Protein AF-0000000066936481 (afdb_homodimer)

Radius of gyration: 22.85 Å; Cα contacts (8 Å, |Δi|>4): 941; chains: 2; bounding box: 55×63×54 Å

InterPro domains:
  IPR029032 AhpD-like [G3DSA:1.20.1290.10] (33-218)
  IPR052999 Peroxisomal Targeting Signal 1 Protein [PTHR28180] (3-209)

Sequence (564 aa):
MSTPSSPTKEQWDELCRDVKESLLEEVGDESWYIIIATVLTVSPRPQLLADFWTHVTAHETAFSTPEAQTRLSDRLRDVLLKQIVLIGAPQVLSALIPLAQRQTEGKGEAERGELELEQWSNLTLPSLHAQGVKAITSIYGTLWPRIFSTFGPHRAQVGIHEIAIVYGLY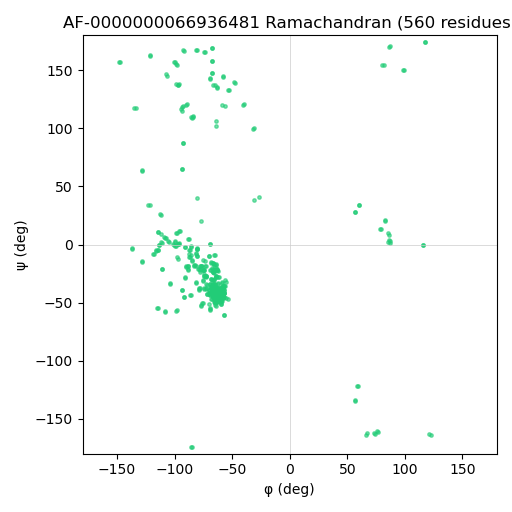LGDFSTLTPLETELVAFTCITCQGLRGPSLWHVRGLGRVLGARGADDETPRMRRVKDVVRGVKVAAARSVEFCGPEMVRRSGLDASDGGLGWPNVGDVGRELGGWGDDDADDMSTPSSPTKEQWDELCRDVKESLLEEVGDESWYIIIATVLTVSPRPQLLADFWTHVTAHETAFSTPEAQTRLSDRLRDVLLKQIVLIGAPQVLSALIPLAQRQTEGKGEAERGELELEQWSNLTLPSLHAQGVKAITSIYGTLWPRIFSTFGPHRAQVGIHEIAIVYGLYLGDFSTLTPLETELVAFTCITCQGLRGPSLWHVRGLGRVLGARGADDETPRMRRVKDVVRGVKVAAARSVEFCGPEMVRRSGLDASDGGLGWPNVGDVGRELGGWGDDDADD

pLDDT: mean 93.31, std 10.13, range [28.55, 98.94]

Structure (mmCIF, N/CA/C/O backbone):
data_AF-0000000066936481-model_v1
#
loop_
_entity.id
_entity.type
_entity.pdbx_description
1 polymer 'Carboxymuconolactone decarboxylase-like domain-containing protein'
#
loop_
_atom_site.group_PDB
_atom_site.id
_atom_site.type_symbol
_atom_site.label_atom_id
_atom_site.label_alt_id
_atom_site.label_comp_id
_atom_site.label_asym_id
_atom_site.label_entity_id
_atom_site.label_seq_id
_atom_site.pdbx_PDB_ins_code
_atom_site.Cartn_x
_atom_site.Cartn_y
_atom_site.Cartn_z
_atom_site.occupancy
_atom_site.B_iso_or_equiv
_atom_site.auth_seq_id
_atom_site.auth_comp_id
_atom_site.auth_asym_id
_atom_site.auth_atom_id
_atom_site.pdbx_PDB_model_num
ATOM 1 N N . MET A 1 1 ? 5.977 7.355 -26.469 1 28.55 1 MET A N 1
ATOM 2 C CA . MET A 1 1 ? 6.18 8.562 -25.672 1 28.55 1 MET A CA 1
ATOM 3 C C . MET A 1 1 ? 7.492 8.484 -24.891 1 28.55 1 MET A C 1
ATOM 5 O O . MET A 1 1 ? 7.855 7.422 -24.375 1 28.55 1 MET A O 1
ATOM 9 N N . SER A 1 2 ? 8.375 9.359 -25 1 39.75 2 SER A N 1
ATOM 10 C CA . SER A 1 2 ? 9.758 9.461 -24.547 1 39.75 2 SER A CA 1
ATOM 11 C C . SER A 1 2 ? 9.859 9.344 -23.031 1 39.75 2 SER A C 1
ATOM 13 O O . SER A 1 2 ? 8.938 9.719 -22.312 1 39.75 2 SER A O 1
ATOM 15 N N . THR A 1 3 ? 10.562 8.383 -22.578 1 50.81 3 THR A N 1
ATOM 16 C CA . THR A 1 3 ? 10.93 8.375 -21.172 1 50.81 3 THR A CA 1
ATOM 17 C C . THR A 1 3 ? 11.094 9.797 -20.641 1 50.81 3 THR A C 1
ATOM 19 O O . THR A 1 3 ? 11.844 10.594 -21.203 1 50.81 3 THR A O 1
ATOM 22 N N . PRO A 1 4 ? 10.062 10.297 -19.953 1 61.81 4 PRO A N 1
ATOM 23 C CA . PRO A 1 4 ? 10.188 11.688 -19.516 1 61.81 4 PRO A CA 1
ATOM 24 C C . PRO A 1 4 ? 11.594 12.031 -19.031 1 61.81 4 PRO A C 1
ATOM 26 O O . PRO A 1 4 ? 12.242 11.211 -18.375 1 61.81 4 PRO A O 1
ATOM 29 N N . SER A 1 5 ? 12.172 12.93 -19.625 1 71.94 5 SER A N 1
ATOM 30 C CA . SER A 1 5 ? 13.492 13.453 -19.297 1 71.94 5 SER A CA 1
ATOM 31 C C . SER A 1 5 ? 13.602 13.75 -17.797 1 71.94 5 SER A C 1
ATOM 33 O O . SER A 1 5 ? 12.594 14.031 -17.141 1 71.94 5 SER A O 1
ATOM 35 N N . SER A 1 6 ? 14.727 13.43 -17.234 1 86.94 6 SER A N 1
ATOM 36 C CA . SER A 1 6 ? 15.039 13.766 -15.852 1 86.94 6 SER A CA 1
ATOM 37 C C . SER A 1 6 ? 14.867 15.266 -15.594 1 86.94 6 SER A C 1
ATOM 39 O O . SER A 1 6 ? 15.258 16.094 -16.422 1 86.94 6 SER A O 1
ATOM 41 N N . PRO A 1 7 ? 14.203 15.609 -14.516 1 95.69 7 PRO A N 1
ATOM 42 C CA . PRO A 1 7 ? 14.016 17.031 -14.211 1 95.69 7 PRO A CA 1
ATOM 43 C C . PRO A 1 7 ? 15.344 17.781 -14.078 1 95.69 7 PRO A C 1
ATOM 45 O O . PRO A 1 7 ? 16.328 17.219 -13.57 1 95.69 7 PRO A O 1
ATOM 48 N N . THR A 1 8 ? 15.422 19.047 -14.508 1 96.12 8 THR A N 1
ATOM 49 C CA . THR A 1 8 ? 16.594 19.906 -14.43 1 96.12 8 THR A CA 1
ATOM 50 C C . THR A 1 8 ? 16.734 20.5 -13.031 1 96.12 8 THR A C 1
ATOM 52 O O . THR A 1 8 ? 15.805 20.453 -12.227 1 96.12 8 THR A O 1
ATOM 55 N N . LYS A 1 9 ? 17.906 21.078 -12.797 1 96.81 9 LYS A N 1
ATOM 56 C CA . LYS A 1 9 ? 18.125 21.781 -11.531 1 96.81 9 LYS A CA 1
ATOM 57 C C . LYS A 1 9 ? 17.094 22.875 -11.32 1 96.81 9 LYS A C 1
ATOM 59 O O . LYS A 1 9 ? 16.594 23.062 -10.211 1 96.81 9 LYS A O 1
ATOM 64 N N . GLU A 1 10 ? 16.812 23.578 -12.352 1 97.44 10 GLU A N 1
ATOM 65 C CA . GLU A 1 10 ? 15.859 24.688 -12.281 1 97.44 10 GLU A CA 1
ATOM 66 C C . GLU A 1 10 ? 14.469 24.203 -11.914 1 97.44 10 GLU A C 1
ATOM 68 O O . GLU A 1 10 ? 13.75 24.859 -11.148 1 97.44 10 GLU A O 1
ATOM 73 N N . GLN A 1 11 ? 14.078 23.109 -12.438 1 98.06 11 GLN A N 1
ATOM 74 C CA . GLN A 1 11 ? 12.773 22.531 -12.141 1 98.06 11 GLN A CA 1
ATOM 75 C C . GLN A 1 11 ? 12.688 22.094 -10.68 1 98.06 11 GLN A C 1
ATOM 77 O O . GLN A 1 11 ? 11.664 22.297 -10.023 1 98.06 11 GLN A O 1
ATOM 82 N N . TRP A 1 12 ? 13.758 21.5 -10.203 1 98.44 12 TRP A N 1
ATOM 83 C CA . TRP A 1 12 ? 13.812 21.109 -8.789 1 98.44 12 TRP A CA 1
ATOM 84 C C . TRP A 1 12 ? 13.742 22.344 -7.891 1 98.44 12 TRP A C 1
ATOM 86 O O . TRP A 1 12 ? 13.016 22.344 -6.895 1 98.44 12 TRP A O 1
ATOM 96 N N . ASP A 1 13 ? 14.508 23.375 -8.266 1 98.38 13 ASP A N 1
ATOM 97 C CA . ASP A 1 13 ? 14.5 24.625 -7.492 1 98.38 13 ASP A CA 1
ATOM 98 C C . ASP A 1 13 ? 13.094 25.219 -7.438 1 98.38 13 ASP A C 1
ATOM 100 O O . ASP A 1 13 ? 12.664 25.688 -6.383 1 98.38 13 ASP A O 1
ATOM 104 N N . GLU A 1 14 ? 12.477 25.203 -8.547 1 98.5 14 GLU A N 1
ATOM 105 C CA . GLU A 1 14 ? 11.133 25.75 -8.633 1 98.5 14 GLU A CA 1
ATOM 106 C C . GLU A 1 14 ? 10.148 24.953 -7.773 1 98.5 14 GLU A C 1
ATOM 108 O O . GLU A 1 14 ? 9.328 25.547 -7.062 1 98.5 14 GLU A O 1
ATOM 113 N N . LEU A 1 15 ? 10.219 23.656 -7.828 1 98.81 15 LEU A N 1
ATOM 114 C CA . LEU A 1 15 ? 9.344 22.812 -7.004 1 98.81 15 LEU A CA 1
ATOM 115 C C . LEU A 1 15 ? 9.555 23.109 -5.523 1 98.81 15 LEU A C 1
ATOM 117 O O . LEU A 1 15 ? 8.586 23.312 -4.789 1 98.81 15 LEU A O 1
ATOM 121 N N . CYS A 1 16 ? 10.82 23.141 -5.094 1 98.62 16 CYS A N 1
ATOM 122 C CA . CYS A 1 16 ? 11.125 23.391 -3.688 1 98.62 16 CYS A CA 1
ATOM 123 C C . CYS A 1 16 ? 10.609 24.75 -3.246 1 98.62 16 CYS A C 1
ATOM 125 O O . CYS A 1 16 ? 10 24.875 -2.182 1 98.62 16 CYS A O 1
ATOM 127 N N . ARG A 1 17 ? 10.828 25.703 -4.086 1 98.31 17 ARG A N 1
ATOM 128 C CA . ARG A 1 17 ? 10.367 27.062 -3.783 1 98.31 17 ARG A CA 1
ATOM 129 C C . ARG A 1 17 ? 8.852 27.125 -3.693 1 98.31 17 ARG A C 1
ATOM 131 O O . ARG A 1 17 ? 8.297 27.672 -2.736 1 98.31 17 ARG A O 1
ATOM 138 N N . ASP A 1 18 ? 8.172 26.547 -4.668 1 98.62 18 ASP A N 1
ATOM 139 C CA . ASP A 1 18 ? 6.715 26.578 -4.719 1 98.62 18 ASP A CA 1
ATOM 140 C C . ASP A 1 18 ? 6.105 25.875 -3.51 1 98.62 18 ASP A C 1
ATOM 142 O O . ASP A 1 18 ? 5.133 26.359 -2.93 1 98.62 18 ASP A O 1
ATOM 146 N N . VAL A 1 19 ? 6.656 24.734 -3.143 1 98.81 19 VAL A N 1
ATOM 147 C CA . VAL A 1 19 ? 6.141 23.969 -2.012 1 98.81 19 VAL A CA 1
ATOM 148 C C . VAL A 1 19 ? 6.375 24.75 -0.715 1 98.81 19 VAL A C 1
ATOM 150 O O . VAL A 1 19 ? 5.465 24.891 0.101 1 98.81 19 VAL A O 1
ATOM 153 N N . LYS A 1 20 ? 7.543 25.312 -0.539 1 98.5 20 LYS A N 1
ATOM 154 C CA . LYS A 1 20 ? 7.848 26.078 0.658 1 98.5 20 LYS A CA 1
ATOM 155 C C . LYS A 1 20 ? 6.914 27.281 0.784 1 98.5 20 LYS A C 1
ATOM 157 O O . LYS A 1 20 ? 6.434 27.594 1.877 1 98.5 20 LYS A O 1
ATOM 162 N N . GLU A 1 21 ? 6.617 27.891 -0.322 1 98.19 21 GLU A N 1
ATOM 163 C CA . GLU A 1 21 ? 5.809 29.109 -0.32 1 98.19 21 GLU A CA 1
ATOM 164 C C . GLU A 1 21 ? 4.34 28.797 -0.049 1 98.19 21 GLU A C 1
ATOM 166 O O . GLU A 1 21 ? 3.58 29.672 0.372 1 98.19 21 GLU A O 1
ATOM 171 N N . SER A 1 22 ? 3.949 27.562 -0.307 1 98.31 22 SER A N 1
ATOM 172 C CA . SER A 1 22 ? 2.561 27.156 -0.123 1 98.31 22 SER A CA 1
ATOM 173 C C . SER A 1 22 ? 2.273 26.812 1.335 1 98.31 22 SER A C 1
ATOM 175 O O . SER A 1 22 ? 1.112 26.75 1.744 1 98.31 22 SER A O 1
ATOM 177 N N . LEU A 1 23 ? 3.311 26.578 2.092 1 98.62 23 LEU A N 1
ATOM 178 C CA . LEU A 1 23 ? 3.146 26.062 3.447 1 98.62 23 LEU A CA 1
ATOM 179 C C . LEU A 1 23 ? 3.188 27.203 4.465 1 98.62 23 LEU A C 1
ATOM 181 O O . LEU A 1 23 ? 3.979 28.141 4.324 1 98.62 23 LEU A O 1
ATOM 185 N N . LEU A 1 24 ? 2.326 27.141 5.402 1 98.25 24 LEU A N 1
ATOM 186 C CA . LEU A 1 24 ? 2.295 28.109 6.496 1 98.25 24 LEU A CA 1
ATOM 187 C C . LEU A 1 24 ? 3.117 27.609 7.68 1 98.25 24 LEU A C 1
ATOM 189 O O . LEU A 1 24 ? 3.527 26.453 7.715 1 98.25 24 LEU A O 1
ATOM 193 N N . GLU A 1 25 ? 3.389 28.453 8.602 1 97.31 25 GLU A N 1
ATOM 194 C CA . GLU A 1 25 ? 4.398 28.219 9.633 1 97.31 25 GLU A CA 1
ATOM 195 C C . GLU A 1 25 ? 3.986 27.078 10.555 1 97.31 25 GLU A C 1
ATOM 197 O O . GLU A 1 25 ? 4.84 26.406 11.141 1 97.31 25 GLU A O 1
ATOM 202 N N . GLU A 1 26 ? 2.684 26.797 10.648 1 97.69 26 GLU A N 1
ATOM 203 C CA . GLU A 1 26 ? 2.17 25.812 11.609 1 97.69 26 GLU A CA 1
ATOM 204 C C . GLU A 1 26 ? 2.66 24.406 11.281 1 97.69 26 GLU A C 1
ATOM 206 O O . GLU A 1 26 ? 2.701 23.547 12.156 1 97.69 26 GLU A O 1
ATOM 211 N N . VAL A 1 27 ? 3.061 24.172 9.984 1 97.94 27 VAL A N 1
ATOM 212 C CA . VAL A 1 27 ? 3.449 22.812 9.625 1 97.94 27 VAL A CA 1
ATOM 213 C C . VAL A 1 27 ? 4.949 22.625 9.844 1 97.94 27 VAL A C 1
ATOM 215 O O . VAL A 1 27 ? 5.477 21.531 9.68 1 97.94 27 VAL A O 1
ATOM 218 N N . GLY A 1 28 ? 5.625 23.656 10.242 1 96.19 28 GLY A N 1
ATOM 219 C CA . GLY A 1 28 ? 7.043 23.547 10.539 1 96.19 28 GLY A CA 1
ATOM 220 C C . GLY A 1 28 ? 7.926 23.734 9.32 1 96.19 28 GLY A C 1
ATOM 221 O O . GLY A 1 28 ? 7.473 23.578 8.188 1 96.19 28 GLY A O 1
ATOM 222 N N . ASP A 1 29 ? 9.219 23.859 9.539 1 94.94 29 ASP A N 1
ATOM 223 C CA . ASP A 1 29 ? 10.172 24.25 8.508 1 94.94 29 ASP A CA 1
ATOM 224 C C . ASP A 1 29 ? 10.641 23.047 7.699 1 94.94 29 ASP A C 1
ATOM 226 O O . ASP A 1 29 ? 11.242 23.203 6.633 1 94.94 29 ASP A O 1
ATOM 230 N N . GLU A 1 30 ? 10.289 21.922 8.148 1 96 30 GLU A N 1
ATOM 231 C CA . GLU A 1 30 ? 10.844 20.734 7.5 1 96 30 GLU A CA 1
ATOM 232 C C . GLU A 1 30 ? 9.758 19.922 6.801 1 96 30 GLU A C 1
ATOM 234 O O . GLU A 1 30 ? 10.016 18.828 6.316 1 96 30 GLU A O 1
ATOM 239 N N . SER A 1 31 ? 8.578 20.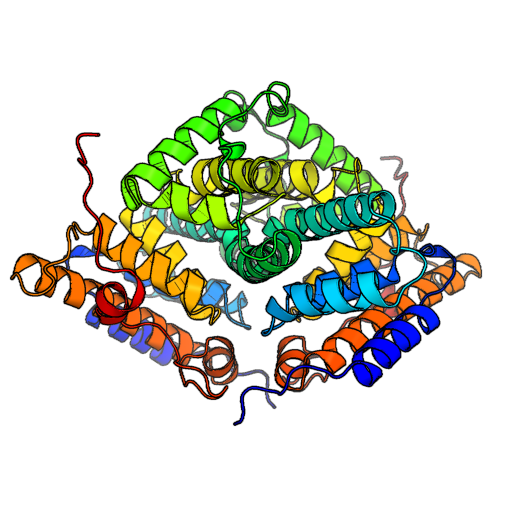453 6.672 1 98.12 31 SER A N 1
ATOM 240 C CA . SER A 1 31 ? 7.445 19.75 6.094 1 98.12 31 SER A CA 1
ATOM 241 C C . SER A 1 31 ? 7.578 19.641 4.578 1 98.12 31 SER A C 1
ATOM 243 O O . SER A 1 31 ? 7.082 18.688 3.973 1 98.12 31 SER A O 1
ATOM 245 N N . TRP A 1 32 ? 8.289 20.594 3.994 1 98.75 32 TRP A N 1
ATOM 246 C CA . TRP A 1 32 ? 8.297 20.719 2.541 1 98.75 32 TRP A CA 1
ATOM 247 C C . TRP A 1 32 ? 8.922 19.484 1.888 1 98.75 32 TRP A C 1
ATOM 249 O O . TRP A 1 32 ? 8.359 18.938 0.938 1 98.75 32 TRP A O 1
ATOM 259 N N . TYR A 1 33 ? 10.031 18.969 2.371 1 98.88 33 TYR A N 1
ATOM 260 C CA . TYR A 1 33 ? 10.672 17.844 1.694 1 98.88 33 TYR A CA 1
ATOM 261 C C . TYR A 1 33 ? 9.961 16.531 2.031 1 98.88 33 TYR A C 1
ATOM 263 O O . TYR A 1 33 ? 10.07 15.555 1.287 1 98.88 33 TYR A O 1
ATOM 271 N N . ILE A 1 34 ? 9.195 16.5 3.174 1 98.88 34 ILE A N 1
ATOM 272 C CA . ILE A 1 34 ? 8.383 15.344 3.512 1 98.88 34 ILE A CA 1
ATOM 273 C C . ILE A 1 34 ? 7.258 15.18 2.492 1 98.88 34 ILE A C 1
ATOM 275 O O . ILE A 1 34 ? 7.012 14.078 1.996 1 98.88 34 ILE A O 1
ATOM 279 N N . ILE A 1 35 ? 6.613 16.281 2.162 1 98.94 35 ILE A N 1
ATOM 280 C CA . ILE A 1 35 ? 5.516 16.281 1.204 1 98.94 35 ILE A CA 1
ATOM 281 C C . ILE A 1 35 ? 6.035 15.891 -0.177 1 98.94 35 ILE A C 1
ATOM 283 O O . ILE A 1 35 ? 5.469 15.016 -0.835 1 98.94 35 ILE A O 1
ATOM 287 N N . ILE A 1 36 ? 7.156 16.484 -0.617 1 98.94 36 ILE A N 1
ATOM 288 C CA . ILE A 1 36 ? 7.73 16.188 -1.929 1 98.94 36 ILE A CA 1
ATOM 289 C C . ILE A 1 36 ? 8.148 14.719 -1.998 1 98.94 36 ILE A C 1
ATOM 291 O O . ILE A 1 36 ? 7.789 14.008 -2.939 1 98.94 36 ILE A O 1
ATOM 295 N N . ALA A 1 37 ? 8.852 14.227 -0.985 1 98.94 37 ALA A N 1
ATOM 296 C CA . ALA A 1 37 ? 9.32 12.844 -0.956 1 98.94 37 ALA A CA 1
ATOM 297 C C . ALA A 1 37 ? 8.156 11.867 -1.016 1 98.94 37 ALA A C 1
ATOM 299 O O . ALA A 1 37 ? 8.227 10.844 -1.701 1 98.94 37 ALA A O 1
ATOM 300 N N . THR A 1 38 ? 7.094 12.18 -0.28 1 98.94 38 THR A N 1
ATOM 301 C CA . THR A 1 38 ? 5.914 11.328 -0.258 1 98.94 38 THR A CA 1
ATOM 302 C C . THR A 1 38 ? 5.305 11.203 -1.651 1 98.94 38 THR A C 1
ATOM 304 O O . THR A 1 38 ? 5.055 10.102 -2.133 1 98.94 38 THR A O 1
ATOM 307 N N . VAL A 1 39 ? 5.137 12.312 -2.336 1 98.94 39 VAL A N 1
ATOM 308 C CA . VAL A 1 39 ? 4.5 12.312 -3.648 1 98.94 39 VAL A CA 1
ATOM 309 C C . VAL A 1 39 ? 5.395 11.594 -4.656 1 98.94 39 VAL A C 1
ATOM 311 O O . VAL A 1 39 ? 4.91 10.82 -5.48 1 98.94 39 VAL A O 1
ATOM 314 N N . LEU A 1 40 ? 6.707 11.852 -4.598 1 98.81 40 LEU A N 1
ATOM 315 C CA . LEU A 1 40 ? 7.637 11.188 -5.504 1 98.81 40 LEU A CA 1
ATOM 316 C C . LEU A 1 40 ? 7.566 9.672 -5.332 1 98.81 40 LEU A C 1
ATOM 318 O O . LEU A 1 40 ? 7.602 8.93 -6.316 1 98.81 40 LEU A O 1
ATOM 322 N N . THR A 1 41 ? 7.422 9.211 -4.105 1 98.75 41 THR A N 1
ATOM 323 C CA . THR A 1 41 ? 7.375 7.785 -3.814 1 98.75 41 THR A CA 1
ATOM 324 C C . THR A 1 41 ? 6.109 7.156 -4.398 1 98.75 41 THR A C 1
ATOM 326 O O . THR A 1 41 ? 6.152 6.047 -4.93 1 98.75 41 THR A O 1
ATOM 329 N N . VAL A 1 42 ? 4.992 7.859 -4.324 1 98.31 42 VAL A N 1
ATOM 330 C CA . VAL A 1 42 ? 3.699 7.363 -4.781 1 98.31 42 VAL A CA 1
ATOM 331 C C . VAL A 1 42 ? 3.643 7.398 -6.309 1 98.31 42 VAL A C 1
ATOM 333 O O . VAL A 1 42 ? 2.895 6.637 -6.922 1 98.31 42 VAL A O 1
ATOM 336 N N . SER A 1 43 ? 4.453 8.219 -6.98 1 97.12 43 SER A N 1
ATOM 337 C CA . SER A 1 43 ? 4.336 8.531 -8.406 1 97.12 43 SER A CA 1
ATOM 338 C C . SER A 1 43 ? 4.781 7.355 -9.266 1 97.12 43 SER A C 1
ATOM 340 O O . SER A 1 43 ? 5.387 6.406 -8.766 1 97.12 43 SER A O 1
ATOM 342 N N . PRO A 1 44 ? 4.465 7.367 -10.555 1 93.44 44 PRO A N 1
ATOM 343 C CA . PRO A 1 44 ? 4.953 6.336 -11.469 1 93.44 44 PRO A CA 1
ATOM 344 C C . PRO A 1 44 ? 6.457 6.426 -11.711 1 93.44 44 PRO A C 1
ATOM 346 O O . PRO A 1 44 ? 7.016 5.617 -12.461 1 93.44 44 PRO A O 1
ATOM 349 N N . ARG A 1 45 ? 7.105 7.418 -11.055 1 94.25 45 ARG A N 1
ATOM 350 C CA . ARG A 1 45 ? 8.547 7.605 -11.172 1 94.25 45 ARG A CA 1
ATOM 351 C C . ARG A 1 45 ? 9.211 7.68 -9.805 1 94.25 45 ARG A C 1
ATOM 353 O O . ARG A 1 45 ? 9.883 8.656 -9.484 1 94.25 45 ARG A O 1
ATOM 360 N N . PRO A 1 46 ? 9.117 6.59 -9.094 1 96.88 46 PRO A N 1
ATOM 361 C CA . PRO A 1 46 ? 9.602 6.629 -7.715 1 96.88 46 PRO A CA 1
ATOM 362 C C . PRO A 1 46 ? 11.109 6.836 -7.625 1 96.88 46 PRO A C 1
ATOM 364 O O . PRO A 1 46 ? 11.617 7.285 -6.594 1 96.88 46 PRO A O 1
ATOM 367 N N . GLN A 1 47 ? 11.867 6.605 -8.727 1 96.38 47 GLN A N 1
ATOM 368 C CA . GLN A 1 47 ? 13.312 6.809 -8.734 1 96.38 47 GLN A CA 1
ATOM 369 C C . GLN A 1 47 ? 13.664 8.289 -8.586 1 96.38 47 GLN A C 1
ATOM 371 O O . GLN A 1 47 ? 14.805 8.633 -8.266 1 96.38 47 GLN A O 1
ATOM 376 N N . LEU A 1 48 ? 12.68 9.141 -8.797 1 98.19 48 LEU A N 1
ATOM 377 C CA . LEU A 1 48 ? 12.891 10.578 -8.648 1 98.19 48 LEU A CA 1
ATOM 378 C C . LEU A 1 48 ? 13.266 10.93 -7.219 1 98.19 48 LEU A C 1
ATOM 380 O O . LEU A 1 48 ? 13.852 11.984 -6.965 1 98.19 48 LEU A O 1
ATOM 384 N N . LEU A 1 49 ? 12.914 10.07 -6.242 1 98.69 49 LEU A N 1
ATOM 385 C CA . LEU A 1 49 ? 13.312 10.328 -4.863 1 98.69 49 LEU A CA 1
ATOM 386 C C . LEU A 1 49 ? 14.836 10.391 -4.738 1 98.69 49 LEU A C 1
ATOM 388 O O . LEU A 1 49 ? 15.367 11.211 -3.988 1 98.69 49 LEU A O 1
ATOM 392 N N . ALA A 1 50 ? 15.523 9.531 -5.473 1 98.44 50 ALA A N 1
ATOM 393 C CA . ALA A 1 50 ? 16.984 9.547 -5.488 1 98.44 50 ALA A CA 1
ATOM 394 C C . ALA A 1 50 ? 17.516 10.852 -6.086 1 98.44 50 ALA A C 1
ATOM 396 O O . ALA A 1 50 ? 18.469 11.43 -5.578 1 98.44 50 ALA A O 1
ATOM 397 N N . ASP A 1 51 ? 16.859 11.312 -7.145 1 98.25 51 ASP A N 1
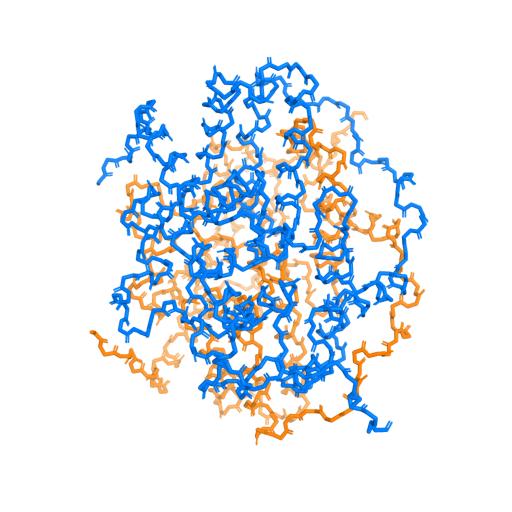ATOM 398 C CA . ASP A 1 51 ? 17.234 12.578 -7.762 1 98.25 51 ASP A CA 1
ATOM 399 C C . ASP A 1 51 ? 17 13.75 -6.809 1 98.25 51 ASP A C 1
ATOM 401 O O . ASP A 1 51 ? 17.781 14.695 -6.766 1 98.25 51 ASP A O 1
ATOM 405 N N . PHE A 1 52 ? 15.898 13.68 -6.145 1 98.75 52 PHE A N 1
ATOM 406 C CA . PHE A 1 52 ? 15.555 14.703 -5.16 1 98.75 52 PHE A CA 1
ATOM 407 C C . PHE A 1 52 ? 16.609 14.766 -4.062 1 98.75 52 PHE A C 1
ATOM 409 O O . PHE A 1 52 ? 17.047 15.859 -3.684 1 98.75 52 PHE A O 1
ATOM 416 N N . TRP A 1 53 ? 17.047 13.602 -3.551 1 98.56 53 TRP A N 1
ATOM 417 C CA . TRP A 1 53 ? 18.125 13.508 -2.57 1 98.56 53 TRP A CA 1
ATOM 418 C C . TRP A 1 53 ? 19.391 14.195 -3.078 1 98.56 53 TRP A C 1
ATOM 420 O O . TRP A 1 53 ? 20 15 -2.363 1 98.56 53 TRP A O 1
ATOM 430 N N . THR A 1 54 ? 19.734 13.914 -4.32 1 97.94 54 THR A N 1
ATOM 431 C CA . THR A 1 54 ? 20.922 14.523 -4.914 1 97.94 54 THR A CA 1
ATOM 432 C C . THR A 1 54 ? 20.781 16.047 -4.965 1 97.94 54 THR A C 1
ATOM 434 O O . THR A 1 54 ? 21.703 16.766 -4.598 1 97.94 54 THR A O 1
ATOM 437 N N . HIS A 1 55 ? 19.656 16.469 -5.344 1 98.38 55 HIS A N 1
ATOM 438 C CA . HIS A 1 55 ? 19.438 17.906 -5.496 1 98.38 55 HIS A CA 1
ATOM 439 C C . HIS A 1 55 ? 19.516 18.625 -4.152 1 98.38 55 HIS A C 1
ATOM 441 O O . HIS A 1 55 ? 20.234 19.609 -4.023 1 98.38 55 HIS A O 1
ATOM 447 N N . VAL A 1 56 ? 18.828 18.094 -3.137 1 98.31 56 VAL A N 1
ATOM 448 C CA . VAL A 1 56 ? 18.703 18.844 -1.893 1 98.31 56 VAL A CA 1
ATOM 449 C C . VAL A 1 56 ? 20.016 18.781 -1.11 1 98.31 56 VAL A C 1
ATOM 451 O O . VAL A 1 56 ? 20.375 19.734 -0.41 1 98.31 56 VAL A O 1
ATOM 454 N N . THR A 1 57 ? 20.766 17.703 -1.24 1 98 57 THR A N 1
ATOM 455 C CA . THR A 1 57 ? 22.031 17.609 -0.518 1 98 57 THR A CA 1
ATOM 456 C C . THR A 1 57 ? 23.109 18.453 -1.203 1 98 57 THR A C 1
ATOM 458 O O . THR A 1 57 ? 24.109 18.828 -0.577 1 98 57 THR A O 1
ATOM 461 N N . ALA A 1 58 ? 22.906 18.797 -2.43 1 97.25 58 ALA A N 1
ATOM 462 C CA . ALA A 1 58 ? 23.859 19.625 -3.168 1 97.25 58 ALA A CA 1
ATOM 463 C C . ALA A 1 58 ? 23.531 21.109 -3.031 1 97.25 58 ALA A C 1
ATOM 465 O O . ALA A 1 58 ? 24.422 21.953 -3.043 1 97.25 58 ALA A O 1
ATOM 466 N N . HIS A 1 59 ? 22.234 21.422 -2.826 1 96.69 59 HIS A N 1
ATOM 467 C CA . HIS A 1 59 ? 21.891 22.812 -3.08 1 96.69 59 HIS A CA 1
ATOM 468 C C . HIS A 1 59 ? 21.156 23.438 -1.893 1 96.69 59 HIS A C 1
ATOM 470 O O . HIS A 1 59 ? 20.969 24.656 -1.83 1 96.69 59 HIS A O 1
ATOM 476 N N . GLU A 1 60 ? 20.672 22.609 -0.976 1 96.12 60 GLU A N 1
ATOM 477 C CA . GLU A 1 60 ? 20.047 23.109 0.243 1 96.12 60 GLU A CA 1
ATOM 478 C C . GLU A 1 60 ? 21.062 23.219 1.377 1 96.12 60 GLU A C 1
ATOM 480 O O . GLU A 1 60 ? 21.594 22.219 1.835 1 96.12 60 GLU A O 1
ATOM 485 N N . THR A 1 61 ? 21.297 24.375 1.901 1 96.06 61 THR A N 1
ATOM 486 C CA . THR A 1 61 ? 22.281 24.641 2.943 1 96.06 61 THR A CA 1
ATOM 487 C C . THR A 1 61 ? 21.984 23.812 4.191 1 96.06 61 THR A C 1
ATOM 489 O O . THR A 1 61 ? 22.891 23.375 4.895 1 96.06 61 THR A O 1
ATOM 492 N N . ALA A 1 62 ? 20.734 23.578 4.43 1 95.75 62 ALA A N 1
ATOM 493 C CA . ALA A 1 62 ? 20.297 22.844 5.617 1 95.75 62 ALA A CA 1
ATOM 494 C C . ALA A 1 62 ? 20.797 21.406 5.59 1 95.75 62 ALA A C 1
ATOM 496 O O . ALA A 1 62 ? 20.859 20.75 6.629 1 95.75 62 ALA A O 1
ATOM 497 N N . PHE A 1 63 ? 21.203 20.938 4.363 1 97.81 63 PHE A N 1
ATOM 498 C CA . PHE A 1 63 ? 21.625 19.547 4.234 1 97.81 63 PHE A CA 1
ATOM 499 C C . PHE A 1 63 ? 23.062 19.453 3.713 1 97.81 63 PHE A C 1
ATOM 501 O O . PHE A 1 63 ? 23.406 18.5 3.014 1 97.81 63 PHE A O 1
ATOM 508 N N . SER A 1 64 ? 23.906 20.344 4.059 1 95.56 64 SER A N 1
ATOM 509 C CA . SER A 1 64 ? 25.234 20.453 3.492 1 95.56 64 SER A CA 1
ATOM 510 C C . SER A 1 64 ? 26.25 19.625 4.293 1 95.56 64 SER A C 1
ATOM 512 O O . SER A 1 64 ? 27.297 19.266 3.781 1 95.56 64 SER A O 1
ATOM 514 N N . THR A 1 65 ? 25.938 19.266 5.562 1 97.38 65 THR A N 1
ATOM 515 C CA . THR A 1 65 ? 26.875 18.516 6.402 1 97.38 65 THR A CA 1
ATOM 516 C C . THR A 1 65 ? 26.516 17.031 6.422 1 97.38 65 THR A C 1
ATOM 518 O O . THR A 1 65 ? 25.359 16.672 6.227 1 97.38 65 THR A O 1
ATOM 521 N N . PRO A 1 66 ? 27.516 16.25 6.723 1 96.44 66 PRO A N 1
ATOM 522 C CA . PRO A 1 66 ? 27.25 14.812 6.828 1 96.44 66 PRO A CA 1
ATOM 523 C C . PRO A 1 66 ? 26.219 14.477 7.895 1 96.44 66 PRO A C 1
ATOM 525 O O . PRO A 1 66 ? 25.375 13.586 7.699 1 96.44 66 PRO A O 1
ATOM 528 N N . GLU A 1 67 ? 26.281 15.211 8.961 1 97.56 67 GLU A N 1
ATOM 529 C CA . GLU A 1 67 ? 25.328 14.977 10.039 1 97.56 67 GLU A CA 1
ATOM 530 C C . GLU A 1 67 ? 23.906 15.305 9.594 1 97.56 67 GLU A C 1
ATOM 532 O O . GLU A 1 67 ? 22.969 14.562 9.883 1 97.56 67 GLU A O 1
ATOM 537 N N . ALA A 1 68 ? 23.766 16.406 8.914 1 97.81 68 ALA A N 1
ATOM 538 C CA . ALA A 1 68 ? 22.453 16.828 8.414 1 97.81 68 ALA A CA 1
ATOM 539 C C . ALA A 1 68 ? 21.938 15.844 7.363 1 97.81 68 ALA A C 1
ATOM 541 O O . ALA A 1 68 ? 20.734 15.57 7.301 1 97.81 68 ALA A O 1
ATOM 542 N N . GLN A 1 69 ? 22.828 15.312 6.629 1 98 69 GLN A N 1
ATOM 543 C CA . GLN A 1 69 ? 22.453 14.352 5.598 1 98 69 GLN A CA 1
ATOM 544 C C . GLN A 1 69 ? 22.031 13.023 6.211 1 98 69 GLN A C 1
ATOM 546 O O . GLN A 1 69 ? 21.094 12.383 5.727 1 98 69 GLN A O 1
ATOM 551 N N . THR A 1 70 ? 22.703 12.633 7.234 1 97.75 70 THR A N 1
ATOM 552 C CA . THR A 1 70 ? 22.328 11.414 7.941 1 97.75 70 THR A CA 1
ATOM 553 C C . THR A 1 70 ? 20.922 11.562 8.547 1 97.75 70 THR A C 1
ATOM 555 O O . THR A 1 70 ? 20.109 10.656 8.445 1 97.75 70 THR A O 1
ATOM 558 N N . ARG A 1 71 ? 20.672 12.688 9.133 1 98 71 ARG A N 1
ATOM 559 C CA . ARG A 1 71 ? 19.359 12.953 9.703 1 98 71 ARG A CA 1
ATOM 560 C C . ARG A 1 71 ? 18.281 12.961 8.625 1 98 71 ARG A C 1
ATOM 562 O O . ARG A 1 71 ? 17.203 12.391 8.805 1 98 71 ARG A O 1
ATOM 569 N N . LEU A 1 72 ? 18.578 13.609 7.504 1 98.62 72 LEU A N 1
ATOM 570 C CA . LEU A 1 72 ? 17.656 13.617 6.387 1 98.62 72 LEU A CA 1
ATOM 571 C C . LEU A 1 72 ? 17.391 12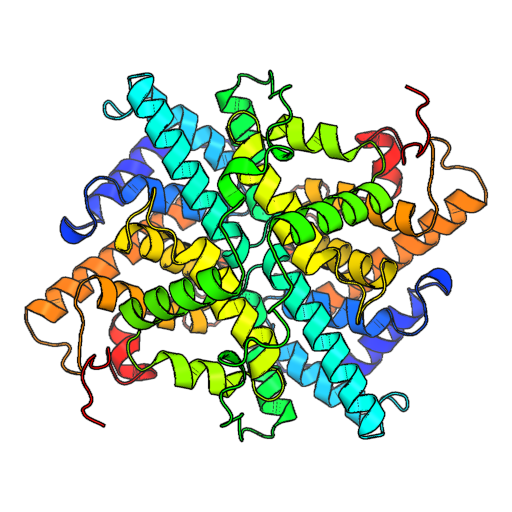.203 5.887 1 98.62 72 LEU A C 1
ATOM 573 O O . LEU A 1 72 ? 16.234 11.844 5.605 1 98.62 72 LEU A O 1
ATOM 577 N N . SER A 1 73 ? 18.438 11.43 5.82 1 98.62 73 SER A N 1
ATOM 578 C CA . SER A 1 73 ? 18.312 10.031 5.395 1 98.62 73 SER A CA 1
ATOM 579 C C . SER A 1 73 ? 17.406 9.25 6.324 1 98.62 73 SER A C 1
ATOM 581 O O . SER A 1 73 ? 16.547 8.484 5.867 1 98.62 73 SER A O 1
ATOM 583 N N . ASP A 1 74 ? 17.562 9.453 7.574 1 98.38 74 ASP A N 1
ATOM 584 C CA . ASP A 1 74 ? 16.719 8.789 8.57 1 98.38 74 ASP A CA 1
ATOM 585 C C . ASP A 1 74 ? 15.266 9.219 8.438 1 98.38 74 ASP A C 1
ATOM 587 O O . ASP A 1 74 ? 14.352 8.398 8.57 1 98.38 74 ASP A O 1
ATOM 591 N N . ARG A 1 75 ? 15.062 10.484 8.234 1 98.75 75 ARG A N 1
ATOM 592 C CA . ARG A 1 75 ? 13.703 11.008 8.109 1 98.75 75 ARG A CA 1
ATOM 593 C C . ARG A 1 75 ? 13.039 10.492 6.84 1 98.75 75 ARG A C 1
ATOM 595 O O . ARG A 1 75 ? 11.859 10.117 6.859 1 98.75 75 ARG A O 1
ATOM 602 N N . LEU A 1 76 ? 13.805 10.398 5.711 1 98.88 76 LEU A N 1
ATOM 603 C CA . LEU A 1 76 ? 13.258 9.836 4.477 1 98.88 76 LEU A CA 1
ATOM 604 C C . LEU A 1 76 ? 12.938 8.359 4.648 1 98.88 76 LEU A C 1
ATOM 606 O O . LEU A 1 76 ? 11.945 7.867 4.113 1 98.88 76 LEU A O 1
ATOM 610 N N . ARG A 1 77 ? 13.75 7.648 5.398 1 98.75 77 ARG A N 1
ATOM 611 C CA . ARG A 1 77 ? 13.461 6.25 5.695 1 98.75 77 ARG A CA 1
ATOM 612 C C . ARG A 1 77 ? 12.133 6.105 6.43 1 98.75 77 ARG A C 1
ATOM 614 O O . ARG A 1 77 ? 11.328 5.223 6.117 1 98.75 77 ARG A O 1
ATOM 621 N N . ASP A 1 78 ? 11.914 6.961 7.383 1 98.75 78 ASP A N 1
ATOM 622 C CA . ASP A 1 78 ? 10.68 6.883 8.148 1 98.75 78 ASP A CA 1
ATOM 623 C C . ASP A 1 78 ? 9.469 7.219 7.281 1 98.75 78 ASP A C 1
ATOM 625 O O . ASP A 1 78 ? 8.406 6.613 7.43 1 98.75 78 ASP A O 1
ATOM 629 N N . VAL A 1 79 ? 9.609 8.188 6.344 1 98.94 79 VAL A N 1
ATOM 630 C CA . VAL A 1 79 ? 8.57 8.477 5.359 1 98.94 79 VAL A CA 1
ATOM 631 C C . VAL A 1 79 ? 8.242 7.207 4.566 1 98.94 79 VAL A C 1
ATOM 633 O O . VAL A 1 79 ? 7.074 6.859 4.402 1 98.94 79 VAL A O 1
ATOM 636 N N . LEU A 1 80 ? 9.25 6.531 4.164 1 98.94 80 LEU A N 1
ATOM 637 C CA . LEU A 1 80 ? 9.086 5.336 3.348 1 98.94 80 LEU A CA 1
ATOM 638 C C . LEU A 1 80 ? 8.484 4.195 4.164 1 98.94 80 LEU A C 1
ATOM 640 O O . LEU A 1 80 ? 7.586 3.492 3.691 1 98.94 80 LEU A O 1
ATOM 644 N N . LEU A 1 81 ? 8.945 4.02 5.406 1 98.75 81 LEU A N 1
ATOM 645 C CA . LEU A 1 81 ? 8.414 2.961 6.262 1 98.75 81 LEU A CA 1
ATOM 646 C C . LEU A 1 81 ? 6.918 3.143 6.488 1 98.75 81 LEU A C 1
ATOM 648 O O . LEU A 1 81 ? 6.152 2.182 6.391 1 98.75 81 LEU A O 1
ATOM 652 N N . LYS A 1 82 ? 6.5 4.344 6.754 1 98.88 82 LYS A N 1
ATOM 653 C CA . LYS A 1 82 ? 5.078 4.605 6.969 1 98.88 82 LYS A CA 1
ATOM 654 C C . LYS A 1 82 ? 4.27 4.324 5.711 1 98.88 82 LYS A C 1
ATOM 656 O O . LYS A 1 82 ? 3.104 3.924 5.789 1 98.88 82 LYS A O 1
ATOM 661 N N . GLN A 1 83 ? 4.875 4.453 4.555 1 98.88 83 GLN A N 1
ATOM 662 C CA . GLN A 1 83 ? 4.172 4.285 3.287 1 98.88 83 GLN A CA 1
ATOM 663 C C . GLN A 1 83 ? 4.02 2.811 2.932 1 98.88 83 GLN A C 1
ATOM 665 O O . GLN A 1 83 ? 3.25 2.459 2.035 1 98.88 83 GLN A O 1
ATOM 670 N N . ILE A 1 84 ? 4.68 1.889 3.658 1 98.88 84 ILE A N 1
ATOM 671 C CA . ILE A 1 84 ? 4.5 0.461 3.418 1 98.88 84 ILE A CA 1
ATOM 672 C C . ILE A 1 84 ? 3.023 0.094 3.566 1 98.88 84 ILE A C 1
ATOM 674 O O . ILE A 1 84 ? 2.473 -0.633 2.738 1 98.88 84 ILE A O 1
ATOM 678 N N . VAL A 1 85 ? 2.371 0.688 4.539 1 98.75 85 VAL A N 1
ATOM 679 C CA . VAL A 1 85 ? 0.982 0.316 4.785 1 98.75 85 VAL A CA 1
ATOM 680 C C . VAL A 1 85 ? 0.051 1.309 4.094 1 98.75 85 VAL A C 1
ATOM 682 O O . VAL A 1 85 ? -1.173 1.206 4.211 1 98.75 85 VAL A O 1
ATOM 685 N N . LEU A 1 86 ? 0.596 2.287 3.412 1 98.81 86 LEU A N 1
ATOM 686 C CA . LEU A 1 86 ? -0.237 3.287 2.752 1 98.81 86 LEU A CA 1
ATOM 687 C C . LEU A 1 86 ? -0.287 3.045 1.247 1 98.81 86 LEU A C 1
ATOM 689 O O . LEU A 1 86 ? -1.311 3.301 0.607 1 98.81 86 LEU A O 1
ATOM 693 N N . ILE A 1 87 ? 0.872 2.525 0.693 1 98.69 87 ILE A N 1
ATOM 694 C CA . ILE A 1 87 ? 0.888 2.338 -0.753 1 98.69 87 ILE A CA 1
ATOM 695 C C . ILE A 1 87 ? 1.529 0.994 -1.093 1 98.69 87 ILE A C 1
ATOM 697 O O . ILE A 1 87 ? 1.612 0.616 -2.264 1 98.69 87 ILE A O 1
ATOM 701 N N . GLY A 1 88 ? 2.01 0.277 -0.125 1 98.62 88 GLY A N 1
ATOM 702 C CA . GLY A 1 88 ? 2.543 -1.058 -0.341 1 98.62 88 GLY A CA 1
ATOM 703 C C . GLY A 1 88 ? 4.055 -1.086 -0.446 1 98.62 88 GLY A C 1
ATOM 704 O O . GLY A 1 88 ? 4.664 -0.151 -0.971 1 98.62 88 GLY A O 1
ATOM 705 N N . ALA A 1 89 ? 4.648 -2.164 -0.047 1 98.56 89 ALA A N 1
ATOM 706 C CA . ALA A 1 89 ? 6.094 -2.365 -0.016 1 98.56 89 ALA A CA 1
ATOM 707 C C . ALA A 1 89 ? 6.684 -2.322 -1.423 1 98.56 89 ALA A C 1
ATOM 709 O O . ALA A 1 89 ? 7.762 -1.761 -1.635 1 98.56 89 ALA A O 1
ATOM 710 N N . PRO A 1 90 ? 6.027 -2.902 -2.465 1 98.19 90 PRO A N 1
ATOM 711 C CA . PRO A 1 90 ? 6.648 -2.881 -3.791 1 98.19 90 PRO A CA 1
ATOM 712 C C . PRO A 1 90 ? 6.902 -1.465 -4.305 1 98.19 90 PRO A C 1
ATOM 714 O O . PRO A 1 90 ? 7.98 -1.179 -4.828 1 98.19 90 PRO A O 1
ATOM 717 N N . GLN A 1 91 ? 5.914 -0.601 -4.102 1 98.19 91 GLN A N 1
ATOM 718 C CA . GLN A 1 91 ? 6.086 0.795 -4.488 1 98.19 91 GLN A CA 1
ATOM 719 C C . GLN A 1 91 ? 7.164 1.471 -3.646 1 98.19 91 GLN A C 1
ATOM 721 O O . GLN A 1 91 ? 7.973 2.244 -4.164 1 98.19 91 GLN A O 1
ATOM 726 N N . VAL A 1 92 ? 7.16 1.212 -2.4 1 98.69 92 VAL A N 1
ATOM 727 C CA . VAL A 1 92 ? 8.117 1.8 -1.472 1 98.69 92 VAL A CA 1
ATOM 728 C C . VAL A 1 92 ? 9.531 1.373 -1.852 1 98.69 92 VAL A C 1
ATOM 730 O O . VAL A 1 92 ? 10.445 2.203 -1.911 1 98.69 92 VAL A O 1
ATOM 733 N N . LEU A 1 93 ? 9.727 0.108 -2.156 1 97.75 93 LEU A N 1
ATOM 734 C CA . LEU A 1 93 ? 11.047 -0.4 -2.494 1 97.75 93 LEU A CA 1
ATOM 735 C C . LEU A 1 93 ? 11.523 0.161 -3.832 1 97.75 93 LEU A C 1
ATOM 737 O O . LEU A 1 93 ? 12.719 0.366 -4.035 1 97.75 93 LEU A O 1
ATOM 741 N N . SER A 1 94 ? 10.586 0.456 -4.699 1 97.44 94 SER A N 1
ATOM 742 C CA . SER A 1 94 ? 10.922 1.057 -5.984 1 97.44 94 SER A CA 1
ATOM 743 C C . SER A 1 94 ? 11.508 2.455 -5.809 1 97.44 94 SER A C 1
ATOM 745 O O . SER A 1 94 ? 12.211 2.957 -6.688 1 97.44 94 SER A O 1
ATOM 747 N N . ALA A 1 95 ? 11.242 3.088 -4.707 1 98.44 95 ALA A N 1
ATOM 748 C CA . ALA A 1 95 ? 11.836 4.379 -4.371 1 98.44 95 ALA A CA 1
ATOM 749 C C . ALA A 1 95 ? 13.086 4.203 -3.52 1 98.44 95 ALA A C 1
ATOM 751 O O . ALA A 1 95 ? 14.086 4.898 -3.725 1 98.44 95 ALA A O 1
ATOM 752 N N . LEU A 1 96 ? 13.039 3.252 -2.609 1 98.56 96 LEU A N 1
ATOM 753 C CA . LEU A 1 96 ? 14.094 3.08 -1.613 1 98.56 96 LEU A CA 1
ATOM 754 C C . LEU A 1 96 ? 15.383 2.592 -2.262 1 98.56 96 LEU A C 1
ATOM 756 O O . LEU A 1 96 ? 16.469 3.041 -1.902 1 98.56 96 LEU A O 1
ATOM 760 N N . ILE A 1 97 ? 15.273 1.683 -3.182 1 97.44 97 ILE A N 1
ATOM 761 C CA . ILE A 1 97 ? 16.453 1.021 -3.721 1 97.44 97 ILE A CA 1
ATOM 762 C C . ILE A 1 97 ? 17.281 2.014 -4.543 1 97.44 97 ILE A C 1
ATOM 764 O O . ILE A 1 97 ? 18.484 2.15 -4.336 1 97.44 97 ILE A O 1
ATOM 768 N N . PRO A 1 98 ? 16.641 2.795 -5.426 1 97.56 98 PRO A N 1
ATOM 769 C CA . PRO A 1 98 ? 17.422 3.83 -6.102 1 97.56 98 PRO A CA 1
ATOM 770 C C . PRO A 1 98 ? 18 4.863 -5.133 1 97.56 98 PRO A C 1
ATOM 772 O O . PRO A 1 98 ? 19.125 5.332 -5.32 1 97.56 98 PRO A O 1
ATOM 775 N N . LEU A 1 99 ? 17.281 5.23 -4.117 1 98.62 99 LEU A N 1
ATOM 776 C CA . LEU A 1 99 ? 17.781 6.164 -3.113 1 98.62 99 LEU A CA 1
ATOM 777 C C . LEU A 1 99 ? 19.016 5.602 -2.42 1 98.62 99 LEU A C 1
ATOM 779 O O . LEU A 1 99 ? 20.031 6.297 -2.285 1 98.62 99 LEU A O 1
ATOM 783 N N . ALA A 1 100 ? 18.906 4.363 -2.023 1 98 100 ALA A N 1
ATOM 784 C CA . ALA A 1 100 ? 20.016 3.693 -1.342 1 98 100 ALA A CA 1
ATOM 785 C C . ALA A 1 100 ? 21.234 3.596 -2.248 1 98 100 ALA A C 1
ATOM 787 O O . ALA A 1 100 ? 22.375 3.789 -1.797 1 98 100 ALA A O 1
ATOM 788 N N . GLN A 1 101 ? 20.984 3.248 -3.502 1 97.31 101 GLN A N 1
ATOM 789 C CA . GLN A 1 101 ? 22.078 3.184 -4.465 1 97.31 101 GLN A CA 1
ATOM 790 C C . GLN A 1 101 ? 22.797 4.527 -4.57 1 97.31 101 GLN A C 1
ATOM 792 O O . GLN A 1 101 ? 24.031 4.574 -4.629 1 97.31 101 GLN A O 1
ATOM 797 N N . ARG A 1 102 ? 22.016 5.605 -4.613 1 97.44 102 ARG A N 1
ATOM 798 C CA . ARG A 1 102 ? 22.594 6.949 -4.668 1 97.44 102 ARG A CA 1
ATOM 799 C C . ARG A 1 102 ? 23.375 7.262 -3.396 1 97.44 102 ARG A C 1
ATOM 801 O O . ARG A 1 102 ? 24.453 7.844 -3.457 1 97.44 102 ARG A O 1
ATOM 808 N N . GLN A 1 103 ? 22.906 6.809 -2.264 1 97.44 103 GLN A N 1
ATOM 809 C CA . GLN A 1 103 ? 23.484 7.148 -0.966 1 97.44 103 GLN A CA 1
ATOM 810 C C . GLN A 1 103 ? 24.75 6.355 -0.704 1 97.44 103 GLN A C 1
ATOM 812 O O . GLN A 1 103 ? 25.594 6.766 0.105 1 97.44 103 GLN A O 1
ATOM 817 N N . THR A 1 104 ? 24.859 5.254 -1.392 1 95.94 104 THR A N 1
ATOM 818 C CA . THR A 1 104 ? 26.031 4.41 -1.165 1 95.94 104 THR A CA 1
ATOM 819 C C . THR A 1 104 ? 26.938 4.406 -2.391 1 95.94 104 THR A C 1
ATOM 821 O O . THR A 1 104 ? 27.891 3.629 -2.459 1 95.94 104 THR A O 1
ATOM 824 N N . GLU A 1 105 ? 26.594 5.113 -3.355 1 93.5 105 GLU A N 1
ATOM 825 C CA . GLU A 1 105 ? 27.344 5.191 -4.609 1 93.5 105 GLU A CA 1
ATOM 826 C C . GLU A 1 105 ? 27.438 3.828 -5.285 1 93.5 105 GLU A C 1
ATOM 828 O O . GLU A 1 105 ? 28.5 3.439 -5.77 1 93.5 105 GLU A O 1
ATOM 833 N N . GLY A 1 106 ? 26.391 3.088 -5.117 1 88.75 106 GLY A N 1
ATOM 834 C CA . GLY A 1 106 ? 26.266 1.812 -5.805 1 88.75 106 GLY A CA 1
ATOM 835 C C . GLY A 1 106 ? 26.938 0.669 -5.062 1 88.75 106 GLY A C 1
ATOM 836 O O . GLY A 1 106 ? 26.875 -0.483 -5.496 1 88.75 106 GLY A O 1
ATOM 837 N N . LYS A 1 107 ? 27.516 0.861 -3.887 1 88.12 107 LYS A N 1
ATOM 838 C CA . LYS A 1 107 ? 28.281 -0.157 -3.17 1 88.12 107 LYS A CA 1
ATOM 839 C C . LYS A 1 107 ? 27.359 -1.084 -2.383 1 88.12 107 LYS A C 1
ATOM 841 O O . LYS A 1 107 ? 27.734 -2.203 -2.037 1 88.12 107 LYS A O 1
ATOM 846 N N . GLY A 1 108 ? 26.156 -0.676 -2.162 1 88.88 108 GLY A N 1
ATOM 847 C CA . GLY A 1 108 ? 25.25 -1.481 -1.359 1 88.88 108 GLY A CA 1
ATOM 848 C C . GLY A 1 108 ? 25.672 -1.592 0.092 1 88.88 108 GLY A C 1
ATOM 849 O O . GLY A 1 108 ? 26.344 -0.695 0.62 1 88.88 108 GLY A O 1
ATOM 850 N N . GLU A 1 109 ? 25.078 -2.59 0.786 1 89.56 109 GLU A N 1
ATOM 851 C CA . GLU A 1 109 ? 25.406 -2.879 2.18 1 89.56 109 GLU A CA 1
ATOM 852 C C . GLU A 1 109 ? 25.609 -4.375 2.402 1 89.56 109 GLU A C 1
ATOM 854 O O . GLU A 1 109 ? 24.672 -5.16 2.264 1 89.56 109 GLU A O 1
ATOM 859 N N . ALA A 1 110 ? 26.781 -4.766 2.785 1 88.69 110 ALA A N 1
ATOM 860 C CA . ALA A 1 110 ? 27.125 -6.176 2.936 1 88.69 110 ALA A CA 1
ATOM 861 C C . ALA A 1 110 ? 26.641 -6.723 4.273 1 88.69 110 ALA A C 1
ATOM 863 O O . ALA A 1 110 ? 26.234 -7.891 4.367 1 88.69 110 ALA A O 1
ATOM 864 N N . GLU A 1 111 ? 26.656 -5.836 5.262 1 89.56 111 GLU A N 1
ATOM 865 C CA . GLU A 1 111 ? 26.219 -6.266 6.586 1 89.56 111 GLU A CA 1
ATOM 866 C C . GLU A 1 111 ? 24.734 -6.633 6.582 1 89.56 111 GLU A C 1
ATOM 868 O O . GLU A 1 111 ? 23.906 -5.902 6.031 1 89.56 111 GLU A O 1
ATOM 873 N N . ARG A 1 112 ? 24.453 -7.773 7.277 1 91 112 ARG A N 1
ATOM 874 C CA . ARG A 1 112 ? 23.094 -8.32 7.25 1 91 112 ARG A CA 1
ATOM 875 C C . ARG A 1 112 ? 22.281 -7.82 8.438 1 91 112 ARG A C 1
ATOM 877 O O . ARG A 1 112 ? 21.766 -8.617 9.227 1 91 112 ARG A O 1
ATOM 884 N N . GLY A 1 113 ? 22.047 -6.586 8.477 1 89.19 113 GLY A N 1
ATOM 885 C CA . GLY A 1 113 ? 21.344 -5.953 9.578 1 89.19 113 GLY A CA 1
ATOM 886 C C . GLY A 1 113 ? 19.906 -6.418 9.727 1 89.19 113 GLY A C 1
ATOM 887 O O . GLY A 1 113 ? 19.328 -6.312 10.812 1 89.19 113 GLY A O 1
ATOM 888 N N . GLU A 1 114 ? 19.328 -6.977 8.688 1 91.56 114 GLU A N 1
ATOM 889 C CA . GLU A 1 114 ? 17.938 -7.422 8.711 1 91.56 114 GLU A CA 1
ATOM 890 C C . GLU A 1 114 ? 17.766 -8.641 9.617 1 91.56 114 GLU A C 1
ATOM 892 O O . GLU A 1 114 ? 16.641 -9.008 9.961 1 91.56 114 GLU A O 1
ATOM 897 N N . LEU A 1 115 ? 18.906 -9.211 10.055 1 90.44 115 LEU A N 1
ATOM 898 C CA . LEU A 1 115 ? 18.844 -10.398 10.891 1 90.44 115 LEU A CA 1
ATOM 899 C C . LEU A 1 115 ? 19.047 -10.047 12.359 1 90.44 115 LEU A C 1
ATOM 901 O O . LEU A 1 115 ? 18.969 -10.914 13.227 1 90.44 115 LEU A O 1
ATOM 905 N N . GLU A 1 116 ? 19.25 -8.734 12.664 1 86.75 116 GLU A N 1
ATOM 906 C CA . GLU A 1 116 ? 19.422 -8.266 14.031 1 86.75 116 GLU A CA 1
ATOM 907 C C . GLU A 1 116 ? 18.109 -7.816 14.641 1 86.75 116 GLU A C 1
ATOM 909 O O . GLU A 1 116 ? 17.578 -6.758 14.289 1 86.75 116 GLU A O 1
ATOM 914 N N . LEU A 1 117 ? 17.672 -8.516 15.656 1 88.06 117 LEU A N 1
ATOM 915 C CA . LEU A 1 117 ? 16.312 -8.32 16.156 1 88.06 117 LEU A CA 1
ATOM 916 C C . LEU A 1 117 ? 16.328 -7.594 17.5 1 88.06 117 LEU A C 1
ATOM 918 O O . LEU A 1 117 ? 15.281 -7.438 18.125 1 88.06 117 LEU A O 1
ATOM 922 N N . GLU A 1 118 ? 17.453 -7.199 17.875 1 83.81 118 GLU A N 1
ATOM 923 C CA . GLU A 1 118 ? 17.562 -6.637 19.203 1 83.81 118 GLU A CA 1
ATOM 924 C C . GLU A 1 118 ? 16.641 -5.441 19.391 1 83.81 118 GLU A C 1
ATOM 926 O O . GLU A 1 118 ? 16.016 -5.277 20.438 1 83.81 118 GLU A O 1
ATOM 931 N N . GLN A 1 119 ? 16.453 -4.668 18.422 1 77 119 GLN A N 1
ATOM 932 C CA . GLN A 1 119 ? 15.656 -3.459 18.531 1 77 119 GLN A CA 1
ATOM 933 C C . GLN A 1 119 ? 14.164 -3.791 18.578 1 77 119 GLN A C 1
ATOM 935 O O . GLN A 1 119 ? 13.352 -2.951 18.969 1 77 119 GLN A O 1
ATOM 940 N N . TRP A 1 120 ? 13.836 -4.988 18.25 1 81.94 120 TRP A N 1
ATOM 941 C CA . TRP A 1 120 ? 12.43 -5.391 18.188 1 81.94 120 TRP A CA 1
ATOM 942 C C . TRP A 1 120 ? 12.086 -6.348 19.328 1 81.94 120 TRP A C 1
ATOM 944 O O . TRP A 1 120 ? 10.969 -6.855 19.406 1 81.94 120 TRP A O 1
ATOM 954 N N . SER A 1 121 ? 13.008 -6.543 20.219 1 76.25 121 SER A N 1
ATOM 955 C CA . SER A 1 121 ? 12.867 -7.578 21.234 1 76.25 121 SER A CA 1
ATOM 956 C C . SER A 1 121 ? 11.727 -7.262 22.203 1 76.25 121 SER A C 1
ATOM 958 O O . SER A 1 121 ? 11.102 -8.172 22.75 1 76.25 121 SER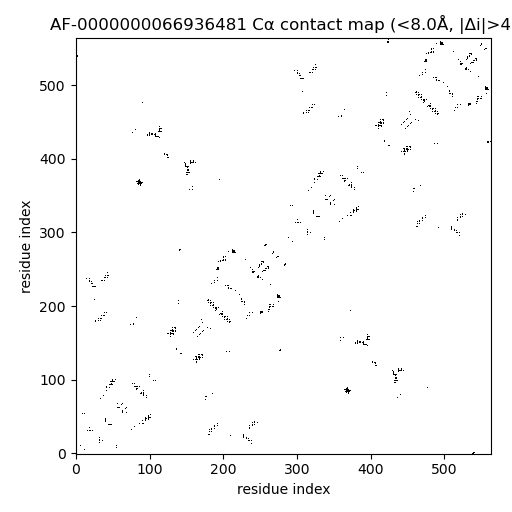 A O 1
ATOM 960 N N . ASN A 1 122 ? 11.367 -6.039 22.328 1 76.31 122 ASN A N 1
ATOM 961 C CA . ASN A 1 122 ? 10.344 -5.672 23.297 1 76.31 122 ASN A CA 1
ATOM 962 C C . ASN A 1 122 ? 9.016 -5.348 22.625 1 76.31 122 ASN A C 1
ATOM 964 O O . ASN A 1 122 ? 8.047 -4.996 23.297 1 76.31 122 ASN A O 1
ATOM 968 N N . LEU A 1 123 ? 8.984 -5.492 21.375 1 82.62 123 LEU A N 1
ATOM 969 C CA . LEU A 1 123 ? 7.762 -5.168 20.656 1 82.62 123 LEU A CA 1
ATOM 970 C C . LEU A 1 123 ? 6.848 -6.387 20.547 1 82.62 123 LEU A C 1
ATOM 972 O O . LEU A 1 123 ? 7.281 -7.453 20.109 1 82.62 123 LEU A O 1
ATOM 976 N N . THR A 1 124 ? 5.652 -6.199 21.109 1 85.69 124 THR A N 1
ATOM 977 C CA . THR A 1 124 ? 4.641 -7.242 21.016 1 85.69 124 THR A CA 1
ATOM 978 C C . THR A 1 124 ? 3.383 -6.723 20.328 1 85.69 124 THR A C 1
ATOM 980 O O . THR A 1 124 ? 3.164 -5.512 20.25 1 85.69 124 THR A O 1
ATOM 983 N N . LEU A 1 125 ? 2.57 -7.582 19.891 1 88.31 125 LEU A N 1
ATOM 984 C CA . LEU A 1 125 ? 1.348 -7.168 19.203 1 88.31 125 LEU A CA 1
ATOM 985 C C . LEU A 1 125 ? 0.409 -6.445 20.172 1 88.31 125 LEU A C 1
ATOM 987 O O . LEU A 1 125 ? -0.202 -5.438 19.812 1 88.31 125 LEU A O 1
ATOM 991 N N . PRO A 1 126 ? 0.323 -6.879 21.438 1 89 126 PRO A N 1
ATOM 992 C CA . PRO A 1 126 ? -0.496 -6.113 22.375 1 89 126 PRO A CA 1
ATOM 993 C C . PRO A 1 126 ? 0.03 -4.699 22.609 1 89 126 PRO A C 1
ATOM 995 O O . PRO A 1 126 ? -0.756 -3.752 22.703 1 89 126 PRO A O 1
ATOM 998 N N . SER A 1 127 ? 1.333 -4.609 22.719 1 90.31 127 SER A N 1
ATOM 999 C CA . SER A 1 127 ? 1.873 -3.268 22.906 1 90.31 127 SER A CA 1
ATOM 1000 C C . SER A 1 127 ? 1.669 -2.402 21.672 1 90.31 127 SER A C 1
ATOM 1002 O O . SER A 1 127 ? 1.437 -1.196 21.781 1 90.31 127 SER A O 1
ATOM 1004 N N . LEU A 1 128 ? 1.8 -3.008 20.5 1 94 128 LEU A N 1
ATOM 1005 C CA . LEU A 1 128 ? 1.533 -2.285 19.266 1 94 128 LEU A CA 1
ATOM 1006 C C . LEU A 1 128 ? 0.063 -1.891 19.172 1 94 128 LEU A C 1
ATOM 1008 O O . LEU A 1 128 ? -0.262 -0.8 18.688 1 94 128 LEU A O 1
ATOM 1012 N N . HIS A 1 129 ? -0.784 -2.809 19.625 1 95 129 HIS A N 1
ATOM 1013 C CA . HIS A 1 129 ? -2.211 -2.512 19.656 1 95 129 HIS A CA 1
ATOM 1014 C C . HIS A 1 129 ? -2.512 -1.321 20.562 1 95 129 HIS A C 1
ATOM 1016 O O . HIS A 1 129 ? -3.271 -0.427 20.172 1 95 129 HIS A O 1
ATOM 1022 N N . ALA A 1 130 ? -1.928 -1.291 21.719 1 93.88 130 ALA A N 1
ATOM 1023 C CA . ALA A 1 130 ? -2.117 -0.18 22.641 1 93.88 130 ALA A CA 1
ATOM 1024 C C . ALA A 1 130 ? -1.611 1.129 22.047 1 93.88 130 ALA A C 1
ATOM 1026 O O . ALA A 1 130 ? -2.26 2.17 22.172 1 93.88 130 ALA A O 1
ATOM 1027 N N . GLN A 1 131 ? -0.505 1.041 21.438 1 94.81 131 GLN A N 1
ATOM 1028 C CA . GLN A 1 131 ? 0.043 2.219 20.766 1 94.81 131 GLN A CA 1
ATOM 1029 C C . GLN A 1 131 ? -0.872 2.689 19.641 1 94.81 131 GLN A C 1
ATOM 1031 O O . GLN A 1 131 ? -1.034 3.893 19.422 1 94.81 131 GLN A O 1
ATOM 1036 N N . GLY A 1 132 ? -1.41 1.725 18.906 1 97 132 GLY A N 1
ATOM 1037 C CA . GLY A 1 132 ? -2.336 2.047 17.828 1 97 132 GLY A CA 1
ATOM 1038 C C . GLY A 1 132 ? -3.596 2.74 18.312 1 97 132 GLY A C 1
ATOM 1039 O O . GLY A 1 132 ? -4.035 3.729 17.719 1 97 132 GLY A O 1
ATOM 1040 N N . VAL A 1 133 ? -4.102 2.25 19.406 1 95.25 133 VAL A N 1
ATOM 1041 C CA . VAL A 1 133 ? -5.281 2.865 20 1 95.25 133 VAL A CA 1
ATOM 1042 C C . VAL A 1 133 ? -4.961 4.293 20.422 1 95.25 133 VAL A C 1
ATOM 1044 O O . VAL A 1 133 ? -5.738 5.215 20.172 1 95.25 133 VAL A O 1
ATOM 1047 N N . LYS A 1 134 ? -3.846 4.477 21.031 1 95.94 134 LYS A N 1
ATOM 1048 C CA . LYS A 1 134 ? -3.426 5.809 21.453 1 95.94 134 LYS A CA 1
ATOM 1049 C C . LYS A 1 134 ? -3.289 6.75 20.266 1 95.94 134 LYS A C 1
ATOM 1051 O O . LYS A 1 134 ? -3.764 7.887 20.312 1 95.94 134 LYS A O 1
ATOM 1056 N N . ALA A 1 135 ? -2.658 6.277 19.219 1 95.81 135 ALA A N 1
ATOM 1057 C CA . ALA A 1 135 ? -2.398 7.098 18.047 1 95.81 135 ALA A CA 1
ATOM 1058 C C . ALA A 1 135 ? -3.701 7.496 17.359 1 95.81 135 ALA A C 1
ATOM 1060 O O . ALA A 1 135 ? -3.945 8.68 17.109 1 95.81 135 ALA A O 1
ATOM 1061 N N . ILE A 1 136 ? -4.559 6.527 17.094 1 95.06 136 ILE A N 1
ATOM 1062 C CA . ILE A 1 136 ? -5.777 6.809 16.344 1 95.06 136 ILE A CA 1
ATOM 1063 C C . ILE A 1 136 ? -6.719 7.664 17.188 1 95.06 136 ILE A C 1
ATOM 1065 O O . ILE A 1 136 ? -7.41 8.539 16.672 1 95.06 136 ILE A O 1
ATOM 1069 N N . THR A 1 137 ? -6.734 7.465 18.484 1 93.19 137 THR A N 1
ATOM 1070 C CA . THR A 1 137 ? -7.562 8.258 19.375 1 93.19 137 THR A CA 1
ATOM 1071 C C . THR A 1 137 ? -7.059 9.703 19.453 1 93.19 137 THR A C 1
ATOM 1073 O O . THR A 1 137 ? -7.855 10.641 19.516 1 93.19 137 THR A O 1
ATOM 1076 N N . SER A 1 138 ? -5.773 9.812 19.438 1 91.44 138 SER A N 1
ATOM 1077 C CA . SER A 1 138 ? -5.211 11.156 19.5 1 91.44 138 SER A CA 1
ATOM 1078 C C . SER A 1 138 ? -5.586 11.969 18.266 1 91.44 138 SER A C 1
ATOM 1080 O O . SER A 1 138 ? -5.695 13.195 18.328 1 91.44 138 SER A O 1
ATOM 1082 N N . ILE A 1 139 ? -5.82 11.344 17.203 1 91.62 139 ILE A N 1
ATOM 1083 C CA . ILE A 1 139 ? -6.133 12.023 15.953 1 91.62 139 ILE A CA 1
ATOM 1084 C C . ILE A 1 139 ? -7.645 12.188 15.82 1 91.62 139 ILE A C 1
ATOM 1086 O O . ILE A 1 139 ? -8.133 13.297 15.594 1 91.62 139 ILE A O 1
ATOM 1090 N N . TYR A 1 140 ? -8.391 11.07 16.125 1 90.62 140 TYR A N 1
ATOM 1091 C CA . TYR A 1 140 ? -9.797 11.062 15.719 1 90.62 140 TYR A CA 1
ATOM 1092 C C . TYR A 1 140 ? -10.703 11.055 16.938 1 90.62 140 TYR A C 1
ATOM 1094 O O . TYR A 1 140 ? -11.93 11.094 16.812 1 90.62 140 TYR A O 1
ATOM 1102 N N . GLY A 1 141 ? -10.156 10.961 18.078 1 87.81 141 GLY A N 1
ATOM 1103 C CA . GLY A 1 141 ? -10.977 10.914 19.281 1 87.81 141 GLY A CA 1
ATOM 1104 C C . GLY A 1 141 ? -11.945 9.75 19.297 1 87.81 141 GLY A C 1
ATOM 1105 O O . GLY A 1 141 ? -11.547 8.602 19.109 1 87.81 141 GLY A O 1
ATOM 1106 N N . THR A 1 142 ? -13.188 10.07 19.406 1 83.75 142 THR A N 1
ATOM 1107 C CA . THR A 1 142 ? -14.203 9.023 19.531 1 83.75 142 THR A CA 1
ATOM 1108 C C . THR A 1 142 ? -14.812 8.695 18.172 1 83.75 142 THR A C 1
ATOM 1110 O O . THR A 1 142 ? -15.773 7.934 18.078 1 83.75 142 THR A O 1
ATOM 1113 N N . LEU A 1 143 ? -14.273 9.141 17.156 1 83.88 143 LEU A N 1
ATOM 1114 C CA . LEU A 1 143 ? -14.859 8.992 15.82 1 83.88 143 LEU A CA 1
ATOM 1115 C C . LEU A 1 143 ? -14.406 7.688 15.172 1 83.88 143 LEU A C 1
ATOM 1117 O O . LEU A 1 143 ? -15.117 7.129 14.336 1 83.88 143 LEU A O 1
ATOM 1121 N N . TRP A 1 144 ? -13.289 7.148 15.656 1 86.62 144 TRP A N 1
ATOM 1122 C CA . TRP A 1 144 ? -12.664 6.062 14.906 1 86.62 144 TRP A CA 1
ATOM 1123 C C . TRP A 1 144 ? -13.453 4.766 15.062 1 86.62 144 TRP A C 1
ATOM 1125 O O . TRP A 1 144 ? -13.516 3.955 14.141 1 86.62 144 TRP A O 1
ATOM 1135 N N . PRO A 1 145 ? -14.195 4.512 16.125 1 85.31 145 PRO A N 1
ATOM 1136 C CA . PRO A 1 145 ? -14.945 3.258 16.219 1 85.31 145 PRO A CA 1
ATOM 1137 C C . PRO A 1 145 ? -16.047 3.145 15.164 1 85.31 145 PRO A C 1
ATOM 1139 O O . PRO A 1 145 ? -16.375 2.041 14.727 1 85.31 145 PRO A O 1
ATOM 1142 N N . ARG A 1 146 ? -16.562 4.234 14.789 1 83.69 146 ARG A N 1
ATOM 1143 C CA . ARG A 1 146 ? -17.625 4.223 13.789 1 83.69 146 ARG A CA 1
ATOM 1144 C C . ARG A 1 146 ? -17.094 3.738 12.445 1 83.69 146 ARG A C 1
ATOM 1146 O O . ARG A 1 146 ? -17.812 3.055 11.703 1 83.69 146 ARG A O 1
ATOM 1153 N N . ILE A 1 147 ? -15.922 4.07 12.148 1 86 147 ILE A N 1
ATOM 1154 C CA . ILE A 1 147 ? -15.297 3.621 10.906 1 86 147 ILE A CA 1
ATOM 1155 C C . ILE A 1 147 ? -15.148 2.102 10.93 1 86 147 ILE A C 1
ATOM 1157 O O . ILE A 1 147 ? -15.43 1.433 9.93 1 86 147 ILE A O 1
ATOM 1161 N N . PHE A 1 148 ? -14.828 1.506 12.062 1 93.38 148 PHE A N 1
ATOM 1162 C CA . PHE A 1 148 ? -14.578 0.076 12.18 1 93.38 148 PHE A CA 1
ATOM 1163 C C . PHE A 1 148 ? -15.867 -0.718 12.078 1 93.38 148 PHE A C 1
ATOM 1165 O O . PHE A 1 148 ? -15.867 -1.868 11.633 1 93.38 148 PHE A O 1
ATOM 1172 N N . SER A 1 149 ? -16.953 -0.06 12.461 1 93.5 149 SER A N 1
ATOM 1173 C CA . SER A 1 149 ? -18.25 -0.732 12.336 1 93.5 149 SER A CA 1
ATOM 1174 C C . SER A 1 149 ? -18.578 -1.039 10.883 1 93.5 149 SER A C 1
ATOM 1176 O O . SER A 1 149 ? -19.344 -1.952 10.594 1 93.5 149 SER A O 1
ATOM 1178 N N . THR A 1 150 ? -17.953 -0.302 9.984 1 93.25 150 THR A N 1
ATOM 1179 C CA . THR A 1 150 ? -18.234 -0.462 8.555 1 93.25 150 THR A CA 1
ATOM 1180 C C . THR A 1 150 ? -17.469 -1.655 7.988 1 93.25 150 THR A C 1
ATOM 1182 O O . THR A 1 150 ? -17.672 -2.033 6.832 1 93.25 150 THR A O 1
ATOM 1185 N N . PHE A 1 151 ? -16.609 -2.367 8.797 1 96.69 151 PHE A N 1
ATOM 1186 C CA . PHE A 1 151 ? -15.812 -3.496 8.328 1 96.69 151 PHE A CA 1
ATOM 1187 C C . PHE A 1 151 ? -16.641 -4.773 8.305 1 96.69 151 PHE A C 1
ATOM 1189 O O . PHE A 1 151 ? -16.203 -5.805 7.805 1 96.69 151 PHE A O 1
ATOM 1196 N N . GLY A 1 152 ? -17.891 -4.668 8.883 1 95.62 152 GLY A N 1
ATOM 1197 C CA . GLY A 1 152 ? -18.812 -5.797 8.852 1 95.62 152 GLY A CA 1
ATOM 1198 C C . GLY A 1 152 ? -18.234 -7.051 9.477 1 95.62 152 GLY A 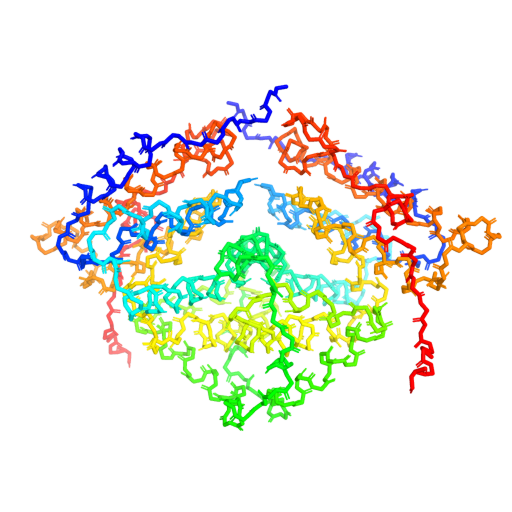C 1
ATOM 1199 O O . GLY A 1 152 ? -17.703 -7.008 10.586 1 95.62 152 GLY A O 1
ATOM 1200 N N . PRO A 1 153 ? -18.375 -8.203 8.828 1 95.44 153 PRO A N 1
ATOM 1201 C CA . PRO A 1 153 ? -17.906 -9.461 9.398 1 95.44 153 PRO A CA 1
ATOM 1202 C C . PRO A 1 153 ? -16.391 -9.523 9.539 1 95.44 153 PRO A C 1
ATOM 1204 O O . PRO A 1 153 ? -15.852 -10.445 10.156 1 95.44 153 PRO A O 1
ATOM 1207 N N . HIS A 1 154 ? -15.711 -8.578 8.984 1 97 154 HIS A N 1
ATOM 1208 C CA . HIS A 1 154 ? -14.25 -8.578 8.969 1 97 154 HIS A CA 1
ATOM 1209 C C . HIS A 1 154 ? -13.688 -7.676 10.055 1 97 154 HIS A C 1
ATOM 1211 O O . HIS A 1 154 ? -12.469 -7.539 10.188 1 97 154 HIS A O 1
ATOM 1217 N N . ARG A 1 155 ? -14.523 -7.082 10.875 1 95.75 155 ARG A N 1
ATOM 1218 C CA . ARG A 1 155 ? -14.148 -6.059 11.844 1 95.75 155 ARG A CA 1
ATOM 1219 C C . ARG A 1 155 ? -13.094 -6.586 12.812 1 95.75 155 ARG A C 1
ATOM 1221 O O . ARG A 1 155 ? -12.094 -5.914 13.078 1 95.75 155 ARG A O 1
ATOM 1228 N N . ALA A 1 156 ? -13.211 -7.816 13.305 1 94.25 156 ALA A N 1
ATOM 1229 C CA . ALA A 1 156 ? -12.258 -8.359 14.273 1 94.25 156 ALA A CA 1
ATOM 1230 C C . ALA A 1 156 ? -10.875 -8.523 13.656 1 94.25 156 ALA A C 1
ATOM 1232 O O . ALA A 1 156 ? -9.883 -8.023 14.188 1 94.25 156 ALA A O 1
ATOM 1233 N N . GLN A 1 157 ? -10.836 -9.156 12.484 1 94.25 157 GLN A N 1
ATOM 1234 C CA . GLN A 1 157 ? -9.555 -9.492 11.867 1 94.25 157 GLN A CA 1
ATOM 1235 C C . GLN A 1 157 ? -8.906 -8.258 11.258 1 94.25 157 GLN A C 1
ATOM 1237 O O . GLN A 1 157 ? -7.766 -7.918 11.586 1 94.25 157 GLN A O 1
ATOM 1242 N N . VAL A 1 158 ? -9.656 -7.547 10.477 1 96.38 158 VAL A N 1
ATOM 1243 C CA . VAL A 1 158 ? -9.078 -6.402 9.781 1 96.38 158 VAL A CA 1
ATOM 1244 C C . VAL A 1 158 ? -8.828 -5.27 10.773 1 96.38 158 VAL A C 1
ATOM 1246 O O . VAL A 1 158 ? -7.848 -4.527 10.641 1 96.38 158 VAL A O 1
ATOM 1249 N N . GLY A 1 159 ? -9.719 -5.176 11.773 1 95.88 159 GLY A N 1
ATOM 1250 C CA . GLY A 1 159 ? -9.578 -4.129 12.773 1 95.88 159 GLY A CA 1
ATOM 1251 C C . GLY A 1 159 ? -8.297 -4.23 13.57 1 95.88 159 GLY A C 1
ATOM 1252 O O . GLY A 1 159 ? -7.641 -3.221 13.836 1 95.88 159 GLY A O 1
ATOM 1253 N N . ILE A 1 160 ? -7.914 -5.402 13.953 1 95.56 160 ILE A N 1
ATOM 1254 C CA . ILE A 1 160 ? -6.695 -5.586 14.734 1 95.56 160 ILE A CA 1
ATOM 1255 C C . ILE A 1 160 ? -5.48 -5.203 13.891 1 95.56 160 ILE A C 1
ATOM 1257 O O . ILE A 1 160 ? -4.527 -4.613 14.406 1 95.56 160 ILE A O 1
ATOM 1261 N N . HIS A 1 161 ? -5.477 -5.551 12.586 1 96.88 161 HIS A N 1
ATOM 1262 C CA . HIS A 1 161 ? -4.387 -5.164 11.703 1 96.88 161 HIS A CA 1
ATOM 1263 C C . HIS A 1 161 ? -4.316 -3.646 11.547 1 96.88 161 HIS A C 1
ATOM 1265 O O . HIS A 1 161 ? -3.229 -3.068 11.539 1 96.88 161 HIS A O 1
ATOM 1271 N N . GLU A 1 162 ? -5.492 -3.02 11.406 1 97.19 162 GLU A N 1
ATOM 1272 C CA . GLU A 1 162 ? -5.551 -1.565 11.289 1 97.19 162 GLU A CA 1
ATOM 1273 C C . GLU A 1 162 ? -4.988 -0.887 12.531 1 97.19 162 GLU A C 1
ATOM 1275 O O . GLU A 1 162 ? -4.184 0.042 12.43 1 97.19 162 GLU A O 1
ATOM 1280 N N . ILE A 1 163 ? -5.355 -1.381 13.664 1 96.38 163 ILE A N 1
ATOM 1281 C CA . ILE A 1 163 ? -4.969 -0.728 14.914 1 96.38 163 ILE A CA 1
ATOM 1282 C C . ILE A 1 163 ? -3.512 -1.051 15.234 1 96.38 163 ILE A C 1
ATOM 1284 O O . ILE A 1 163 ? -2.693 -0.146 15.414 1 96.38 163 ILE A O 1
ATOM 1288 N N . ALA A 1 164 ? -3.135 -2.301 15.25 1 96 164 ALA A N 1
ATOM 1289 C CA . ALA A 1 164 ? -1.833 -2.713 15.766 1 96 164 ALA A CA 1
ATOM 1290 C C . ALA A 1 164 ? -0.73 -2.453 14.742 1 96 164 ALA A C 1
ATOM 1292 O O . ALA A 1 164 ? 0.381 -2.059 15.102 1 96 164 ALA A O 1
ATOM 1293 N N . ILE A 1 165 ? -1.016 -2.688 13.5 1 97.38 165 ILE A N 1
ATOM 1294 C CA . ILE A 1 165 ? 0.054 -2.629 12.508 1 97.38 165 ILE A CA 1
ATOM 1295 C C . ILE A 1 165 ? 0.038 -1.271 11.812 1 97.38 165 ILE A C 1
ATOM 1297 O O . ILE A 1 165 ? 1 -0.505 11.906 1 97.38 165 ILE A O 1
ATOM 1301 N N . VAL A 1 166 ? -1.08 -0.899 11.211 1 98.38 166 VAL A N 1
ATOM 1302 C CA . VAL A 1 166 ? -1.122 0.341 10.445 1 98.38 166 VAL A CA 1
ATOM 1303 C C . VAL A 1 166 ? -0.902 1.532 11.375 1 98.38 166 VAL A C 1
ATOM 1305 O O . VAL A 1 166 ? 0.025 2.322 11.172 1 98.38 166 VAL A O 1
ATOM 1308 N N . TYR A 1 167 ? -1.672 1.613 12.445 1 97.75 167 TYR A N 1
ATOM 1309 C CA . TYR A 1 167 ? -1.528 2.75 13.344 1 97.75 167 TYR A CA 1
ATOM 1310 C C . TYR A 1 167 ? -0.444 2.488 14.383 1 97.75 167 TYR A C 1
ATOM 1312 O O . TYR A 1 167 ? 0.403 3.35 14.633 1 97.75 167 TYR A O 1
ATOM 1320 N N . GLY A 1 168 ? -0.394 1.349 14.945 1 96.94 168 GLY A N 1
ATOM 1321 C CA . GLY A 1 168 ? 0.524 1.073 16.031 1 96.94 168 GLY A CA 1
ATOM 1322 C C . GLY A 1 168 ? 1.978 1.043 15.602 1 96.94 168 GLY A C 1
ATOM 1323 O O . GLY A 1 168 ? 2.807 1.78 16.141 1 96.94 168 GLY A O 1
ATOM 1324 N N . LEU A 1 169 ? 2.305 0.239 14.672 1 96.75 169 LEU A N 1
ATOM 1325 C CA . LEU A 1 169 ? 3.688 0.033 14.258 1 96.75 169 LEU A CA 1
ATOM 1326 C C . LEU A 1 169 ? 4.164 1.177 13.367 1 96.75 169 LEU A C 1
ATOM 1328 O O . LEU A 1 169 ? 5.293 1.647 13.508 1 96.75 169 LEU A O 1
ATOM 1332 N N . TYR A 1 170 ? 3.32 1.685 12.523 1 98.38 170 TYR A N 1
ATOM 1333 C CA . TYR A 1 170 ? 3.82 2.584 11.484 1 98.38 170 TYR A CA 1
ATOM 1334 C C . TYR A 1 170 ? 3.395 4.02 11.758 1 98.38 170 TYR A C 1
ATOM 1336 O O . TYR A 1 170 ? 4.23 4.883 12.039 1 98.38 170 TYR A O 1
ATOM 1344 N N . LEU A 1 171 ? 2.109 4.285 11.867 1 98.25 171 LEU A N 1
ATOM 1345 C CA . LEU A 1 171 ? 1.635 5.66 11.93 1 98.25 171 LEU A CA 1
ATOM 1346 C C . LEU A 1 171 ? 1.701 6.195 13.359 1 98.25 171 LEU A C 1
ATOM 1348 O O . LEU A 1 171 ? 1.628 7.406 13.578 1 98.25 171 LEU A O 1
ATOM 1352 N N . GLY A 1 172 ? 1.89 5.289 14.344 1 97.19 172 GLY A N 1
ATOM 1353 C CA . GLY A 1 172 ? 1.979 5.703 15.734 1 97.19 172 GLY A CA 1
ATOM 1354 C C . GLY A 1 172 ? 3.406 5.793 16.234 1 97.19 172 GLY A C 1
ATOM 1355 O O . GLY A 1 172 ? 3.637 6.129 17.406 1 97.19 172 GLY A O 1
ATOM 1356 N N . ASP A 1 173 ? 4.371 5.484 15.414 1 95.81 173 ASP A N 1
ATOM 1357 C CA . ASP A 1 173 ? 5.773 5.664 15.773 1 95.81 173 ASP A CA 1
ATOM 1358 C C . ASP A 1 173 ? 6.23 7.098 15.5 1 95.81 173 ASP A C 1
ATOM 1360 O O . ASP A 1 173 ? 6.422 7.48 14.344 1 95.81 173 ASP A O 1
ATOM 1364 N N . PHE A 1 174 ? 6.477 7.848 16.594 1 96.56 174 PHE A N 1
ATOM 1365 C CA . PHE A 1 174 ? 6.832 9.25 16.453 1 96.56 174 PHE A CA 1
ATOM 1366 C C . PHE A 1 174 ? 8.281 9.492 16.859 1 96.56 174 PHE A C 1
ATOM 1368 O O . PHE A 1 174 ? 8.656 10.602 17.234 1 96.56 174 PHE A O 1
ATOM 1375 N N . SER A 1 175 ? 9.102 8.453 16.75 1 95.25 175 SER A N 1
ATOM 1376 C CA . SER A 1 175 ? 10.492 8.562 17.188 1 95.25 175 SER A CA 1
ATOM 1377 C C . SER A 1 175 ? 11.312 9.414 16.219 1 95.25 175 SER A C 1
ATOM 1379 O O . SER A 1 175 ? 12.289 10.039 16.625 1 95.25 175 SER A O 1
ATOM 1381 N N . THR A 1 176 ? 10.891 9.438 14.922 1 97.81 176 THR A N 1
ATOM 1382 C CA . THR A 1 176 ? 11.617 10.203 13.914 1 97.81 176 THR A CA 1
ATOM 1383 C C . THR A 1 176 ? 10.766 11.352 13.383 1 97.81 176 THR A C 1
ATOM 1385 O O . THR A 1 176 ? 11.172 12.516 13.438 1 97.81 176 THR A O 1
ATOM 1388 N N . LEU A 1 177 ? 9.594 11.023 12.922 1 98.38 177 LEU A N 1
ATOM 1389 C CA . LEU A 1 177 ? 8.648 12.039 12.484 1 98.38 177 LEU A CA 1
ATOM 1390 C C . LEU A 1 177 ? 7.625 12.336 13.578 1 98.38 177 LEU A C 1
ATOM 1392 O O . LEU A 1 177 ? 7.148 11.422 14.258 1 98.38 177 LEU A O 1
ATOM 1396 N N . THR A 1 178 ? 7.324 13.555 13.773 1 97.56 178 THR A N 1
ATOM 1397 C CA . THR A 1 178 ? 6.316 13.984 14.742 1 97.56 178 THR A CA 1
ATOM 1398 C C . THR A 1 178 ? 4.926 13.547 14.297 1 97.56 178 THR A C 1
ATOM 1400 O O . THR A 1 178 ? 4.738 13.109 13.156 1 97.56 178 THR A O 1
ATOM 1403 N N . PRO A 1 179 ? 3.91 13.68 15.211 1 96.81 179 PRO A N 1
ATOM 1404 C CA . PRO A 1 179 ? 2.535 13.359 14.812 1 96.81 179 PRO A CA 1
ATOM 1405 C C . PRO A 1 179 ? 2.066 14.172 13.609 1 96.81 179 PRO A C 1
ATOM 1407 O O . PRO A 1 179 ? 1.418 13.625 12.711 1 96.81 179 PRO A O 1
ATOM 1410 N N . LEU A 1 180 ? 2.389 15.43 13.594 1 98 180 LEU A N 1
ATOM 1411 C CA . LEU A 1 180 ? 1.995 16.281 12.477 1 98 180 LEU A CA 1
ATOM 1412 C C . LEU A 1 180 ? 2.682 15.844 11.188 1 98 180 LEU A C 1
ATOM 1414 O O . LEU A 1 180 ? 2.031 15.695 10.148 1 98 180 LEU A O 1
ATOM 1418 N N . GLU A 1 181 ? 3.99 15.602 11.258 1 98.62 181 GLU A N 1
ATOM 1419 C CA . GLU A 1 181 ? 4.734 15.156 10.086 1 98.62 181 GLU A CA 1
ATOM 1420 C C . GLU A 1 181 ? 4.215 13.812 9.586 1 98.62 181 GLU A C 1
ATOM 1422 O O . GLU A 1 181 ? 4.129 13.586 8.375 1 98.62 181 GLU A O 1
ATOM 1427 N N . THR A 1 182 ? 3.863 12.938 10.5 1 98.62 182 THR A N 1
ATOM 1428 C CA . THR A 1 182 ? 3.291 11.648 10.141 1 98.62 182 THR A CA 1
ATOM 1429 C C . THR A 1 182 ? 1.959 11.828 9.422 1 98.62 182 THR A C 1
ATOM 1431 O O . THR A 1 182 ? 1.703 11.172 8.406 1 98.62 182 THR A O 1
ATOM 1434 N N . GLU A 1 183 ? 1.121 12.711 9.93 1 98.38 183 GLU A N 1
ATOM 1435 C CA . GLU A 1 183 ? -0.162 12.953 9.273 1 98.38 183 GLU A CA 1
ATOM 1436 C C . GLU A 1 183 ? 0.028 13.609 7.91 1 98.38 183 GLU A C 1
ATOM 1438 O O . GLU A 1 183 ? -0.767 13.383 6.992 1 98.38 183 GLU A O 1
ATOM 1443 N N . LEU A 1 184 ? 1.109 14.438 7.742 1 98.75 184 LEU A N 1
ATOM 1444 C CA . LEU A 1 184 ? 1.432 14.984 6.43 1 98.75 184 LEU A CA 1
ATOM 1445 C C . LEU A 1 184 ? 1.729 13.867 5.434 1 98.75 184 LEU A C 1
ATOM 1447 O O . LEU A 1 184 ? 1.299 13.922 4.281 1 98.75 184 LEU A O 1
ATOM 1451 N N . VAL A 1 185 ? 2.434 12.859 5.902 1 98.88 185 VAL A N 1
ATOM 1452 C CA . VAL A 1 185 ? 2.73 11.711 5.051 1 98.88 185 VAL A CA 1
ATOM 1453 C C . VAL A 1 185 ? 1.435 10.984 4.688 1 98.88 185 VAL A C 1
ATOM 1455 O O . VAL A 1 185 ? 1.177 10.719 3.512 1 98.88 185 VAL A O 1
ATOM 1458 N N . ALA A 1 186 ? 0.603 10.695 5.688 1 98.69 186 ALA A N 1
ATOM 1459 C CA . ALA A 1 186 ? -0.624 9.93 5.473 1 98.69 186 ALA A CA 1
ATOM 1460 C C . ALA A 1 186 ? -1.58 10.672 4.547 1 98.69 186 ALA A C 1
ATOM 1462 O O . ALA A 1 186 ? -2.027 10.125 3.535 1 98.69 186 ALA A O 1
ATOM 1463 N N . PHE A 1 187 ? -1.818 11.992 4.855 1 98.56 187 PHE A N 1
ATOM 1464 C CA . PHE A 1 187 ? -2.717 12.82 4.062 1 98.56 187 PHE A CA 1
ATOM 1465 C C . PHE A 1 187 ? -2.236 12.906 2.619 1 98.56 187 PHE A C 1
ATOM 1467 O O . PHE A 1 187 ? -3.002 12.656 1.687 1 98.56 187 PHE A O 1
ATOM 1474 N N . THR A 1 188 ? -0.99 13.25 2.42 1 98.81 188 THR A N 1
ATOM 1475 C CA . THR A 1 188 ? -0.42 13.445 1.091 1 98.81 188 THR A CA 1
ATOM 1476 C C . THR A 1 188 ? -0.435 12.141 0.299 1 98.81 188 THR A C 1
ATOM 1478 O O . THR A 1 188 ? -0.863 12.109 -0.857 1 98.81 188 THR A O 1
ATOM 1481 N N . CYS A 1 189 ? -0.042 11.094 0.956 1 98.69 189 CYS A N 1
ATOM 1482 C CA . CYS A 1 189 ? 0.054 9.773 0.336 1 98.69 189 CYS A CA 1
ATOM 1483 C C . CYS A 1 189 ? -1.31 9.305 -0.156 1 98.69 189 CYS A C 1
ATOM 1485 O O . CYS A 1 189 ? -1.444 8.867 -1.301 1 98.69 189 CYS A O 1
ATOM 1487 N N . ILE A 1 190 ? -2.275 9.406 0.649 1 98.5 190 ILE A N 1
ATOM 1488 C CA . ILE A 1 190 ? -3.611 8.906 0.352 1 98.5 190 ILE A CA 1
ATOM 1489 C C . ILE A 1 190 ? -4.277 9.797 -0.696 1 98.5 190 ILE A C 1
ATOM 1491 O O . ILE A 1 190 ? -4.871 9.297 -1.656 1 98.5 190 ILE A O 1
ATOM 1495 N N . THR A 1 191 ? -4.137 11.086 -0.562 1 97.88 191 THR A N 1
ATOM 1496 C CA . THR A 1 191 ? -4.73 12.047 -1.488 1 97.88 191 THR A CA 1
ATOM 1497 C C . THR A 1 191 ? -4.172 11.859 -2.895 1 97.88 191 THR A C 1
ATOM 1499 O O . THR A 1 191 ? -4.922 11.859 -3.873 1 97.88 191 THR A O 1
ATOM 1502 N N . CYS A 1 192 ? -2.938 11.594 -2.975 1 96.69 192 CYS A N 1
ATOM 1503 C CA . CYS A 1 192 ? -2.314 11.531 -4.293 1 96.69 192 CYS A CA 1
ATOM 1504 C C . CYS A 1 192 ? -2.584 10.188 -4.961 1 96.69 192 CYS A C 1
ATOM 1506 O O . CYS A 1 192 ? -2.232 9.984 -6.125 1 96.69 192 CYS A O 1
ATOM 1508 N N . GLN A 1 193 ? -3.223 9.289 -4.285 1 96.25 193 GLN A N 1
ATOM 1509 C CA . GLN A 1 193 ? -3.666 8.039 -4.898 1 96.25 193 GLN A CA 1
ATOM 1510 C C . GLN A 1 193 ? -5.047 8.195 -5.531 1 96.25 193 GLN A C 1
ATOM 1512 O O . GLN A 1 193 ? -5.539 7.281 -6.195 1 96.25 193 GLN A O 1
ATOM 1517 N N . GLY A 1 194 ? -5.668 9.281 -5.254 1 94.12 194 GLY A N 1
ATOM 1518 C CA . GLY A 1 194 ? -6.984 9.539 -5.816 1 94.12 194 GLY A CA 1
ATOM 1519 C C . GLY A 1 194 ? -8.109 8.883 -5.035 1 94.12 194 GLY A C 1
ATOM 1520 O O . GLY A 1 194 ? -9.195 8.664 -5.57 1 94.12 194 GLY A O 1
ATOM 1521 N N . LEU A 1 195 ? -7.879 8.547 -3.814 1 94.38 195 LEU A N 1
ATOM 1522 C CA . LEU A 1 195 ? -8.875 7.93 -2.951 1 94.38 195 LEU A CA 1
ATOM 1523 C C . LEU A 1 195 ? -9.633 8.984 -2.15 1 94.38 195 LEU A C 1
ATOM 1525 O O . LEU A 1 195 ? -9.266 9.289 -1.012 1 94.38 195 LEU A O 1
ATOM 1529 N N . ARG A 1 196 ? -10.648 9.492 -2.701 1 92.81 196 ARG A N 1
ATOM 1530 C CA . ARG A 1 196 ? -11.32 10.664 -2.148 1 92.81 196 ARG A CA 1
ATOM 1531 C C . ARG A 1 196 ? -11.852 10.375 -0.746 1 92.81 196 ARG A C 1
ATOM 1533 O O . ARG A 1 196 ? -11.68 11.195 0.164 1 92.81 196 ARG A O 1
ATOM 1540 N N . GLY A 1 197 ? -12.523 9.211 -0.556 1 91 197 GLY A N 1
ATOM 1541 C CA . GLY A 1 197 ? -13.086 8.883 0.746 1 91 197 GLY A CA 1
ATOM 1542 C C . GLY A 1 197 ? -12.047 8.875 1.855 1 91 197 GLY A C 1
ATOM 1543 O O . GLY A 1 197 ? -12.117 9.68 2.783 1 91 197 GLY A O 1
ATOM 1544 N N . PRO A 1 198 ? -11.07 8.008 1.712 1 94.25 198 PRO A N 1
ATOM 1545 C CA . PRO A 1 198 ? -10 7.98 2.707 1 94.25 198 PRO A CA 1
ATOM 1546 C C . PRO A 1 198 ? -9.297 9.328 2.852 1 94.25 198 PRO A C 1
ATOM 1548 O O . PRO A 1 198 ? -8.898 9.703 3.957 1 94.25 198 PRO A O 1
ATOM 1551 N N . SER A 1 199 ? -9.148 10.039 1.769 1 96.44 199 SER A N 1
ATOM 1552 C CA . SER A 1 199 ? -8.5 11.344 1.818 1 96.44 199 SER A CA 1
ATOM 1553 C C . SER A 1 199 ? -9.281 12.312 2.709 1 96.44 199 SER A C 1
ATOM 1555 O O . SER A 1 199 ? -8.688 13.078 3.467 1 96.44 199 SER A O 1
ATOM 1557 N N . LEU A 1 200 ? -10.578 12.273 2.607 1 95.56 200 LEU A N 1
ATOM 1558 C CA . LEU A 1 200 ? -11.406 13.172 3.404 1 95.56 200 LEU A CA 1
ATOM 1559 C C . LEU A 1 200 ? -11.203 12.922 4.895 1 95.56 200 LEU A C 1
ATOM 1561 O O . LEU A 1 200 ? -11.117 13.867 5.68 1 95.56 200 LEU A O 1
ATOM 1565 N N . TRP A 1 201 ? -11.094 11.703 5.27 1 93.69 201 TRP A N 1
ATOM 1566 C CA . TRP A 1 201 ? -10.82 11.359 6.66 1 93.69 201 TRP A CA 1
ATOM 1567 C C . TRP A 1 201 ? -9.461 11.906 7.098 1 93.69 201 TRP A C 1
ATOM 1569 O O . TRP A 1 201 ? -9.297 12.328 8.25 1 93.69 201 TRP A O 1
ATOM 1579 N N . HIS A 1 202 ? -8.555 11.945 6.215 1 96.94 202 HIS A N 1
ATOM 1580 C CA . HIS A 1 202 ? -7.227 12.422 6.586 1 96.94 202 HIS A CA 1
ATOM 1581 C C . HIS A 1 202 ? -7.117 13.93 6.434 1 96.94 202 HIS A C 1
ATOM 1583 O O . HIS A 1 202 ? -6.223 14.555 7.016 1 96.94 202 HIS A O 1
ATOM 1589 N N . VAL A 1 203 ? -8.047 14.578 5.645 1 97.62 203 VAL A N 1
ATOM 1590 C CA . VAL A 1 203 ? -8.211 16.031 5.789 1 97.62 203 VAL A CA 1
ATOM 1591 C C . VAL A 1 203 ? -8.641 16.359 7.219 1 97.62 203 VAL A C 1
ATOM 1593 O O . VAL A 1 203 ? -8.055 17.219 7.867 1 97.62 203 VAL A O 1
ATOM 1596 N N . ARG A 1 204 ? -9.625 15.625 7.676 1 95.81 204 ARG A N 1
ATOM 1597 C CA . ARG A 1 204 ? -10.094 15.82 9.047 1 95.81 204 ARG A CA 1
ATOM 1598 C C . ARG A 1 204 ? -8.992 15.539 10.055 1 95.81 204 ARG A C 1
ATOM 1600 O O . ARG A 1 204 ? -8.805 16.297 11.008 1 95.81 204 ARG A O 1
ATOM 1607 N N . GLY A 1 205 ? -8.258 14.422 9.844 1 96.12 205 GLY A N 1
ATOM 1608 C CA . GLY A 1 205 ? -7.16 14.086 10.742 1 96.12 205 GLY A CA 1
ATOM 1609 C C . GLY A 1 205 ? -6.09 15.156 10.805 1 96.12 205 GLY A C 1
ATOM 1610 O O . GLY A 1 205 ? -5.621 15.508 11.891 1 96.12 205 GLY A O 1
ATOM 1611 N N . LEU A 1 206 ? -5.707 15.68 9.641 1 97.94 206 LEU A N 1
ATOM 1612 C CA . LEU A 1 206 ? -4.703 16.734 9.586 1 97.94 206 LEU A CA 1
ATOM 1613 C C . LEU A 1 206 ? -5.184 17.984 10.32 1 97.94 206 LEU A C 1
ATOM 1615 O O . LEU A 1 206 ? -4.438 18.578 11.102 1 97.94 206 LEU A O 1
ATOM 1619 N N . GLY A 1 207 ? -6.434 18.359 10.102 1 97.31 207 GLY A N 1
ATOM 1620 C CA . GLY A 1 207 ? -7.004 19.484 10.828 1 97.31 207 GLY A CA 1
ATOM 1621 C C . GLY A 1 207 ? -7.027 19.266 12.328 1 97.31 207 GLY A C 1
ATOM 1622 O O . GLY A 1 207 ? -6.703 20.172 13.102 1 97.31 207 GLY A O 1
ATOM 1623 N N . ARG A 1 208 ? -7.336 18.094 12.688 1 96 208 ARG A N 1
ATOM 1624 C CA . ARG A 1 208 ? -7.449 17.797 14.109 1 96 208 ARG A CA 1
ATOM 1625 C C . ARG A 1 208 ? -6.078 17.812 14.781 1 96 208 ARG A C 1
ATOM 1627 O O . ARG A 1 208 ? -5.938 18.297 15.906 1 96 208 ARG A O 1
ATOM 1634 N N . VAL A 1 209 ? -5.066 17.297 14.102 1 96.56 209 VAL A N 1
ATOM 1635 C CA . VAL A 1 209 ? -3.709 17.344 14.641 1 96.56 209 VAL A CA 1
ATOM 1636 C C . VAL A 1 209 ? -3.275 18.797 14.797 1 96.56 209 VAL A C 1
ATOM 1638 O O . VAL A 1 209 ? -2.529 19.141 15.719 1 96.56 209 VAL A O 1
ATOM 1641 N N . LEU A 1 210 ? -3.844 19.656 13.953 1 97.19 210 LEU A N 1
ATOM 1642 C CA . LEU A 1 210 ? -3.539 21.094 13.992 1 97.19 210 LEU A CA 1
ATOM 1643 C C . LEU A 1 210 ? -4.441 21.812 14.984 1 97.19 210 LEU A C 1
ATOM 1645 O O . LEU A 1 210 ? -4.336 23.031 15.148 1 97.19 210 LEU A O 1
ATOM 1649 N N . GLY A 1 211 ? -5.43 21.078 15.602 1 94.44 211 GLY A N 1
ATOM 1650 C CA . GLY A 1 211 ? -6.207 21.656 16.688 1 94.44 211 GLY A CA 1
ATOM 1651 C C . GLY A 1 211 ? -7.68 21.812 16.359 1 94.44 211 GLY A C 1
ATOM 1652 O O . GLY A 1 211 ? -8.469 22.266 17.188 1 94.44 211 GLY A O 1
ATOM 1653 N N . ALA A 1 212 ? -8.117 21.438 15.18 1 95.62 212 ALA A N 1
ATOM 1654 C CA . ALA A 1 212 ? -9.523 21.562 14.789 1 95.62 212 ALA A CA 1
ATOM 1655 C C . ALA A 1 212 ? -10.414 20.688 15.672 1 95.62 212 ALA A C 1
ATOM 1657 O O . ALA A 1 212 ? -10.062 19.562 16 1 95.62 212 ALA A O 1
ATOM 1658 N N . ARG A 1 213 ? -11.469 21.297 16.078 1 93.62 213 ARG A N 1
ATOM 1659 C CA . ARG A 1 213 ? -12.492 20.609 16.875 1 93.62 213 ARG A CA 1
ATOM 1660 C C . ARG A 1 213 ? -13.875 21.172 16.562 1 93.62 213 ARG A C 1
ATOM 1662 O O . ARG A 1 213 ? -14.008 22.297 16.062 1 93.62 213 ARG A O 1
ATOM 1669 N N . GLY A 1 214 ? -14.883 20.312 16.859 1 90.81 214 GLY A N 1
ATOM 1670 C CA . GLY A 1 214 ? -16.266 20.766 16.812 1 90.81 214 GLY A CA 1
ATOM 1671 C C . GLY A 1 214 ? -16.797 20.891 15.391 1 90.81 214 GLY A C 1
ATOM 1672 O O . GLY A 1 214 ? -16.281 20.266 14.469 1 90.81 214 GLY A O 1
ATOM 1673 N N . ALA A 1 215 ? -17.875 21.672 15.289 1 90.31 215 ALA A N 1
ATOM 1674 C CA . ALA A 1 215 ? -18.578 21.781 14.016 1 90.31 215 ALA A CA 1
ATOM 1675 C C . ALA A 1 215 ? -18.562 23.219 13.5 1 90.31 215 ALA A C 1
ATOM 1677 O O . ALA A 1 215 ? -18.875 23.484 12.336 1 90.31 215 ALA A O 1
ATOM 1678 N N . ASP A 1 216 ? -18.078 24.109 14.359 1 89.56 216 ASP A N 1
ATOM 1679 C CA . ASP A 1 216 ? -18 25.5 13.953 1 89.56 216 ASP A CA 1
ATOM 1680 C C . ASP A 1 216 ? -16.719 25.781 13.188 1 89.56 216 ASP A C 1
ATOM 1682 O O . ASP A 1 216 ? -15.641 25.875 13.781 1 89.56 216 ASP A O 1
ATOM 1686 N N . ASP A 1 217 ? -16.859 25.984 11.953 1 88.12 217 ASP A N 1
ATOM 1687 C CA . ASP A 1 217 ? -15.719 26.125 11.062 1 88.12 217 ASP A CA 1
ATOM 1688 C C . ASP A 1 217 ? -15.406 27.594 10.789 1 88.12 217 ASP A C 1
ATOM 1690 O O . ASP A 1 217 ? -14.609 27.906 9.906 1 88.12 217 ASP A O 1
ATOM 1694 N N . GLU A 1 218 ? -16.016 28.5 11.484 1 90.19 218 GLU A N 1
ATOM 1695 C CA . GLU A 1 218 ? -15.906 29.906 11.102 1 90.19 218 GLU A CA 1
ATOM 1696 C C . GLU A 1 218 ? -15.148 30.703 12.148 1 90.19 218 GLU A C 1
ATOM 1698 O O . GLU A 1 218 ? -14.898 31.906 11.969 1 90.19 218 GLU A O 1
ATOM 1703 N N . THR A 1 219 ? -14.719 30.062 13.211 1 93.12 219 THR A N 1
ATOM 1704 C CA . THR A 1 219 ? -13.906 30.781 14.18 1 93.12 219 THR A CA 1
ATOM 1705 C C . THR A 1 219 ? -12.547 31.156 13.586 1 93.12 219 THR A C 1
ATOM 1707 O O . THR A 1 219 ? -12.094 30.531 12.625 1 93.12 219 THR A O 1
ATOM 1710 N N . PRO A 1 220 ? -11.945 32.156 14.164 1 94.81 220 PRO A N 1
ATOM 1711 C CA . PRO A 1 220 ? -10.633 32.531 13.656 1 94.81 220 PRO A CA 1
ATOM 1712 C C . PRO A 1 220 ? -9.625 31.375 13.703 1 94.81 220 PRO A C 1
ATOM 1714 O O . PRO A 1 220 ? -8.828 31.203 12.773 1 94.81 220 PRO A O 1
ATOM 1717 N N . ARG A 1 221 ? -9.672 30.656 14.711 1 94.12 221 ARG A N 1
ATOM 1718 C CA . ARG A 1 221 ? -8.773 29.516 14.852 1 94.12 221 ARG A CA 1
ATOM 1719 C C . ARG A 1 221 ? -9.023 28.484 13.758 1 94.12 221 ARG A C 1
ATOM 1721 O O . ARG A 1 221 ? -8.086 27.969 13.148 1 94.12 221 ARG A O 1
ATOM 1728 N N . MET A 1 222 ? -10.258 28.234 13.5 1 94.94 222 MET A N 1
ATOM 1729 C CA . MET A 1 222 ? -10.617 27.25 12.484 1 94.94 222 MET A CA 1
ATOM 1730 C C . MET A 1 222 ? -10.266 27.75 11.086 1 94.94 222 MET A C 1
ATOM 1732 O O . MET A 1 222 ? -9.836 26.984 10.227 1 94.94 222 MET A O 1
ATOM 1736 N N . ARG A 1 223 ? -10.43 28.984 10.867 1 96.19 223 ARG A N 1
ATOM 1737 C CA . ARG A 1 223 ? -10.055 29.562 9.578 1 96.19 223 ARG A CA 1
ATOM 1738 C C . ARG A 1 223 ? -8.562 29.391 9.32 1 96.19 223 ARG A C 1
ATOM 1740 O O . ARG A 1 223 ? -8.148 29.094 8.203 1 96.19 223 ARG A O 1
ATOM 1747 N N . ARG A 1 224 ? -7.836 29.609 10.422 1 97.38 224 ARG A N 1
ATOM 1748 C CA . ARG A 1 224 ? -6.391 29.453 10.297 1 97.38 224 ARG A CA 1
ATOM 1749 C C . ARG A 1 224 ? -6.012 28.016 10 1 97.38 224 ARG A C 1
ATOM 1751 O O . ARG A 1 224 ? -5.176 27.75 9.133 1 97.38 224 ARG A O 1
ATOM 1758 N N . VAL A 1 225 ? -6.633 27.094 10.703 1 97.69 225 VAL A N 1
ATOM 1759 C CA . VAL A 1 225 ? -6.375 25.672 10.469 1 97.69 225 VAL A CA 1
ATOM 1760 C C . VAL A 1 225 ? -6.711 25.312 9.023 1 97.69 225 VAL A C 1
ATOM 1762 O O . VAL A 1 225 ? -5.938 24.625 8.359 1 97.69 225 VAL A O 1
ATOM 1765 N N . LYS A 1 226 ? -7.809 25.766 8.562 1 97.56 226 LYS A N 1
ATOM 1766 C CA . LYS A 1 226 ? -8.234 25.484 7.199 1 97.56 226 LYS A CA 1
ATOM 1767 C C . LYS A 1 226 ? -7.238 26.047 6.184 1 97.56 226 LYS A C 1
ATOM 1769 O O . LYS A 1 226 ? -6.957 25.406 5.168 1 97.56 226 LYS A O 1
ATOM 1774 N N . ASP A 1 227 ? -6.719 27.188 6.445 1 98.19 227 ASP A N 1
ATOM 1775 C CA . ASP A 1 227 ? -5.715 27.766 5.566 1 98.19 227 ASP A CA 1
ATOM 1776 C C . ASP A 1 227 ? -4.457 26.906 5.508 1 98.19 227 ASP A C 1
ATOM 1778 O O . ASP A 1 227 ? -3.859 26.734 4.441 1 98.19 227 ASP A O 1
ATOM 1782 N N . VAL A 1 228 ? -4.074 26.453 6.688 1 98.62 228 VAL A N 1
ATOM 1783 C CA . VAL A 1 228 ? -2.891 25.594 6.758 1 98.62 228 VAL A CA 1
ATOM 1784 C C . VAL A 1 228 ? -3.119 24.328 5.938 1 98.62 228 VAL A C 1
ATOM 1786 O O . VAL A 1 228 ? -2.264 23.938 5.145 1 98.62 228 VAL A O 1
ATOM 1789 N N . VAL A 1 229 ? -4.285 23.703 6.117 1 98.5 229 VAL A N 1
ATOM 1790 C CA . VAL A 1 229 ? -4.617 22.484 5.402 1 98.5 229 VAL A CA 1
ATOM 1791 C C . VAL A 1 229 ? -4.66 22.75 3.9 1 98.5 229 VAL A C 1
ATOM 1793 O O . VAL A 1 229 ? -4.184 21.938 3.105 1 98.5 229 VAL A O 1
ATOM 1796 N N . ARG A 1 230 ? -5.195 23.891 3.457 1 98.31 230 ARG A N 1
ATOM 1797 C CA . ARG A 1 230 ? -5.227 24.281 2.047 1 98.31 230 ARG A CA 1
ATOM 1798 C C . ARG A 1 230 ? -3.816 24.406 1.484 1 98.31 230 ARG A C 1
ATOM 1800 O O . ARG A 1 230 ? -3.555 24 0.351 1 98.31 230 ARG A O 1
ATOM 1807 N N . GLY A 1 231 ? -2.979 24.969 2.287 1 98.75 231 GLY A N 1
ATOM 1808 C CA . GLY A 1 231 ? -1.593 25.094 1.863 1 98.75 231 GLY A CA 1
ATOM 1809 C C . GLY A 1 231 ? -0.921 23.766 1.621 1 98.75 231 GLY A C 1
ATOM 1810 O O . GLY A 1 231 ? -0.174 23.594 0.653 1 98.75 231 GLY A O 1
ATOM 1811 N N . VAL A 1 232 ? -1.188 22.812 2.506 1 98.81 232 VAL A N 1
ATOM 1812 C CA . VAL A 1 232 ? -0.626 21.469 2.361 1 98.81 232 VAL A CA 1
ATOM 1813 C C . VAL A 1 232 ? -1.158 20.828 1.086 1 98.81 232 VAL A C 1
ATOM 1815 O O . VAL A 1 232 ? -0.407 20.188 0.351 1 98.81 232 VAL A O 1
ATOM 1818 N N . LYS A 1 233 ? -2.475 21 0.852 1 98.62 233 LYS A N 1
ATOM 1819 C CA . LYS A 1 233 ? -3.07 20.453 -0.365 1 98.62 233 LYS A CA 1
ATOM 1820 C C . LYS A 1 233 ? -2.424 21.047 -1.609 1 98.62 233 LYS A C 1
ATOM 1822 O O . LYS A 1 233 ? -2.145 20.344 -2.576 1 98.62 233 LYS A O 1
ATOM 1827 N N . VAL A 1 234 ? -2.17 22.328 -1.617 1 98.69 234 VAL A N 1
ATOM 1828 C CA . VAL A 1 234 ? -1.54 23.016 -2.742 1 98.69 234 VAL A CA 1
ATOM 1829 C C . VAL A 1 234 ? -0.12 22.484 -2.939 1 98.69 234 VAL A C 1
ATOM 1831 O O . VAL A 1 234 ? 0.311 22.25 -4.07 1 98.69 234 VAL A O 1
ATOM 1834 N N . ALA A 1 235 ? 0.611 22.328 -1.87 1 98.88 235 ALA A N 1
ATOM 1835 C CA . ALA A 1 235 ? 1.963 21.781 -1.933 1 98.88 235 ALA A CA 1
ATOM 1836 C C . ALA A 1 235 ? 1.961 20.391 -2.564 1 98.88 235 ALA A C 1
ATOM 1838 O O . ALA A 1 235 ? 2.785 20.094 -3.432 1 98.88 235 ALA A O 1
ATOM 1839 N N . ALA A 1 236 ? 1.028 19.547 -2.117 1 98.81 236 ALA A N 1
ATOM 1840 C CA . ALA A 1 236 ? 0.897 18.203 -2.686 1 98.81 236 ALA A CA 1
ATOM 1841 C C . ALA A 1 236 ? 0.567 18.281 -4.176 1 98.81 236 ALA A C 1
ATOM 1843 O O . ALA A 1 236 ? 1.14 17.531 -4.977 1 98.81 236 ALA A O 1
ATOM 1844 N N . ALA A 1 237 ? -0.321 19.188 -4.531 1 98.69 237 ALA A N 1
ATOM 1845 C CA . ALA A 1 237 ? -0.728 19.344 -5.926 1 98.69 237 ALA A CA 1
ATOM 1846 C C . ALA A 1 237 ? 0.454 19.75 -6.797 1 98.69 237 ALA A C 1
ATOM 1848 O O . ALA A 1 237 ? 0.625 19.234 -7.902 1 98.69 237 ALA A O 1
ATOM 1849 N N . ARG A 1 238 ? 1.257 20.641 -6.293 1 98.75 238 ARG A N 1
ATOM 1850 C CA . ARG A 1 238 ? 2.436 21.078 -7.035 1 98.75 238 ARG A CA 1
ATOM 1851 C C . ARG A 1 238 ? 3.398 19.922 -7.266 1 98.75 238 ARG A C 1
ATOM 1853 O O . ARG A 1 238 ? 3.982 19.797 -8.344 1 98.75 238 ARG A O 1
ATOM 1860 N N . SER A 1 239 ? 3.578 19.141 -6.289 1 98.81 239 SER A N 1
ATOM 1861 C CA . SER A 1 239 ? 4.457 17.984 -6.391 1 98.81 239 SER A CA 1
ATOM 1862 C C . SER A 1 239 ? 3.918 16.969 -7.387 1 98.81 239 SER A C 1
ATOM 1864 O O . SER A 1 239 ? 4.684 16.359 -8.133 1 98.81 239 SER A O 1
ATOM 1866 N N . VAL A 1 240 ? 2.605 16.766 -7.352 1 98.56 240 VAL A N 1
ATOM 1867 C CA . VAL A 1 240 ? 1.957 15.859 -8.289 1 98.56 240 VAL A CA 1
ATOM 1868 C C . VAL A 1 240 ? 2.166 16.359 -9.719 1 98.56 240 VAL A C 1
ATOM 1870 O O . VAL A 1 240 ? 2.521 15.586 -10.609 1 98.56 240 VAL A O 1
ATOM 1873 N N . GLU A 1 241 ? 1.985 17.594 -9.945 1 98.19 241 GLU A N 1
ATOM 1874 C CA . GLU A 1 241 ? 2.189 18.203 -11.258 1 98.19 241 GLU A CA 1
ATOM 1875 C C . GLU A 1 241 ? 3.635 18.031 -11.719 1 98.19 241 GLU A C 1
ATOM 1877 O O . GLU A 1 241 ? 3.891 17.781 -12.898 1 98.19 241 GLU A O 1
ATOM 1882 N N . PHE A 1 242 ? 4.508 18.219 -10.844 1 98.5 242 PHE A N 1
ATOM 1883 C CA . PHE A 1 242 ? 5.93 18.062 -11.133 1 98.5 242 PHE A CA 1
ATOM 1884 C C . PHE A 1 242 ? 6.219 16.672 -11.688 1 98.5 242 PHE A C 1
ATOM 1886 O O . PHE A 1 242 ? 7.078 16.5 -12.555 1 98.5 242 PHE A O 1
ATOM 1893 N N . CYS A 1 243 ? 5.484 15.633 -11.188 1 97 243 CYS A N 1
ATOM 1894 C CA . CYS A 1 243 ? 5.727 14.242 -11.555 1 97 243 CYS A CA 1
ATOM 1895 C C . CYS A 1 243 ? 5.238 13.961 -12.977 1 97 243 CYS A C 1
ATOM 1897 O O . CYS A 1 243 ? 5.574 12.93 -13.555 1 97 243 CYS A O 1
ATOM 1899 N N . GLY A 1 244 ? 4.34 14.805 -13.609 1 94.25 244 GLY A N 1
ATOM 1900 C CA . GLY A 1 244 ? 3.943 14.656 -15 1 94.25 244 GLY A CA 1
ATOM 1901 C C . GLY A 1 244 ? 2.465 14.367 -15.172 1 94.25 244 GLY A C 1
ATOM 1902 O O . GLY A 1 244 ? 1.758 14.117 -14.195 1 94.25 244 GLY A O 1
ATOM 1903 N N . PRO A 1 245 ? 2.021 14.328 -16.375 1 92.5 245 PRO A N 1
ATOM 1904 C CA . PRO A 1 245 ? 0.589 14.219 -16.672 1 92.5 245 PRO A CA 1
ATOM 1905 C C . PRO A 1 245 ? -0.006 12.891 -16.219 1 92.5 245 PRO A C 1
ATOM 1907 O O . PRO A 1 245 ? -1.17 12.828 -15.812 1 92.5 245 PRO A O 1
ATOM 1910 N N . GLU A 1 246 ? 0.762 11.875 -16.312 1 90.12 246 GLU A N 1
ATOM 1911 C CA . GLU A 1 246 ? 0.257 10.578 -15.859 1 90.12 246 GLU A CA 1
ATOM 1912 C C . GLU A 1 246 ? -0.069 10.602 -14.367 1 90.12 246 GLU A C 1
ATOM 1914 O O . GLU A 1 246 ? -1.108 10.086 -13.953 1 90.12 246 GLU A O 1
ATOM 1919 N N . MET A 1 247 ? 0.812 11.18 -13.609 1 95 247 MET A N 1
ATOM 1920 C CA . MET A 1 247 ? 0.578 11.281 -12.172 1 95 247 MET A CA 1
ATOM 1921 C C . MET A 1 247 ? -0.62 12.172 -11.875 1 95 247 MET A C 1
ATOM 1923 O O . MET A 1 247 ? -1.4 11.891 -10.961 1 95 247 MET A O 1
ATOM 1927 N N . VAL A 1 248 ? -0.77 13.219 -12.609 1 95.88 248 VAL A N 1
ATOM 1928 C CA . VAL A 1 248 ? -1.906 14.117 -12.438 1 95.88 248 VAL A CA 1
ATOM 1929 C C . VAL A 1 248 ? -3.209 13.352 -12.656 1 95.88 248 VAL A C 1
ATOM 1931 O O . VAL A 1 248 ? -4.137 13.445 -11.852 1 95.88 248 VAL A O 1
ATOM 1934 N N . ARG A 1 249 ? -3.24 12.562 -13.633 1 91.44 249 ARG A N 1
ATOM 1935 C CA . ARG A 1 249 ? -4.438 11.789 -13.938 1 91.44 249 ARG A CA 1
ATOM 1936 C C . ARG A 1 249 ? -4.691 10.727 -12.875 1 91.44 249 ARG A C 1
ATOM 1938 O O . ARG A 1 249 ? -5.812 10.586 -12.383 1 91.44 249 ARG A O 1
ATOM 1945 N N . ARG A 1 250 ? -3.682 10.078 -12.484 1 91.62 250 ARG A N 1
ATOM 1946 C CA . ARG A 1 250 ? -3.807 8.961 -11.547 1 91.62 250 ARG A CA 1
ATOM 1947 C C . ARG A 1 250 ? -4.246 9.453 -10.172 1 91.62 250 ARG A C 1
ATOM 1949 O O . ARG A 1 250 ? -4.973 8.758 -9.461 1 91.62 250 ARG A O 1
ATOM 1956 N N . SER A 1 251 ? -3.785 10.594 -9.875 1 95.44 251 SER A N 1
ATOM 1957 C CA . SER A 1 251 ? -4.082 11.125 -8.547 1 95.44 251 SER A CA 1
ATOM 1958 C C . SER A 1 251 ? -5.504 11.68 -8.484 1 95.44 251 SER A C 1
ATOM 1960 O O . SER A 1 251 ? -6.023 11.938 -7.395 1 95.44 251 SER A O 1
ATOM 1962 N N . GLY A 1 252 ? -6.059 11.938 -9.633 1 93.88 252 GLY A N 1
ATOM 1963 C CA . GLY A 1 252 ? -7.379 12.539 -9.68 1 93.88 252 GLY A CA 1
ATOM 1964 C C . GLY A 1 252 ? -7.359 14.039 -9.438 1 93.88 252 GLY A C 1
ATOM 1965 O O . GLY A 1 252 ? -8.398 14.641 -9.172 1 93.88 252 GLY A O 1
ATOM 1966 N N . LEU A 1 253 ? -6.203 14.57 -9.492 1 94.81 253 LEU A N 1
ATOM 1967 C CA . LEU A 1 253 ? -6.066 16 -9.258 1 94.81 253 LEU A CA 1
ATOM 1968 C C . LEU A 1 253 ? -6.906 16.797 -10.25 1 94.81 253 LEU A C 1
ATOM 1970 O O . LEU A 1 253 ? -7.539 17.797 -9.875 1 94.81 253 LEU A O 1
ATOM 1974 N N . ASP A 1 254 ? -7 16.375 -11.477 1 90.31 254 ASP A N 1
ATOM 1975 C CA . ASP A 1 254 ? -7.684 17.141 -12.523 1 90.31 254 ASP A CA 1
ATOM 1976 C C . ASP A 1 254 ? -9.125 16.656 -12.695 1 90.31 254 ASP A C 1
ATOM 1978 O O . ASP A 1 254 ? -9.836 17.125 -13.586 1 90.31 254 ASP A O 1
ATOM 1982 N N . ALA A 1 255 ? -9.578 15.695 -11.938 1 84.94 255 ALA A N 1
ATOM 1983 C CA . ALA A 1 255 ? -10.93 15.148 -11.977 1 84.94 255 ALA A CA 1
ATOM 1984 C C . ALA A 1 255 ? -11.281 14.641 -13.367 1 84.94 255 ALA A C 1
ATOM 1986 O O . ALA A 1 255 ? -12.43 14.734 -13.805 1 84.94 255 ALA A O 1
ATOM 1987 N N . SER A 1 256 ? -10.336 14.258 -14.07 1 77.38 256 SER A N 1
ATOM 1988 C CA . SER A 1 256 ? -10.539 13.836 -15.453 1 77.38 256 SER A CA 1
ATOM 1989 C C . SER A 1 256 ? -11.336 12.531 -15.523 1 77.38 256 SER A C 1
ATOM 1991 O O . SER A 1 256 ? -11.859 12.172 -16.578 1 77.38 256 SER A O 1
ATOM 1993 N N . ASP A 1 257 ? -11.414 11.914 -14.445 1 71.88 257 ASP A N 1
ATOM 1994 C CA . ASP A 1 257 ? -12.148 10.648 -14.422 1 71.88 257 ASP A CA 1
ATOM 1995 C C . ASP A 1 257 ? -13.633 10.883 -14.148 1 71.88 257 ASP A C 1
ATOM 1997 O O . ASP A 1 257 ? -14.406 9.93 -14.031 1 71.88 257 ASP A O 1
ATOM 2001 N N . GLY A 1 258 ? -14.016 12.164 -14.078 1 71.12 258 GLY A N 1
ATOM 2002 C CA . GLY A 1 258 ? -15.406 12.484 -13.828 1 71.12 258 GLY A CA 1
ATOM 2003 C C . GLY A 1 258 ? -15.758 12.531 -12.359 1 71.12 258 GLY A C 1
ATOM 2004 O O . GLY A 1 258 ? -16.922 12.719 -12 1 71.12 258 GLY A O 1
ATOM 2005 N N . GLY A 1 259 ? -14.773 12.359 -11.594 1 76.38 259 GLY A N 1
ATOM 2006 C CA . GLY A 1 259 ? -15.023 12.414 -10.156 1 76.38 259 GLY A CA 1
ATOM 2007 C C . GLY A 1 259 ? -14.984 13.82 -9.602 1 76.38 259 GLY A C 1
ATOM 2008 O O . GLY A 1 259 ? -15 14.797 -10.359 1 76.38 259 GLY A O 1
ATOM 2009 N N . LEU A 1 260 ? -15.094 13.891 -8.273 1 81.38 260 LEU A N 1
ATOM 2010 C CA . LEU A 1 260 ? -15.164 15.172 -7.574 1 81.38 260 LEU A CA 1
ATOM 2011 C C . LEU A 1 260 ? -13.766 15.711 -7.293 1 81.38 260 LEU A C 1
ATOM 2013 O O . LEU A 1 260 ? -13.617 16.797 -6.715 1 81.38 260 LEU A O 1
ATOM 2017 N N . GLY A 1 261 ? -12.727 14.922 -7.695 1 90.94 261 GLY A N 1
ATOM 2018 C CA . GLY A 1 261 ? -11.367 15.352 -7.406 1 90.94 261 GLY A CA 1
ATOM 2019 C C . GLY A 1 261 ? -11 15.211 -5.941 1 90.94 261 GLY A C 1
ATOM 2020 O O . GLY A 1 261 ? -11.617 14.43 -5.211 1 90.94 261 GLY A O 1
ATOM 2021 N N . TRP A 1 262 ? -9.938 15.914 -5.566 1 96.5 262 TRP A N 1
ATOM 2022 C CA . TRP A 1 262 ? -9.469 15.875 -4.188 1 96.5 262 TRP A CA 1
ATOM 2023 C C . TRP A 1 262 ? -10.453 16.578 -3.254 1 96.5 262 TRP A C 1
ATOM 2025 O O . TRP A 1 262 ? -11.055 17.578 -3.623 1 96.5 262 TRP A O 1
ATOM 2035 N N . PRO A 1 263 ? -10.648 16.078 -2.066 1 96 263 PRO A N 1
ATOM 2036 C CA . PRO A 1 263 ? -11.523 16.781 -1.132 1 96 263 PRO A CA 1
ATOM 2037 C C . PRO A 1 263 ? -10.945 18.125 -0.672 1 96 263 PRO A C 1
ATOM 2039 O O . PRO A 1 263 ? -9.719 18.266 -0.57 1 96 263 PRO A O 1
ATOM 2042 N N . ASN A 1 264 ? -11.867 18.984 -0.45 1 94.81 264 ASN A N 1
ATOM 2043 C CA . ASN A 1 264 ? -11.523 20.281 0.128 1 94.81 264 ASN A CA 1
ATOM 2044 C C . ASN A 1 264 ? -11.781 20.312 1.633 1 94.81 264 ASN A C 1
ATOM 2046 O O . ASN A 1 264 ? -12.562 19.516 2.148 1 94.81 264 ASN A O 1
ATOM 2050 N N . VAL A 1 265 ? -11.078 21.156 2.254 1 96 265 VAL A N 1
ATOM 2051 C CA . VAL A 1 265 ? -11.188 21.25 3.705 1 96 265 VAL A CA 1
ATOM 2052 C C . VAL A 1 265 ? -12.641 21.516 4.094 1 96 265 VAL A C 1
ATOM 2054 O O . VAL A 1 265 ? -13.102 21.047 5.137 1 96 265 VAL A O 1
ATOM 2057 N N . GLY A 1 266 ? -13.461 22.203 3.297 1 93.88 266 GLY A N 1
ATOM 2058 C CA . GLY A 1 266 ? -14.867 22.453 3.555 1 93.88 266 GLY A CA 1
ATOM 2059 C C . GLY A 1 266 ? -15.711 21.188 3.49 1 93.88 266 GLY A C 1
ATOM 2060 O O . GLY A 1 266 ? -16.812 21.141 4.031 1 93.88 266 GLY A O 1
ATOM 2061 N N . ASP A 1 267 ? -15.203 20.172 2.84 1 95.25 267 ASP A N 1
ATOM 2062 C CA . ASP A 1 267 ? -15.938 18.906 2.703 1 95.25 267 ASP A CA 1
ATOM 2063 C C . ASP A 1 267 ? -16.047 18.188 4.047 1 95.25 267 ASP A C 1
ATOM 2065 O O . ASP A 1 267 ? -16.906 17.328 4.223 1 95.25 267 ASP A O 1
ATOM 2069 N N . VAL A 1 268 ? -15.172 18.484 5.008 1 94.81 268 VAL A N 1
ATOM 2070 C CA . VAL A 1 268 ? -15.227 17.875 6.328 1 94.81 268 VAL A CA 1
ATOM 2071 C C . VAL A 1 268 ? -16.562 18.203 6.996 1 94.81 268 VAL A C 1
ATOM 2073 O O . VAL A 1 268 ? -17.234 17.312 7.523 1 94.81 268 VAL A O 1
ATOM 2076 N N . GLY A 1 269 ? -16.922 19.469 6.988 1 91.62 269 GLY A N 1
ATOM 2077 C CA . GLY A 1 269 ? -18.219 19.859 7.516 1 91.62 269 GLY A CA 1
ATOM 2078 C C . GLY A 1 269 ? -19.375 19.312 6.719 1 91.62 269 GLY A C 1
ATOM 2079 O O . GLY A 1 269 ? -20.328 18.781 7.293 1 91.62 269 GLY A O 1
ATOM 2080 N N . ARG A 1 270 ? -19.297 19.297 5.457 1 91.62 270 ARG A N 1
ATOM 2081 C CA . ARG A 1 270 ? -20.406 18.953 4.566 1 91.62 270 ARG A CA 1
ATOM 2082 C C . ARG A 1 270 ? -20.672 17.453 4.57 1 91.62 270 ARG A C 1
ATOM 2084 O O . ARG A 1 270 ? -21.812 17.016 4.508 1 91.62 270 ARG A O 1
ATOM 2091 N N . GLU A 1 271 ? -19.531 16.719 4.633 1 91.56 271 GLU A N 1
ATOM 2092 C CA . GLU A 1 271 ? -19.703 15.297 4.375 1 91.56 271 GLU A CA 1
ATOM 2093 C C . GLU A 1 271 ? -19.484 14.484 5.648 1 91.56 271 GLU A C 1
ATOM 2095 O O . GLU A 1 271 ? -19.969 13.352 5.75 1 91.56 271 GLU A O 1
ATOM 2100 N N . LEU A 1 272 ? -18.75 15.07 6.68 1 90.56 272 LEU A N 1
ATOM 2101 C CA . LEU A 1 272 ? -18.453 14.289 7.875 1 90.56 272 LEU A CA 1
ATOM 2102 C C . LEU A 1 272 ? -19.125 14.898 9.102 1 90.56 272 LEU A C 1
ATOM 2104 O O . LEU A 1 272 ? -19 14.367 10.211 1 90.56 272 LEU A O 1
ATOM 2108 N N . GLY A 1 273 ? -19.734 16.016 8.969 1 89.06 273 GLY A N 1
ATOM 2109 C CA . GLY A 1 273 ? -20.453 16.625 10.07 1 89.06 273 GLY A CA 1
ATOM 2110 C C . GLY A 1 273 ? -19.578 17.484 10.961 1 89.06 273 GLY A C 1
ATOM 2111 O O . GLY A 1 273 ? -19.969 17.844 12.07 1 89.06 273 GLY A O 1
ATOM 2112 N N . GLY A 1 274 ? -18.328 17.703 10.531 1 91.62 274 GLY A N 1
ATOM 2113 C CA . GLY A 1 274 ? -17.438 18.547 11.305 1 91.62 274 GLY A CA 1
ATOM 2114 C C . GLY A 1 274 ? -16.156 17.828 11.719 1 91.62 274 GLY A C 1
ATOM 2115 O O . GLY A 1 274 ? -15.789 16.812 11.125 1 91.62 274 GLY A O 1
ATOM 2116 N N . TRP A 1 275 ? -15.508 18.422 12.672 1 92.94 275 TRP A N 1
ATOM 2117 C CA . TRP A 1 275 ? -14.172 17.969 13.031 1 92.94 275 TRP A CA 1
ATOM 2118 C C . TRP A 1 275 ? -14.211 17.047 14.242 1 92.94 275 TRP A C 1
ATOM 2120 O O . TRP A 1 275 ? -13.234 16.359 14.547 1 92.94 275 TRP A O 1
ATOM 2130 N N . GLY A 1 276 ? -15.383 16.969 14.93 1 88.62 276 GLY A N 1
ATOM 2131 C CA . GLY A 1 276 ? -15.555 16.125 16.094 1 88.62 276 GLY A CA 1
ATOM 2132 C C . GLY A 1 276 ? -14.992 16.734 17.359 1 88.62 276 GLY A C 1
ATOM 2133 O O . GLY A 1 276 ? -14.102 17.594 17.312 1 88.62 276 GLY A O 1
ATOM 2134 N N . ASP A 1 277 ? -15.609 16.266 18.578 1 84.19 277 ASP A N 1
ATOM 2135 C CA . ASP A 1 277 ? -15.164 16.719 19.891 1 84.19 277 ASP A CA 1
ATOM 2136 C C . ASP A 1 277 ? -14.398 15.609 20.609 1 84.19 277 ASP A C 1
ATOM 2138 O O . ASP A 1 277 ? -14.508 14.438 20.25 1 84.19 277 ASP A O 1
ATOM 2142 N N . ASP A 1 278 ? -13.336 15.953 21.422 1 76.19 278 ASP A N 1
ATOM 2143 C CA . ASP A 1 278 ? -12.602 14.961 22.188 1 76.19 278 ASP A CA 1
ATOM 2144 C C . ASP A 1 278 ? -13.461 14.383 23.312 1 76.19 278 ASP A C 1
ATOM 2146 O O . ASP A 1 278 ? -13.25 13.242 23.734 1 76.19 278 ASP A O 1
ATOM 2150 N N . ASP A 1 279 ? -14.102 15.203 24.281 1 59.81 279 ASP A N 1
ATOM 2151 C CA . ASP A 1 279 ? -14.688 14.867 25.562 1 59.81 279 ASP A CA 1
ATOM 2152 C C . ASP A 1 279 ? -16.062 14.203 25.391 1 59.81 279 ASP A C 1
ATOM 2154 O O . ASP A 1 279 ? -16.797 14.016 26.359 1 59.81 279 ASP A O 1
ATOM 2158 N N . ALA A 1 280 ? -16.812 13.609 24.641 1 43 280 ALA A N 1
ATOM 2159 C CA . ALA A 1 280 ? -18.172 13.453 25.172 1 43 280 ALA A CA 1
ATOM 2160 C C . ALA A 1 280 ? -18.172 12.586 26.438 1 43 280 ALA A C 1
ATOM 2162 O O . ALA A 1 280 ? -17.5 11.547 26.484 1 43 280 ALA A O 1
ATOM 2163 N N . ASP A 1 281 ? -18.344 13.195 27.484 1 35.59 281 ASP A N 1
ATOM 2164 C CA . ASP A 1 281 ? -18.922 12.664 28.719 1 35.59 281 ASP A CA 1
ATOM 2165 C C . ASP A 1 281 ? -19.875 11.508 28.422 1 35.59 281 ASP A C 1
ATOM 2167 O O . ASP A 1 281 ? -20.938 11.711 27.844 1 35.59 281 ASP A O 1
ATOM 2171 N N . ASP A 1 282 ? -19.688 10.5 27.5 1 31.19 282 ASP A N 1
ATOM 2172 C CA . ASP A 1 282 ? -20.672 9.539 27.984 1 31.19 282 ASP A CA 1
ATOM 2173 C C . ASP A 1 282 ? -20.281 9 29.359 1 31.19 282 ASP A C 1
ATOM 2175 O O . ASP A 1 282 ? -19.109 8.727 29.625 1 31.19 282 ASP A O 1
ATOM 2179 N N . MET B 1 1 ? -16.734 12.531 -18.5 1 28.92 1 MET B N 1
ATOM 2180 C CA . MET B 1 1 ? -16.781 11.102 -18.812 1 28.92 1 MET B CA 1
ATOM 2181 C C . MET B 1 1 ? -17.641 10.359 -17.797 1 28.92 1 MET B C 1
ATOM 2183 O O . MET B 1 1 ? -17.594 10.648 -16.594 1 28.92 1 MET B O 1
ATOM 2187 N N . SER B 1 2 ? -18.656 9.711 -18.141 1 38.97 2 SER B N 1
ATOM 2188 C CA . SER B 1 2 ? -19.734 9.047 -17.422 1 38.97 2 SER B CA 1
ATOM 2189 C C . SER B 1 2 ? -19.188 8.023 -16.438 1 38.97 2 SER B C 1
ATOM 2191 O O . SER B 1 2 ? -18.125 7.445 -16.641 1 38.97 2 SER B O 1
ATOM 2193 N N . THR B 1 3 ? -19.438 8.18 -15.211 1 50.53 3 THR B N 1
ATOM 2194 C CA . THR B 1 3 ? -19.203 7.113 -14.25 1 50.53 3 THR B CA 1
ATOM 2195 C C . THR B 1 3 ? -19.391 5.746 -14.906 1 50.53 3 THR B C 1
ATOM 2197 O O . THR B 1 3 ? -20.438 5.473 -15.492 1 50.53 3 THR B O 1
ATOM 2200 N N . PRO B 1 4 ? -18.281 5.098 -15.273 1 61.75 4 PRO B N 1
ATOM 2201 C CA . PRO B 1 4 ? -18.453 3.824 -15.977 1 61.75 4 PRO B CA 1
ATOM 2202 C C . PRO B 1 4 ? -19.578 2.982 -15.398 1 61.75 4 PRO B C 1
ATOM 2204 O O . PRO B 1 4 ? -19.766 2.941 -14.18 1 61.75 4 PRO B O 1
ATOM 2207 N N . SER B 1 5 ? -20.5 2.707 -16.172 1 71.69 5 SER B N 1
ATOM 2208 C CA . SER B 1 5 ? -21.641 1.864 -15.844 1 71.69 5 SER B CA 1
ATOM 2209 C C . SER B 1 5 ? -21.203 0.572 -15.164 1 71.69 5 SER B C 1
ATOM 2211 O O . SER B 1 5 ? -20.094 0.099 -15.383 1 71.69 5 SER B O 1
ATOM 2213 N N . SER B 1 6 ? -21.938 0.169 -14.164 1 86.94 6 SER B N 1
ATOM 2214 C CA . SER B 1 6 ? -21.75 -1.112 -13.492 1 86.94 6 SER B CA 1
ATOM 2215 C C . SER B 1 6 ? -21.75 -2.266 -14.492 1 86.94 6 SER B C 1
ATOM 2217 O O . SER B 1 6 ? -22.578 -2.291 -15.414 1 86.94 6 SER B O 1
ATOM 2219 N N . PRO B 1 7 ? -20.797 -3.156 -14.383 1 95.69 7 PRO B N 1
ATOM 2220 C CA . PRO B 1 7 ? -20.766 -4.293 -15.305 1 95.69 7 PRO B CA 1
ATOM 2221 C C . PRO B 1 7 ? -22.047 -5.133 -15.258 1 95.69 7 PRO B C 1
ATOM 2223 O O . PRO B 1 7 ? -22.625 -5.301 -14.188 1 95.69 7 PRO B O 1
ATOM 2226 N N . THR B 1 8 ? -22.5 -5.688 -16.391 1 96.19 8 THR B N 1
ATOM 2227 C CA . THR B 1 8 ? -23.688 -6.531 -16.5 1 96.19 8 THR B CA 1
ATOM 2228 C C . THR B 1 8 ? -23.375 -7.965 -16.078 1 96.19 8 THR B C 1
ATOM 2230 O O . THR B 1 8 ? -22.219 -8.336 -15.945 1 96.19 8 THR B O 1
ATOM 2233 N N . LYS B 1 9 ? -24.438 -8.727 -15.891 1 96.81 9 LYS B N 1
ATOM 2234 C CA . LYS B 1 9 ? -24.266 -10.141 -15.586 1 96.81 9 LYS B CA 1
ATOM 2235 C C . LYS B 1 9 ? -23.453 -10.844 -16.672 1 96.81 9 LYS B C 1
ATOM 2237 O O . LYS B 1 9 ? -22.594 -11.68 -16.359 1 96.81 9 LYS B O 1
ATOM 2242 N N . GLU B 1 10 ? -23.734 -10.523 -17.891 1 97.44 10 GLU B N 1
ATOM 2243 C CA . GLU B 1 10 ? -23.047 -11.148 -19.016 1 97.44 10 GLU B CA 1
ATOM 2244 C C . GLU B 1 10 ? -21.547 -10.828 -19 1 97.44 10 GLU B C 1
ATOM 2246 O O . GLU B 1 10 ? -20.719 -11.688 -19.312 1 97.44 10 GLU B O 1
ATOM 2251 N N . GLN B 1 11 ? -21.219 -9.656 -18.656 1 98.06 11 GLN B N 1
ATOM 2252 C CA . GLN B 1 11 ? -19.812 -9.25 -18.578 1 98.06 11 GLN B CA 1
ATOM 2253 C C . GLN B 1 11 ? -19.094 -9.984 -17.469 1 98.06 11 GLN B C 1
ATOM 2255 O O . GLN B 1 11 ? -17.953 -10.414 -17.641 1 98.06 11 GLN B O 1
ATOM 2260 N N . TRP B 1 12 ? -19.75 -10.133 -16.344 1 98.44 12 TRP B N 1
ATOM 2261 C CA . TRP B 1 12 ? -19.188 -10.898 -15.242 1 98.44 12 TRP B CA 1
ATOM 2262 C C . TRP B 1 12 ? -18.984 -12.359 -15.633 1 98.44 12 TRP B C 1
ATOM 2264 O O . TRP B 1 12 ? -17.953 -12.945 -15.352 1 98.44 12 TRP B O 1
ATOM 2274 N N . ASP B 1 13 ? -20.016 -12.914 -16.297 1 98.38 13 ASP B N 1
ATOM 2275 C CA . ASP B 1 13 ? -19.922 -14.305 -16.75 1 98.38 13 ASP B CA 1
ATOM 2276 C C . ASP B 1 13 ? -18.75 -14.5 -17.703 1 98.38 13 ASP B C 1
ATOM 2278 O O . ASP B 1 13 ? -18.031 -15.492 -17.609 1 98.38 13 ASP B O 1
ATOM 2282 N N . GLU B 1 14 ? -18.625 -13.578 -18.562 1 98.5 14 GLU B N 1
ATOM 2283 C CA . GLU B 1 14 ? -17.531 -13.641 -19.547 1 98.5 14 GLU B CA 1
ATOM 2284 C C . GLU B 1 14 ? -16.172 -13.555 -18.859 1 98.5 14 GLU B C 1
ATOM 2286 O O . GLU B 1 14 ? -15.258 -14.312 -19.188 1 98.5 14 GLU B O 1
ATOM 2291 N N . LEU B 1 15 ? -16.031 -12.648 -17.922 1 98.81 15 LEU B N 1
ATOM 2292 C CA . LEU B 1 15 ? -14.773 -12.523 -17.188 1 98.81 15 LEU B CA 1
ATOM 2293 C C . LEU B 1 15 ? -14.43 -13.82 -16.469 1 98.81 15 LEU B C 1
ATOM 2295 O O . LEU B 1 15 ? -13.305 -14.32 -16.578 1 98.81 15 LEU B O 1
ATOM 2299 N N . CYS B 1 16 ? -15.406 -14.383 -15.742 1 98.62 16 CYS B N 1
ATOM 2300 C CA . CYS B 1 16 ? -15.18 -15.617 -14.992 1 98.62 16 CYS B CA 1
ATOM 2301 C C . CYS B 1 16 ? -14.781 -16.75 -15.922 1 98.62 16 CYS B C 1
ATOM 2303 O O . CYS B 1 16 ? -13.836 -17.5 -15.641 1 98.62 16 CYS B O 1
ATOM 2305 N N . ARG B 1 17 ? -15.477 -16.828 -17.016 1 98.31 17 ARG B N 1
ATOM 2306 C CA . ARG B 1 17 ? -15.18 -17.875 -17.984 1 98.31 17 ARG B CA 1
ATOM 2307 C C . ARG B 1 17 ? -13.781 -17.703 -18.578 1 98.31 17 ARG B C 1
ATOM 2309 O O . ARG B 1 17 ? -13.008 -18.656 -18.641 1 98.31 17 ARG B O 1
ATOM 2316 N N . ASP B 1 18 ? -13.453 -16.5 -19 1 98.62 18 ASP B N 1
ATOM 2317 C CA . ASP B 1 18 ? -12.164 -16.219 -19.625 1 98.62 18 ASP B CA 1
ATOM 2318 C C . ASP B 1 18 ? -11.016 -16.516 -18.656 1 98.62 18 ASP B C 1
ATOM 2320 O O . ASP B 1 18 ? -10 -17.078 -19.047 1 98.62 18 ASP B O 1
ATOM 2324 N N . VAL B 1 19 ? -11.172 -16.109 -17.406 1 98.81 19 VAL B N 1
ATOM 2325 C CA . VAL B 1 19 ? -10.133 -16.328 -16.406 1 98.81 19 VAL B CA 1
ATOM 2326 C C . VAL B 1 19 ? -9.977 -17.812 -16.125 1 98.81 19 VAL B C 1
ATOM 2328 O O . VAL B 1 19 ? -8.859 -18.344 -16.125 1 98.81 19 VAL B O 1
ATOM 2331 N N . LYS B 1 20 ? -11.062 -18.531 -15.984 1 98.5 20 LYS B N 1
ATOM 2332 C CA . LYS B 1 20 ? -11.008 -19.969 -15.742 1 98.5 20 LYS B CA 1
ATOM 2333 C C . LYS B 1 20 ? -10.328 -20.688 -16.891 1 98.5 20 LYS B C 1
ATOM 2335 O O . LYS B 1 20 ? -9.523 -21.594 -16.672 1 98.5 20 LYS B O 1
ATOM 2340 N N . GLU B 1 21 ? -10.602 -20.25 -18.078 1 98.25 21 GLU B N 1
ATOM 2341 C CA . GLU B 1 21 ? -10.086 -20.922 -19.266 1 98.25 21 GLU B CA 1
ATOM 2342 C C . GLU B 1 21 ? -8.594 -20.641 -19.469 1 98.25 21 GLU B C 1
ATOM 2344 O O . GLU B 1 21 ? -7.898 -21.406 -20.141 1 98.25 21 GLU B O 1
ATOM 2349 N N . SER B 1 22 ? -8.133 -19.562 -18.891 1 98.31 22 SER B N 1
ATOM 2350 C CA . SER B 1 22 ? -6.734 -19.172 -19.031 1 98.31 22 SER B CA 1
ATOM 2351 C C . SER B 1 22 ? -5.844 -19.938 -18.062 1 98.31 22 SER B C 1
ATOM 2353 O O . SER B 1 22 ? -4.621 -19.984 -18.234 1 98.31 22 SER B O 1
ATOM 2355 N N . LEU B 1 23 ? -6.441 -20.516 -17.031 1 98.69 23 LEU B N 1
ATOM 2356 C CA . LEU B 1 23 ? -5.672 -21.125 -15.961 1 98.69 23 LEU B CA 1
ATOM 2357 C C . LEU B 1 23 ? -5.512 -22.625 -16.188 1 98.69 23 LEU B C 1
ATOM 2359 O O . LEU B 1 23 ? -6.449 -23.281 -16.625 1 98.69 23 LEU B O 1
ATOM 2363 N N . LEU B 1 24 ? -4.352 -23.094 -15.938 1 98.25 24 LEU B N 1
ATOM 2364 C CA . LEU B 1 24 ? -4.066 -24.531 -16.016 1 98.25 24 LEU B CA 1
ATOM 2365 C C . LEU B 1 24 ? -4.262 -25.203 -14.664 1 98.25 24 LEU B C 1
ATOM 2367 O O . LEU B 1 24 ? -4.406 -24.516 -13.648 1 98.25 24 LEU B O 1
ATOM 2371 N N . GLU B 1 25 ? -4.312 -26.469 -14.633 1 97.31 25 GLU B N 1
ATOM 2372 C CA . GLU B 1 25 ? -4.777 -27.234 -13.477 1 97.31 25 GLU B CA 1
ATOM 2373 C C . GLU B 1 25 ? -3.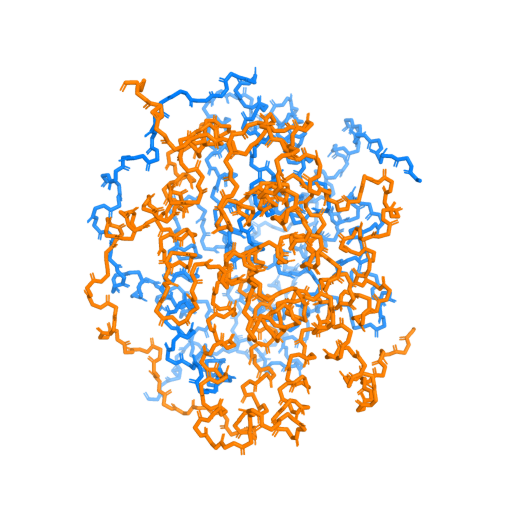842 -27.062 -12.289 1 97.31 25 GLU B C 1
ATOM 2375 O O . GLU B 1 25 ? -4.266 -27.188 -11.133 1 97.31 25 GLU B O 1
ATOM 2380 N N . GLU B 1 26 ? -2.57 -26.719 -12.547 1 97.69 26 GLU B N 1
ATOM 2381 C CA . GLU B 1 26 ? -1.557 -26.656 -11.5 1 97.69 26 GLU B CA 1
ATOM 2382 C C . GLU B 1 26 ? -1.875 -25.562 -10.477 1 97.69 26 GLU B C 1
ATOM 2384 O O . GLU B 1 26 ? -1.413 -25.625 -9.336 1 97.69 26 GLU B O 1
ATOM 2389 N N . VAL B 1 27 ? -2.701 -24.547 -10.891 1 98 27 VAL B N 1
ATOM 2390 C CA . VAL B 1 27 ? -2.947 -23.438 -9.969 1 98 27 VAL B CA 1
ATOM 2391 C C . VAL B 1 27 ? -4.188 -23.75 -9.125 1 98 27 VAL B C 1
ATOM 2393 O O . VAL B 1 27 ? -4.531 -22.984 -8.227 1 98 27 VAL B O 1
ATOM 2396 N N . GLY B 1 28 ? -4.82 -24.844 -9.367 1 96.25 28 GLY B N 1
ATOM 2397 C CA . GLY B 1 28 ? -5.965 -25.234 -8.562 1 96.25 28 GLY B CA 1
ATOM 2398 C C . GLY B 1 28 ? -7.273 -24.656 -9.055 1 96.25 28 GLY B C 1
ATOM 2399 O O . GLY B 1 28 ? -7.277 -23.656 -9.773 1 96.25 28 GLY B O 1
ATOM 2400 N N . ASP B 1 29 ? -8.367 -25.109 -8.492 1 95.06 29 ASP B N 1
ATOM 2401 C CA . ASP B 1 29 ? -9.703 -24.797 -9 1 95.06 29 ASP B CA 1
ATOM 2402 C C . ASP B 1 29 ? -10.234 -23.5 -8.406 1 95.06 29 ASP B C 1
ATOM 2404 O O . ASP B 1 29 ? -11.227 -22.953 -8.891 1 95.06 29 ASP B O 1
ATOM 2408 N N . GLU B 1 30 ? -9.547 -23 -7.48 1 96.06 30 GLU B N 1
ATOM 2409 C CA . GLU B 1 30 ? -10.094 -21.844 -6.785 1 96.06 30 GLU B CA 1
ATOM 2410 C C . GLU B 1 30 ? -9.234 -20.594 -7.031 1 96.06 30 GLU B C 1
ATOM 2412 O O . GLU B 1 30 ? -9.461 -19.547 -6.418 1 96.06 30 GLU B O 1
ATOM 2417 N N . SER B 1 31 ? -8.305 -20.656 -7.949 1 98.12 31 SER B N 1
ATOM 2418 C CA . SER B 1 31 ? -7.383 -19.562 -8.211 1 98.12 31 SER B CA 1
ATOM 2419 C C . SER B 1 31 ? -8.07 -18.422 -8.961 1 98.12 31 SER B C 1
ATOM 2421 O O . SER B 1 31 ? -7.684 -17.266 -8.82 1 98.12 31 SER B O 1
ATOM 2423 N N . TRP B 1 32 ? -9.125 -18.766 -9.688 1 98.75 32 TRP B N 1
ATOM 2424 C CA . TRP B 1 32 ? -9.719 -17.812 -10.609 1 98.75 32 TRP B CA 1
ATOM 2425 C C . TRP B 1 32 ? -10.32 -16.625 -9.859 1 98.75 32 TRP B C 1
ATOM 2427 O O . TRP B 1 32 ? -10.086 -15.469 -10.219 1 98.75 32 TRP B O 1
ATOM 2437 N N . TYR B 1 33 ? -11.039 -16.812 -8.766 1 98.88 33 TYR B N 1
ATOM 2438 C CA . TYR B 1 33 ? -11.68 -15.688 -8.094 1 98.88 33 TYR B CA 1
ATOM 2439 C C . TYR B 1 33 ? -10.672 -14.93 -7.242 1 98.88 33 TYR B C 1
ATOM 2441 O O . TYR B 1 33 ? -10.883 -13.758 -6.922 1 98.88 33 TYR B O 1
ATOM 2449 N N . ILE B 1 34 ? -9.523 -15.594 -6.863 1 98.88 34 ILE B N 1
ATOM 2450 C CA . ILE B 1 34 ? -8.445 -14.914 -6.148 1 98.88 34 ILE B CA 1
ATOM 2451 C C . ILE B 1 34 ? -7.805 -13.875 -7.062 1 98.88 34 ILE B C 1
ATOM 2453 O O . ILE B 1 34 ? -7.578 -12.734 -6.648 1 98.88 34 ILE B O 1
ATOM 2457 N N . ILE B 1 35 ? -7.559 -14.258 -8.305 1 98.94 35 ILE B N 1
ATOM 2458 C CA . ILE B 1 35 ? -6.941 -13.375 -9.281 1 98.94 35 ILE B CA 1
ATOM 2459 C C . ILE B 1 35 ? -7.879 -12.211 -9.586 1 98.94 35 ILE B C 1
ATOM 2461 O O . ILE B 1 35 ? -7.465 -11.047 -9.562 1 98.94 35 ILE B O 1
ATOM 2465 N N . ILE B 1 36 ? -9.164 -12.484 -9.812 1 98.94 36 ILE B N 1
ATOM 2466 C CA . ILE B 1 36 ? -10.141 -11.445 -10.133 1 98.94 36 ILE B CA 1
ATOM 2467 C C . ILE B 1 36 ? -10.281 -10.484 -8.953 1 98.94 36 ILE B C 1
ATOM 2469 O O . ILE B 1 36 ? -10.195 -9.266 -9.125 1 98.94 36 ILE B O 1
ATOM 2473 N N . ALA B 1 37 ? -10.438 -11.008 -7.738 1 98.94 37 ALA B N 1
ATOM 2474 C CA . ALA B 1 37 ? -10.602 -10.188 -6.543 1 98.94 37 ALA B CA 1
ATOM 2475 C C . ALA B 1 37 ? -9.391 -9.281 -6.328 1 98.94 37 ALA B C 1
ATOM 2477 O O . ALA B 1 37 ? -9.539 -8.117 -5.957 1 98.94 37 ALA B O 1
ATOM 2478 N N . THR B 1 38 ? -8.203 -9.844 -6.551 1 98.94 38 THR B N 1
ATOM 2479 C CA . THR B 1 38 ? -6.973 -9.07 -6.383 1 98.94 38 THR B CA 1
ATOM 2480 C C . THR B 1 38 ? -6.949 -7.879 -7.336 1 98.94 38 THR B C 1
ATOM 2482 O O . THR B 1 38 ? -6.715 -6.746 -6.91 1 98.94 38 THR B O 1
ATOM 2485 N N . VAL B 1 39 ? -7.266 -8.102 -8.594 1 98.94 39 VAL B N 1
ATOM 2486 C CA . VAL B 1 39 ? -7.207 -7.039 -9.594 1 98.94 39 VAL B CA 1
ATOM 2487 C C . VAL B 1 39 ? -8.281 -5.988 -9.297 1 98.94 39 VAL B C 1
ATOM 2489 O O . VAL B 1 39 ? -8.023 -4.785 -9.406 1 98.94 39 VAL B O 1
ATOM 2492 N N . LEU B 1 40 ? -9.484 -6.434 -8.938 1 98.81 40 LEU B N 1
ATOM 2493 C CA . LEU B 1 40 ? -10.555 -5.5 -8.609 1 98.81 40 LEU B CA 1
ATOM 2494 C C . LEU B 1 40 ? -10.156 -4.594 -7.449 1 98.81 40 LEU B C 1
ATOM 2496 O O . LEU B 1 40 ? -10.445 -3.396 -7.465 1 98.81 40 LEU B O 1
ATOM 2500 N N . THR B 1 41 ? -9.469 -5.148 -6.473 1 98.75 41 THR B N 1
ATOM 2501 C CA . THR B 1 41 ? -9.055 -4.395 -5.297 1 98.75 41 THR B CA 1
ATOM 2502 C C . THR B 1 41 ? -8.031 -3.326 -5.672 1 98.75 41 THR B C 1
ATOM 2504 O O . THR B 1 41 ? -8.078 -2.203 -5.168 1 98.75 41 THR B O 1
ATOM 2507 N N . VAL B 1 42 ? -7.113 -3.645 -6.574 1 98.31 42 VAL B N 1
ATOM 2508 C CA . VAL B 1 42 ? -6.039 -2.75 -6.984 1 98.31 42 VAL B CA 1
ATOM 2509 C C . VAL B 1 42 ? -6.59 -1.665 -7.906 1 98.31 42 VAL B C 1
ATOM 2511 O O . VAL B 1 42 ? -6.023 -0.574 -8 1 98.31 42 VAL B O 1
ATOM 2514 N N . SER B 1 43 ? -7.73 -1.87 -8.562 1 97.12 43 SER B N 1
ATOM 2515 C CA . SER B 1 43 ? -8.234 -1.039 -9.656 1 97.12 43 SER B CA 1
ATOM 2516 C C . SER B 1 43 ? -8.773 0.291 -9.133 1 97.12 43 SER B C 1
ATOM 2518 O O . SER B 1 43 ? -8.953 0.459 -7.922 1 97.12 43 SER B O 1
ATOM 2520 N N . PRO B 1 44 ? -8.992 1.264 -10.008 1 93.44 44 PRO B N 1
ATOM 2521 C CA . PRO B 1 44 ? -9.609 2.529 -9.594 1 93.44 44 PRO B CA 1
ATOM 2522 C C . PRO B 1 44 ? -11.078 2.373 -9.211 1 93.44 44 PRO B C 1
ATOM 2524 O O . PRO B 1 44 ? -11.727 3.352 -8.844 1 93.44 44 PRO B O 1
ATOM 2527 N N . ARG B 1 45 ? -11.578 1.114 -9.297 1 94.25 45 ARG B N 1
ATOM 2528 C CA . ARG B 1 45 ? -12.961 0.819 -8.938 1 94.25 45 ARG B CA 1
ATOM 2529 C C . ARG B 1 45 ? -13.039 -0.334 -7.945 1 94.25 45 ARG B C 1
ATOM 2531 O O . ARG B 1 45 ? -13.695 -1.342 -8.203 1 94.25 45 ARG B O 1
ATOM 2538 N N . PRO B 1 46 ? -12.477 -0.101 -6.789 1 96.81 46 PRO B N 1
ATOM 2539 C CA . PRO B 1 46 ? -12.383 -1.21 -5.836 1 96.81 46 PRO B CA 1
ATOM 2540 C C . PRO B 1 46 ? -13.75 -1.679 -5.34 1 96.81 46 PRO B C 1
ATOM 2542 O O . PRO B 1 46 ? -13.883 -2.811 -4.867 1 96.81 46 PRO B O 1
ATOM 2545 N N . GLN B 1 47 ? -14.82 -0.869 -5.508 1 96.31 47 GLN B N 1
ATOM 2546 C CA . GLN B 1 47 ? -16.172 -1.255 -5.094 1 96.31 47 GLN B CA 1
ATOM 2547 C C . GLN B 1 47 ? -16.688 -2.412 -5.938 1 96.31 47 GLN B C 1
ATOM 2549 O O . GLN B 1 47 ? -17.656 -3.076 -5.559 1 96.31 47 GLN B O 1
ATOM 2554 N N . LEU B 1 48 ? -16.031 -2.66 -7.059 1 98.19 48 LEU B N 1
ATOM 2555 C CA . LEU B 1 48 ? -16.422 -3.764 -7.926 1 98.19 48 LEU B CA 1
ATOM 2556 C C . LEU B 1 48 ? -16.266 -5.102 -7.211 1 98.19 48 LEU B C 1
ATOM 2558 O O . LEU B 1 48 ? -16.891 -6.094 -7.598 1 98.19 48 LEU B O 1
ATOM 2562 N N . LEU B 1 49 ? -15.422 -5.168 -6.168 1 98.69 49 LEU B N 1
ATOM 2563 C CA . LEU B 1 49 ? -15.289 -6.406 -5.41 1 98.69 49 LEU B CA 1
ATOM 2564 C C . LEU B 1 49 ? -16.625 -6.809 -4.789 1 98.69 49 LEU B C 1
ATOM 2566 O O . LEU B 1 49 ? -16.953 -7.996 -4.742 1 98.69 49 LEU B O 1
ATOM 2570 N N . ALA B 1 50 ? -17.375 -5.82 -4.309 1 98.44 50 ALA B N 1
ATOM 2571 C CA . ALA B 1 50 ? -18.703 -6.09 -3.756 1 98.44 50 ALA B CA 1
ATOM 2572 C C . ALA B 1 50 ? -19.641 -6.625 -4.832 1 98.44 50 ALA B C 1
ATOM 2574 O O . ALA B 1 50 ? -20.422 -7.547 -4.582 1 98.44 50 ALA B O 1
ATOM 2575 N N . ASP B 1 51 ? -19.547 -6.051 -6.031 1 98.31 51 ASP B N 1
ATOM 2576 C CA . ASP B 1 51 ? -20.359 -6.523 -7.148 1 98.31 51 ASP B CA 1
ATOM 2577 C C . ASP B 1 51 ? -19.969 -7.949 -7.543 1 98.31 51 ASP B C 1
ATOM 2579 O O . ASP B 1 51 ? -20.844 -8.758 -7.891 1 98.31 51 ASP B O 1
ATOM 2583 N N . PHE B 1 52 ? -18.703 -8.195 -7.551 1 98.75 52 PHE B N 1
ATOM 2584 C CA . PHE B 1 52 ? -18.203 -9.523 -7.855 1 98.75 52 PHE B CA 1
ATOM 2585 C C . PHE B 1 52 ? -18.75 -10.555 -6.863 1 98.75 52 PHE B C 1
ATOM 2587 O O . PHE B 1 52 ? -19.188 -11.633 -7.258 1 98.75 52 PHE B O 1
ATOM 2594 N N . TRP B 1 53 ? -18.719 -10.219 -5.551 1 98.56 53 TRP B N 1
ATOM 2595 C CA . TRP B 1 53 ? -19.297 -11.055 -4.5 1 98.56 53 TRP B CA 1
ATOM 2596 C C . TRP B 1 53 ? -20.766 -11.383 -4.797 1 98.56 53 TRP B C 1
ATOM 2598 O O . TRP B 1 53 ? -21.172 -12.547 -4.738 1 98.56 53 TRP B O 1
ATOM 2608 N N . THR B 1 54 ? -21.5 -10.352 -5.164 1 97.88 54 THR B N 1
ATOM 2609 C CA . THR B 1 54 ? -22.922 -10.539 -5.48 1 97.88 54 THR B CA 1
ATOM 2610 C C . THR B 1 54 ? -23.078 -11.5 -6.66 1 97.88 54 THR B C 1
ATOM 2612 O O . THR B 1 54 ? -23.906 -12.414 -6.613 1 97.88 54 THR B O 1
ATOM 2615 N N . HIS B 1 55 ? -22.297 -11.312 -7.629 1 98.38 55 HIS B N 1
ATOM 2616 C CA . HIS B 1 55 ? -22.406 -12.117 -8.836 1 98.38 55 HIS B CA 1
ATOM 2617 C C . HIS B 1 55 ? -22.094 -13.586 -8.547 1 98.38 55 HIS B C 1
ATOM 2619 O O . HIS B 1 55 ? -22.859 -14.469 -8.914 1 98.38 55 HIS B O 1
ATOM 2625 N N . VAL B 1 56 ? -20.984 -13.844 -7.863 1 98.25 56 VAL B N 1
ATOM 2626 C CA . VAL B 1 56 ? -20.516 -15.219 -7.742 1 98.25 56 VAL B CA 1
ATOM 2627 C C . VAL B 1 56 ? -21.375 -15.977 -6.742 1 98.25 56 VAL B C 1
ATOM 2629 O O . VAL B 1 56 ? -21.594 -17.188 -6.887 1 98.25 56 VAL B O 1
ATOM 2632 N N . THR B 1 57 ? -21.906 -15.297 -5.73 1 98 57 THR B N 1
ATOM 2633 C CA . THR B 1 57 ? -22.75 -15.984 -4.758 1 98 57 THR B CA 1
ATOM 2634 C C . THR B 1 57 ? -24.141 -16.25 -5.332 1 98 57 THR B C 1
ATOM 2636 O O . THR B 1 57 ? -24.859 -17.125 -4.863 1 98 57 THR B O 1
ATOM 2639 N N . ALA B 1 58 ? -24.516 -15.555 -6.367 1 97.25 58 ALA B N 1
ATOM 2640 C CA . ALA B 1 58 ? -25.812 -15.742 -7.012 1 97.25 58 ALA B CA 1
ATOM 2641 C C . ALA B 1 58 ? -25.719 -16.781 -8.133 1 97.25 58 ALA B C 1
ATOM 2643 O O . ALA B 1 58 ? -26.672 -17.5 -8.398 1 97.25 58 ALA B O 1
ATOM 2644 N N . HIS B 1 59 ? -24.516 -16.906 -8.75 1 96.62 59 HIS B N 1
ATOM 2645 C CA . HIS B 1 59 ? -24.547 -17.609 -10.031 1 96.62 59 HIS B CA 1
ATOM 2646 C C . HIS B 1 59 ? -23.531 -18.734 -10.078 1 96.62 59 HIS B C 1
ATOM 2648 O O . HIS B 1 59 ? -23.562 -19.562 -10.992 1 96.62 59 HIS B O 1
ATOM 2654 N N . GLU B 1 60 ? -22.594 -18.766 -9.156 1 96.06 60 GLU B N 1
ATOM 2655 C CA . GLU B 1 60 ? -21.641 -19.859 -9.07 1 96.06 60 GLU B CA 1
ATOM 2656 C C . GLU B 1 60 ? -22.125 -20.938 -8.094 1 96.06 60 GLU B C 1
ATOM 2658 O O . GLU B 1 60 ? -22.25 -20.688 -6.895 1 96.06 60 GLU B O 1
ATOM 2663 N N . THR B 1 61 ? -22.344 -22.141 -8.531 1 96.06 61 THR B N 1
ATOM 2664 C CA . THR B 1 61 ? -22.875 -23.234 -7.73 1 96.06 61 THR B CA 1
ATOM 2665 C C . THR B 1 61 ? -21.969 -23.516 -6.543 1 96.06 61 THR B C 1
ATOM 2667 O O . THR B 1 61 ? -22.438 -23.906 -5.469 1 96.06 61 THR B O 1
ATOM 2670 N N . ALA B 1 62 ? -20.703 -23.312 -6.742 1 95.69 62 ALA B N 1
ATOM 2671 C CA . ALA B 1 62 ? -19.719 -23.594 -5.707 1 95.69 62 ALA B CA 1
ATOM 2672 C C . ALA B 1 62 ? -19.922 -22.703 -4.488 1 95.69 62 ALA B C 1
ATOM 2674 O O . ALA B 1 62 ? -19.438 -23.016 -3.395 1 95.69 62 ALA B O 1
ATOM 2675 N N . PHE B 1 63 ? -20.703 -21.578 -4.676 1 97.81 63 PHE B N 1
ATOM 2676 C CA . PHE B 1 63 ? -20.875 -20.625 -3.582 1 97.81 63 PHE B CA 1
ATOM 2677 C C . PHE B 1 63 ? -22.359 -20.453 -3.264 1 97.81 63 PHE B C 1
ATOM 2679 O O . PHE B 1 63 ? -22.781 -19.375 -2.846 1 97.81 63 PHE B O 1
ATOM 2686 N N . SER B 1 64 ? -23.141 -21.453 -3.385 1 95.56 64 SER B N 1
ATOM 2687 C CA . SER B 1 64 ? -24.594 -21.344 -3.254 1 95.56 64 SER B CA 1
ATOM 2688 C C . SER B 1 64 ? -25.031 -21.562 -1.809 1 95.56 64 SER B C 1
ATOM 2690 O O . SER B 1 64 ? -26.125 -21.125 -1.419 1 95.56 64 SER B O 1
ATOM 2692 N N . THR B 1 65 ? -24.188 -22.172 -0.947 1 97.38 65 THR B N 1
ATOM 2693 C CA . THR B 1 65 ? -24.578 -22.453 0.434 1 97.38 65 THR B CA 1
ATOM 2694 C C . THR B 1 65 ? -23.984 -21.406 1.377 1 97.38 65 THR B C 1
ATOM 2696 O O . THR B 1 65 ? -22.953 -20.812 1.079 1 97.38 65 THR B O 1
ATOM 2699 N N . PRO B 1 66 ? -24.625 -21.281 2.514 1 96.5 66 PRO B N 1
ATOM 2700 C CA . PRO B 1 66 ? -24.094 -20.344 3.504 1 96.5 66 PRO B CA 1
ATOM 2701 C C . PRO B 1 66 ? -22.672 -20.703 3.949 1 96.5 66 PRO B C 1
ATOM 2703 O O . PRO B 1 66 ? -21.844 -19.812 4.156 1 96.5 66 PRO B O 1
ATOM 2706 N N . GLU B 1 67 ? -22.438 -21.969 4.066 1 97.56 67 GLU B N 1
ATOM 2707 C CA . GLU B 1 67 ? -21.109 -22.406 4.477 1 97.56 67 GLU B CA 1
ATOM 2708 C C . GLU B 1 67 ? -20.062 -22.062 3.426 1 97.56 67 GLU B C 1
ATOM 2710 O O . GLU B 1 67 ? -18.969 -21.594 3.764 1 97.56 67 GLU B O 1
ATOM 2715 N N . ALA B 1 68 ? -20.406 -22.297 2.184 1 97.81 68 ALA B N 1
ATOM 2716 C CA . ALA B 1 68 ? -19.5 -21.969 1.089 1 97.81 68 ALA B CA 1
ATOM 2717 C C . ALA B 1 68 ? -19.266 -20.469 0.988 1 97.81 68 ALA B C 1
ATOM 2719 O O . ALA B 1 68 ? -18.156 -20.016 0.677 1 97.81 68 ALA B O 1
ATOM 2720 N N . GLN B 1 69 ? -20.266 -19.734 1.303 1 97.94 69 GLN B N 1
ATOM 2721 C CA . GLN B 1 69 ? -20.156 -18.281 1.25 1 97.94 69 GLN B CA 1
ATOM 2722 C C . GLN B 1 69 ? -19.297 -17.75 2.395 1 97.94 69 GLN B C 1
ATOM 2724 O O . GLN B 1 69 ? -18.516 -16.812 2.215 1 97.94 69 GLN B O 1
ATOM 2729 N N . THR B 1 70 ? -19.438 -18.359 3.537 1 97.75 70 THR B N 1
ATOM 2730 C CA . THR B 1 70 ? -18.594 -17.984 4.668 1 97.75 70 THR B CA 1
ATOM 2731 C C . THR B 1 70 ? -17.125 -18.266 4.359 1 97.75 70 THR B C 1
ATOM 2733 O O . THR B 1 70 ? -16.266 -17.438 4.637 1 97.75 70 THR B O 1
ATOM 2736 N N . ARG B 1 71 ? -16.875 -19.391 3.793 1 98 71 ARG B N 1
ATOM 2737 C CA . ARG B 1 71 ? -15.508 -19.75 3.418 1 98 71 ARG B CA 1
ATOM 2738 C C . ARG B 1 71 ? -14.961 -18.781 2.371 1 98 71 ARG B C 1
ATOM 2740 O O . ARG B 1 71 ? -13.82 -18.344 2.467 1 98 71 ARG B O 1
ATOM 2747 N N . LEU B 1 72 ? -15.781 -18.469 1.37 1 98.62 72 LEU B N 1
ATOM 2748 C CA . LEU B 1 72 ? -15.375 -17.5 0.354 1 98.62 72 LEU B CA 1
ATOM 2749 C C . LEU B 1 72 ? -15.078 -16.141 0.983 1 98.62 72 LEU B C 1
ATOM 2751 O O . LEU B 1 72 ? -14.094 -15.492 0.63 1 98.62 72 LEU B O 1
ATOM 2755 N N . SER B 1 73 ? -15.922 -15.758 1.923 1 98.62 73 SER B N 1
ATOM 2756 C CA . SER B 1 73 ? -15.727 -14.5 2.633 1 98.62 73 SER B CA 1
ATOM 2757 C C . SER B 1 73 ? -14.398 -14.477 3.375 1 98.62 73 SER B C 1
ATOM 2759 O O . SER B 1 73 ? -13.672 -13.484 3.33 1 98.62 73 SER B O 1
ATOM 2761 N N . ASP B 1 74 ? -14.086 -15.539 4.004 1 98.31 74 ASP B N 1
ATOM 2762 C CA . ASP B 1 74 ? -12.82 -15.664 4.727 1 98.31 74 ASP B CA 1
ATOM 2763 C C . ASP B 1 74 ? -11.633 -15.602 3.773 1 98.31 74 ASP B C 1
ATOM 2765 O O . ASP B 1 74 ? -10.609 -14.984 4.086 1 98.31 74 ASP B O 1
ATOM 2769 N N . ARG B 1 75 ? -11.758 -16.266 2.672 1 98.69 75 ARG B N 1
ATOM 2770 C CA . ARG B 1 75 ? -10.672 -16.281 1.691 1 98.69 75 ARG B CA 1
ATOM 2771 C C . ARG B 1 75 ? -10.477 -14.898 1.071 1 98.69 75 ARG B C 1
ATOM 2773 O O . ARG B 1 75 ? -9.344 -14.453 0.892 1 98.69 75 ARG B O 1
ATOM 2780 N N . LEU B 1 76 ? -11.586 -14.156 0.793 1 98.88 76 LEU B N 1
ATOM 2781 C CA . LEU B 1 76 ? -11.484 -12.797 0.277 1 98.88 76 LEU B CA 1
ATOM 2782 C C . LEU B 1 76 ? -10.867 -11.867 1.316 1 98.88 76 LEU B C 1
ATOM 2784 O O . LEU B 1 76 ? -10.086 -10.977 0.973 1 98.88 76 LEU B O 1
ATOM 2788 N N . ARG B 1 77 ? -11.172 -12.086 2.57 1 98.75 77 ARG B N 1
ATOM 2789 C CA . ARG B 1 77 ? -10.539 -11.305 3.635 1 98.75 77 ARG B CA 1
ATOM 2790 C C . ARG B 1 77 ? -9.031 -11.508 3.643 1 98.75 77 ARG B C 1
ATOM 2792 O O . ARG B 1 77 ? -8.273 -10.539 3.785 1 98.75 77 ARG B O 1
ATOM 2799 N N . ASP B 1 78 ? -8.617 -12.727 3.488 1 98.75 78 ASP B N 1
ATOM 2800 C CA . ASP B 1 78 ? -7.188 -13 3.504 1 98.75 78 ASP B CA 1
ATOM 2801 C C . ASP B 1 78 ? -6.496 -12.391 2.291 1 98.75 78 ASP B C 1
ATOM 2803 O O . ASP B 1 78 ? -5.371 -11.898 2.395 1 98.75 78 ASP B O 1
ATOM 2807 N N . VAL B 1 79 ? -7.172 -12.383 1.104 1 98.94 79 VAL B N 1
ATOM 2808 C CA . VAL B 1 79 ? -6.672 -11.68 -0.073 1 98.94 79 VAL B CA 1
ATOM 2809 C C . VAL B 1 79 ? -6.457 -10.203 0.258 1 98.94 79 VAL B C 1
ATOM 2811 O O . VAL B 1 79 ? -5.402 -9.641 -0.045 1 98.94 79 VAL B O 1
ATOM 2814 N N . LEU B 1 80 ? -7.395 -9.641 0.912 1 98.94 80 LEU B N 1
ATOM 2815 C CA . LEU B 1 80 ? -7.352 -8.219 1.244 1 98.94 80 LEU B CA 1
ATOM 2816 C C . LEU B 1 80 ? -6.285 -7.941 2.297 1 98.94 80 LEU B C 1
ATOM 2818 O O . LEU B 1 80 ? -5.535 -6.969 2.182 1 98.94 80 LEU B O 1
ATOM 2822 N N . LEU B 1 81 ? -6.184 -8.797 3.312 1 98.75 81 LEU B N 1
ATOM 2823 C CA . LEU B 1 81 ? -5.18 -8.609 4.355 1 98.75 81 LEU B CA 1
ATOM 2824 C C . LEU B 1 81 ? -3.773 -8.625 3.766 1 98.75 81 LEU B C 1
ATOM 2826 O O . LEU B 1 81 ? -2.945 -7.777 4.102 1 98.75 81 LEU B O 1
ATOM 2830 N N . LYS B 1 82 ? -3.508 -9.547 2.889 1 98.88 82 LYS B N 1
ATOM 2831 C CA . LYS B 1 82 ? -2.189 -9.625 2.27 1 98.88 82 LYS B CA 1
ATOM 2832 C C . LYS B 1 82 ? -1.897 -8.383 1.433 1 98.88 82 LYS B C 1
ATOM 2834 O O . LYS B 1 82 ? -0.744 -7.969 1.306 1 98.88 82 LYS B O 1
ATOM 2839 N N . GLN B 1 83 ? -2.924 -7.742 0.915 1 98.88 83 GLN B N 1
ATOM 2840 C CA . GLN B 1 83 ? -2.756 -6.59 0.033 1 98.88 83 GLN B CA 1
ATOM 2841 C C . GLN B 1 83 ? -2.492 -5.316 0.832 1 98.88 83 GLN B C 1
ATOM 2843 O O . GLN B 1 83 ? -2.086 -4.297 0.271 1 98.88 83 GLN B O 1
ATOM 2848 N N . ILE B 1 84 ? -2.637 -5.344 2.174 1 98.88 84 ILE B N 1
ATOM 2849 C CA . ILE B 1 84 ? -2.311 -4.184 2.996 1 98.88 84 ILE B CA 1
ATOM 2850 C C . ILE B 1 84 ? -0.856 -3.779 2.766 1 98.88 84 ILE B C 1
ATOM 2852 O O . ILE B 1 84 ? -0.552 -2.596 2.598 1 98.88 84 ILE B O 1
ATOM 2856 N N . VAL B 1 85 ? 0.002 -4.762 2.637 1 98.75 85 VAL B N 1
ATOM 2857 C CA . VAL B 1 85 ? 1.42 -4.441 2.504 1 98.75 85 VAL B CA 1
ATOM 2858 C C . VAL B 1 85 ? 1.812 -4.441 1.028 1 98.75 85 VAL B C 1
ATOM 2860 O O . VAL B 1 85 ? 2.98 -4.23 0.69 1 98.75 85 VAL B O 1
ATOM 2863 N N . LEU B 1 86 ? 0.878 -4.703 0.15 1 98.81 86 LEU B N 1
ATOM 2864 C CA . LEU B 1 86 ? 1.194 -4.75 -1.273 1 98.81 86 LEU B CA 1
ATOM 2865 C C . LEU B 1 86 ? 0.701 -3.49 -1.979 1 98.81 86 LEU B C 1
ATOM 2867 O O . LEU B 1 86 ? 1.337 -3.014 -2.922 1 98.81 86 LEU B O 1
ATOM 2871 N N . ILE B 1 87 ? -0.469 -2.949 -1.473 1 98.69 87 ILE B N 1
ATOM 2872 C CA . ILE B 1 87 ? -1.013 -1.783 -2.16 1 98.69 87 ILE B CA 1
ATOM 2873 C C . ILE B 1 87 ? -1.485 -0.753 -1.138 1 98.69 87 ILE B C 1
ATOM 2875 O O . ILE B 1 87 ? -1.949 0.329 -1.506 1 98.69 87 ILE B O 1
ATOM 2879 N N . GLY B 1 88 ? -1.41 -1.061 0.125 1 98.62 88 GLY B N 1
ATOM 2880 C CA . GLY B 1 88 ? -1.738 -0.107 1.173 1 98.62 88 GLY B CA 1
ATOM 2881 C C . GLY B 1 88 ? -3.141 -0.285 1.725 1 98.62 88 GLY B C 1
ATOM 2882 O O . GLY B 1 88 ? -4.062 -0.641 0.988 1 98.62 88 GLY B O 1
ATOM 2883 N N . ALA B 1 89 ? -3.326 0.05 2.957 1 98.56 89 ALA B N 1
ATOM 2884 C CA . ALA B 1 89 ? -4.586 -0.098 3.682 1 98.56 89 ALA B CA 1
ATOM 2885 C C . ALA B 1 89 ? -5.676 0.781 3.074 1 98.56 89 ALA B C 1
ATOM 2887 O O . ALA B 1 89 ? -6.832 0.362 2.969 1 98.56 89 ALA B O 1
ATOM 2888 N N . PRO B 1 90 ? -5.383 2.033 2.648 1 98.12 90 PRO B N 1
ATOM 2889 C CA . PRO B 1 90 ? -6.465 2.863 2.115 1 98.12 90 PRO B CA 1
ATOM 2890 C C . PRO B 1 90 ? -7.148 2.236 0.9 1 98.12 90 PRO B C 1
ATOM 2892 O O . PRO B 1 90 ? -8.375 2.23 0.813 1 98.12 90 PRO B O 1
ATOM 2895 N N . GLN B 1 91 ? -6.34 1.69 -0.001 1 98.19 91 GLN B N 1
ATOM 2896 C CA . GLN B 1 91 ? -6.902 1.005 -1.159 1 98.19 91 GLN B CA 1
ATOM 2897 C C . GLN B 1 91 ? -7.664 -0.248 -0.74 1 98.19 91 GLN B C 1
ATOM 2899 O O . GLN B 1 91 ? -8.734 -0.537 -1.276 1 98.19 91 GLN B O 1
ATOM 2904 N N . VAL B 1 92 ? -7.129 -0.975 0.157 1 98.69 92 VAL B N 1
ATOM 2905 C CA . VAL B 1 92 ? -7.738 -2.211 0.641 1 98.69 92 VAL B CA 1
ATOM 2906 C C . VAL B 1 92 ? -9.086 -1.904 1.285 1 98.69 92 VAL B C 1
ATOM 2908 O O . VAL B 1 92 ? -10.086 -2.578 1.009 1 98.69 92 VAL B O 1
ATOM 2911 N N . LEU B 1 93 ? -9.148 -0.869 2.107 1 97.69 93 LEU B N 1
ATOM 2912 C CA . LEU B 1 93 ? -10.383 -0.521 2.797 1 97.69 93 LEU B CA 1
ATOM 2913 C C . LEU B 1 93 ? -11.438 -0.021 1.812 1 97.69 93 LEU B C 1
ATOM 2915 O O . LEU B 1 93 ? -12.633 -0.23 2.016 1 97.69 93 LEU B O 1
ATOM 2919 N N . SER B 1 94 ? -10.992 0.582 0.73 1 97.38 94 SER B N 1
ATOM 2920 C CA . SER B 1 94 ? -11.906 1.046 -0.307 1 97.38 94 SER B CA 1
ATOM 2921 C C . SER B 1 94 ? -12.609 -0.124 -0.985 1 97.38 94 SER B C 1
ATOM 2923 O O . SER B 1 94 ? -13.688 0.045 -1.567 1 97.38 94 SER B O 1
ATOM 2925 N N . ALA B 1 95 ? -12.047 -1.298 -0.917 1 98.44 95 ALA B N 1
ATOM 2926 C CA . ALA B 1 95 ? -12.688 -2.51 -1.424 1 98.44 95 ALA B CA 1
ATOM 2927 C C . ALA B 1 95 ? -13.453 -3.23 -0.318 1 98.44 95 ALA B C 1
ATOM 2929 O O . ALA B 1 95 ? -14.555 -3.73 -0.543 1 98.44 95 ALA B O 1
ATOM 2930 N N . LEU B 1 96 ? -12.883 -3.248 0.871 1 98.56 96 LEU B N 1
ATOM 2931 C CA . LEU B 1 96 ? -13.406 -4.039 1.976 1 98.56 96 LEU B CA 1
ATOM 2932 C C . LEU B 1 96 ? -14.742 -3.477 2.463 1 98.56 96 LEU B C 1
ATOM 2934 O O . LEU B 1 96 ? -15.664 -4.234 2.77 1 98.56 96 LEU B O 1
ATOM 2938 N N . ILE B 1 97 ? -14.836 -2.176 2.562 1 97.38 97 ILE B N 1
ATOM 2939 C CA . ILE B 1 97 ? -15.992 -1.556 3.195 1 97.38 97 ILE B CA 1
ATOM 2940 C C . ILE B 1 97 ? -17.234 -1.78 2.332 1 97.38 97 ILE B C 1
ATOM 2942 O O . ILE B 1 97 ? -18.266 -2.236 2.826 1 97.38 97 ILE B O 1
ATOM 2946 N N . PRO B 1 98 ? -17.141 -1.546 1.009 1 97.56 98 PRO B N 1
ATOM 2947 C CA . PRO B 1 98 ? -18.312 -1.895 0.184 1 97.56 98 PRO B CA 1
ATOM 2948 C C . PRO B 1 98 ? -18.625 -3.387 0.22 1 97.56 98 PRO B C 1
ATOM 2950 O O . PRO B 1 98 ? -19.797 -3.768 0.214 1 97.56 98 PRO B O 1
ATOM 2953 N N . LEU B 1 99 ? -17.656 -4.242 0.248 1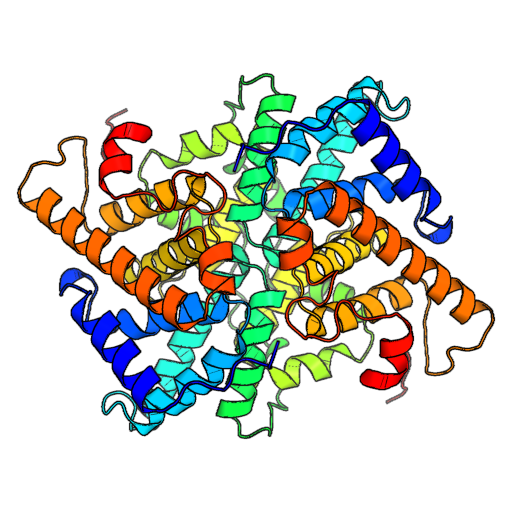 98.62 99 LEU B N 1
ATOM 2954 C CA . LEU B 1 99 ? -17.891 -5.68 0.346 1 98.62 99 LEU B CA 1
ATOM 2955 C C . LEU B 1 99 ? -18.625 -6.023 1.633 1 98.62 99 LEU B C 1
ATOM 2957 O O . LEU B 1 99 ? -19.609 -6.766 1.606 1 98.62 99 LEU B O 1
ATOM 2961 N N . ALA B 1 100 ? -18.141 -5.461 2.723 1 98 100 ALA B N 1
ATOM 2962 C CA . ALA B 1 100 ? -18.75 -5.703 4.027 1 98 100 ALA B CA 1
ATOM 2963 C C . ALA B 1 100 ? -20.203 -5.203 4.059 1 98 100 ALA B C 1
ATOM 2965 O O . ALA B 1 100 ? -21.078 -5.863 4.621 1 98 100 ALA B O 1
ATOM 2966 N N . GLN B 1 101 ? -20.391 -4.023 3.492 1 97.25 101 GLN B N 1
ATOM 2967 C CA . GLN B 1 101 ? -21.75 -3.484 3.416 1 97.25 101 GLN B CA 1
ATOM 2968 C C . GLN B 1 101 ? -22.688 -4.438 2.672 1 97.25 101 GLN B C 1
ATOM 2970 O O . GLN B 1 101 ? -23.828 -4.648 3.086 1 97.25 101 GLN B O 1
ATOM 2975 N N . ARG B 1 102 ? -22.188 -4.988 1.552 1 97.44 102 ARG B N 1
ATOM 2976 C CA . ARG B 1 102 ? -22.969 -5.949 0.78 1 97.44 102 ARG B CA 1
ATOM 2977 C C . ARG B 1 102 ? -23.234 -7.215 1.591 1 97.44 102 ARG B C 1
ATOM 2979 O O . ARG B 1 102 ? -24.344 -7.754 1.564 1 97.44 102 ARG B O 1
ATOM 2986 N N . GLN B 1 103 ? -22.297 -7.645 2.381 1 97.44 103 GLN B N 1
ATOM 2987 C CA . GLN B 1 103 ? -22.359 -8.914 3.104 1 97.44 103 GLN B CA 1
ATOM 2988 C C . GLN B 1 103 ? -23.266 -8.797 4.324 1 97.44 103 GLN B C 1
ATOM 2990 O O . GLN B 1 103 ? -23.781 -9.805 4.816 1 97.44 103 GLN B O 1
ATOM 2995 N N . THR B 1 104 ? -23.422 -7.578 4.785 1 95.88 104 THR B N 1
ATOM 2996 C CA . THR B 1 104 ? -24.234 -7.383 5.98 1 95.88 104 THR B CA 1
ATOM 2997 C C . THR B 1 104 ? -25.547 -6.664 5.641 1 95.88 104 THR B C 1
ATOM 2999 O O . THR B 1 104 ? -26.297 -6.273 6.535 1 95.88 104 THR B O 1
ATOM 3002 N N . GLU B 1 105 ? -25.75 -6.379 4.438 1 93.5 105 GLU B N 1
ATOM 3003 C CA . GLU B 1 105 ? -26.922 -5.664 3.957 1 93.5 105 GLU B CA 1
ATOM 3004 C C . GLU B 1 105 ? -27.031 -4.281 4.59 1 93.5 105 GLU B C 1
ATOM 3006 O O . GLU B 1 105 ? -28.109 -3.859 5.008 1 93.5 105 GLU B O 1
ATOM 3011 N N . GLY B 1 106 ? -25.891 -3.723 4.824 1 88.69 106 GLY B N 1
ATOM 3012 C CA . GLY B 1 106 ? -25.828 -2.352 5.305 1 88.69 106 GLY B CA 1
ATOM 3013 C C . GLY B 1 106 ? -25.922 -2.24 6.816 1 88.69 106 GLY B C 1
ATOM 3014 O O . GLY B 1 106 ? -25.828 -1.146 7.371 1 88.69 106 GLY B O 1
ATOM 3015 N N . LYS B 1 107 ? -26.016 -3.318 7.559 1 88.06 107 LYS B N 1
ATOM 3016 C CA . LYS B 1 107 ? -26.234 -3.291 9 1 88.06 107 LYS B CA 1
ATOM 3017 C C . LYS B 1 107 ? -24.922 -3.078 9.758 1 88.06 107 LYS B C 1
ATOM 3019 O O . LYS B 1 107 ? -24.922 -2.643 10.906 1 88.06 107 LYS B O 1
ATOM 3024 N N . GLY B 1 108 ? -23.828 -3.311 9.117 1 89 108 GLY B N 1
ATOM 3025 C CA . GLY B 1 108 ? -22.547 -3.189 9.789 1 89 108 GLY B CA 1
ATOM 3026 C C . GLY B 1 108 ? -22.344 -4.238 10.867 1 89 108 GLY B C 1
ATOM 3027 O O . GLY B 1 108 ? -22.875 -5.348 10.773 1 89 108 GLY B O 1
ATOM 3028 N N . GLU B 1 109 ? -21.359 -3.953 11.758 1 89.44 109 GLU B N 1
ATOM 3029 C CA . GLU B 1 109 ? -21.062 -4.82 12.891 1 89.44 109 GLU B CA 1
ATOM 3030 C C . GLU B 1 109 ? -20.875 -4.016 14.172 1 89.44 109 GLU B C 1
ATOM 3032 O O . GLU B 1 109 ? -19.953 -3.221 14.289 1 89.44 109 GLU B O 1
ATOM 3037 N N . ALA B 1 110 ? -21.719 -4.234 15.133 1 88.5 110 ALA B N 1
ATOM 3038 C CA . ALA B 1 110 ? -21.719 -3.457 16.375 1 88.5 110 ALA B CA 1
ATOM 3039 C C . ALA B 1 110 ? -20.656 -3.965 17.344 1 88.5 110 ALA B C 1
ATOM 3041 O O . ALA B 1 110 ? -20.062 -3.18 18.078 1 88.5 110 ALA B O 1
ATOM 3042 N N . GLU B 1 111 ? -20.438 -5.273 17.266 1 89.44 111 GLU B N 1
ATOM 3043 C CA . GLU B 1 111 ? -19.453 -5.852 18.172 1 89.44 111 GLU B CA 1
ATOM 3044 C C . GLU B 1 111 ? -18.047 -5.34 17.844 1 89.44 111 GLU B C 1
ATOM 3046 O O . GLU B 1 111 ? -17.641 -5.305 16.688 1 89.44 111 GLU B O 1
ATOM 3051 N N . ARG B 1 112 ? -17.297 -5.012 18.953 1 90.75 112 ARG B N 1
ATOM 3052 C CA . ARG B 1 112 ? -15.992 -4.379 18.797 1 90.75 112 ARG B CA 1
ATOM 3053 C C . ARG B 1 112 ? -14.883 -5.418 18.797 1 90.75 112 ARG B C 1
ATOM 3055 O O . ARG B 1 112 ? -13.969 -5.355 19.609 1 90.75 112 ARG B O 1
ATOM 3062 N N . GLY B 1 113 ? -14.891 -6.234 17.828 1 88.88 113 GLY B N 1
ATOM 3063 C CA . GLY B 1 113 ? -13.938 -7.328 17.719 1 88.88 113 GLY B CA 1
ATOM 3064 C C . GLY B 1 113 ? -12.5 -6.863 17.578 1 88.88 113 GLY B C 1
ATOM 3065 O O . GLY B 1 113 ? -11.57 -7.605 17.891 1 88.88 113 GLY B O 1
ATOM 3066 N N . GLU B 1 114 ? -12.289 -5.633 17.156 1 91.44 114 GLU B N 1
ATOM 3067 C CA . GLU B 1 114 ? -10.945 -5.102 16.938 1 91.44 114 GLU B CA 1
ATOM 3068 C C . GLU B 1 114 ? -10.219 -4.902 18.266 1 91.44 114 GLU B C 1
ATOM 3070 O O . GLU B 1 114 ? -9 -4.703 18.281 1 91.44 114 GLU B O 1
ATOM 3075 N N . LEU B 1 115 ? -10.969 -5.043 19.391 1 90.25 115 LEU B N 1
ATOM 3076 C CA . LEU B 1 115 ? -10.367 -4.84 20.703 1 90.25 115 LEU B CA 1
ATOM 3077 C C . LEU B 1 115 ? -10.047 -6.172 21.359 1 90.25 115 LEU B C 1
ATOM 3079 O O . LEU B 1 115 ? -9.461 -6.207 22.453 1 90.25 115 LEU B O 1
ATOM 3083 N N . GLU B 1 116 ? -10.336 -7.309 20.672 1 86.62 116 GLU B N 1
ATOM 3084 C CA . GLU B 1 116 ? -10.047 -8.641 21.188 1 86.62 116 GLU B CA 1
ATOM 3085 C C . GLU B 1 116 ? -8.695 -9.141 20.688 1 86.62 116 GLU B C 1
ATOM 3087 O O . GLU B 1 116 ? -8.539 -9.477 19.516 1 86.62 116 GLU B O 1
ATOM 3092 N N . LEU B 1 117 ? -7.801 -9.336 21.625 1 88.44 117 LEU B N 1
ATOM 3093 C CA . LEU B 1 117 ? -6.414 -9.578 21.234 1 88.44 117 LEU B CA 1
ATOM 3094 C C . LEU B 1 117 ? -6.035 -11.031 21.469 1 88.44 117 LEU B C 1
ATOM 3096 O O . LEU B 1 117 ? -4.875 -11.414 21.297 1 88.44 117 LEU B O 1
ATOM 3100 N N . GLU B 1 118 ? -6.973 -11.781 21.844 1 83.94 118 GLU B N 1
ATOM 3101 C CA . GLU B 1 118 ? -6.66 -13.148 22.25 1 83.94 118 GLU B CA 1
ATOM 3102 C C . GLU B 1 118 ? -5.984 -13.914 21.109 1 83.94 118 GLU B C 1
ATOM 3104 O O . GLU B 1 118 ? -5.055 -14.688 21.344 1 83.94 118 GLU B O 1
ATOM 3109 N N . GLN B 1 119 ? -6.352 -13.695 19.953 1 76.44 119 GLN B N 1
ATOM 3110 C CA . GLN B 1 119 ? -5.816 -14.438 18.812 1 76.44 119 GLN B CA 1
ATOM 3111 C C . GLN B 1 119 ? -4.387 -14 18.5 1 76.44 119 GLN B C 1
ATOM 3113 O O . GLN B 1 119 ? -3.664 -14.703 17.781 1 76.44 119 GLN B O 1
ATOM 3118 N N . TRP B 1 120 ? -3.979 -12.898 19.047 1 81.25 120 TRP B N 1
ATOM 3119 C CA . TRP B 1 120 ? -2.658 -12.359 18.734 1 81.25 120 TRP B CA 1
ATOM 3120 C C . TRP B 1 120 ? -1.741 -12.453 19.953 1 81.25 120 TRP B C 1
ATOM 3122 O O . TRP B 1 120 ? -0.613 -11.953 19.938 1 81.25 120 TRP B O 1
ATOM 3132 N N . SER B 1 121 ? -2.174 -13.117 20.969 1 76.19 121 SER B N 1
ATOM 3133 C CA . SER B 1 121 ? -1.466 -13.109 22.25 1 76.19 121 SER B CA 1
ATOM 3134 C C . SER B 1 121 ? -0.113 -13.805 22.141 1 76.19 121 SER B C 1
ATOM 3136 O O . SER B 1 121 ? 0.828 -13.469 22.859 1 76.19 121 SER B O 1
ATOM 3138 N N . ASN B 1 122 ? 0.045 -14.664 21.203 1 76.25 122 ASN B N 1
ATOM 3139 C CA . ASN B 1 122 ? 1.289 -15.422 21.109 1 76.25 122 ASN B CA 1
ATOM 3140 C C . ASN B 1 122 ? 2.166 -14.906 19.969 1 76.25 122 ASN B C 1
ATOM 3142 O O . ASN B 1 122 ? 3.256 -15.43 19.734 1 76.25 122 ASN B O 1
ATOM 3146 N N . LEU B 1 123 ? 1.728 -13.93 19.344 1 82.5 123 LEU B N 1
ATOM 3147 C CA . LEU B 1 123 ? 2.488 -13.406 18.203 1 82.5 123 LEU B CA 1
ATOM 3148 C C . LEU B 1 123 ? 3.486 -12.344 18.672 1 82.5 123 LEU B C 1
ATOM 3150 O O . LEU B 1 123 ? 3.115 -11.398 19.359 1 82.5 123 LEU B O 1
ATOM 3154 N N . THR B 1 124 ? 4.766 -12.648 18.375 1 85.81 124 THR B N 1
ATOM 3155 C CA . THR B 1 124 ? 5.832 -11.695 18.688 1 85.81 124 THR B CA 1
ATOM 3156 C C . THR B 1 124 ? 6.594 -11.32 17.406 1 85.81 124 THR B C 1
ATOM 3158 O O . THR B 1 124 ? 6.551 -12.047 16.422 1 85.81 124 THR B O 1
ATOM 3161 N N . LEU B 1 125 ? 7.293 -10.266 17.453 1 88.5 125 LEU B N 1
ATOM 3162 C CA . LEU B 1 125 ? 8.055 -9.836 16.281 1 88.5 125 LEU B CA 1
ATOM 3163 C C . LEU B 1 125 ? 9.148 -10.844 15.953 1 88.5 125 LEU B C 1
ATOM 3165 O O . LEU B 1 125 ? 9.375 -11.148 14.781 1 88.5 125 LEU B O 1
ATOM 3169 N N . PRO B 1 126 ? 9.805 -11.438 16.969 1 89.12 126 PRO B N 1
ATOM 3170 C CA . PRO B 1 126 ? 10.781 -12.477 16.641 1 89.12 126 PRO B CA 1
ATOM 3171 C C . PRO B 1 126 ? 10.148 -13.688 15.953 1 89.12 126 PRO B C 1
ATOM 3173 O O . PRO B 1 126 ? 10.734 -14.258 15.023 1 89.12 126 PRO B O 1
ATOM 3176 N N . SER B 1 127 ? 9 -14.078 16.453 1 90.5 127 SER B N 1
ATOM 3177 C CA . SER B 1 127 ? 8.352 -15.219 15.82 1 90.5 127 SER B CA 1
ATOM 3178 C C . SER B 1 127 ? 7.898 -14.875 14.406 1 90.5 127 SER B C 1
ATOM 3180 O O . SER B 1 127 ? 7.938 -15.719 13.508 1 90.5 127 SER B O 1
ATOM 3182 N N . LEU B 1 128 ? 7.418 -13.648 14.219 1 94.12 128 LEU B N 1
ATOM 3183 C CA . LEU B 1 128 ? 7.043 -13.195 12.883 1 94.12 128 LEU B CA 1
ATOM 3184 C C . LEU B 1 128 ? 8.266 -13.133 11.977 1 94.12 128 LEU B C 1
ATOM 3186 O O . LEU B 1 128 ? 8.18 -13.461 10.789 1 94.12 128 LEU B O 1
ATOM 3190 N N . HIS B 1 129 ? 9.375 -12.688 12.57 1 95.12 129 HIS B N 1
ATOM 3191 C CA . HIS B 1 129 ? 10.617 -12.648 11.812 1 95.12 129 HIS B CA 1
ATOM 3192 C C . HIS B 1 129 ? 11.031 -14.047 11.359 1 95.12 129 HIS B C 1
ATOM 3194 O O . HIS B 1 129 ? 11.414 -14.234 10.195 1 95.12 129 HIS B O 1
ATOM 3200 N N . ALA B 1 130 ? 10.961 -15.008 12.227 1 94.06 130 ALA B N 1
ATOM 3201 C CA . ALA B 1 130 ? 11.297 -16.391 11.891 1 94.06 130 ALA B CA 1
ATOM 3202 C C . ALA B 1 130 ? 10.375 -16.922 10.797 1 94.06 130 ALA B C 1
ATOM 3204 O O . ALA B 1 130 ? 10.828 -17.609 9.875 1 94.06 130 ALA B O 1
ATOM 3205 N N . GLN B 1 131 ? 9.148 -16.625 10.945 1 94.94 131 GLN B N 1
ATOM 3206 C CA . GLN B 1 131 ? 8.188 -17.047 9.93 1 94.94 131 GLN B CA 1
ATOM 3207 C C . GLN B 1 131 ? 8.492 -16.391 8.586 1 94.94 131 GLN B C 1
ATOM 3209 O O . GLN B 1 131 ? 8.336 -17.016 7.535 1 94.94 131 GLN B O 1
ATOM 3214 N N . GLY B 1 132 ? 8.852 -15.102 8.641 1 97 132 GLY B N 1
ATOM 3215 C CA . GLY B 1 132 ? 9.211 -14.383 7.434 1 97 132 GLY B CA 1
ATOM 3216 C C . GLY B 1 132 ? 10.414 -14.969 6.723 1 97 132 GLY B C 1
ATOM 3217 O O . GLY B 1 132 ? 10.398 -15.133 5.5 1 97 132 GLY B O 1
ATOM 3218 N N . VAL B 1 133 ? 11.391 -15.328 7.5 1 95.31 133 VAL B N 1
ATOM 3219 C CA . VAL B 1 133 ? 12.586 -15.953 6.934 1 95.31 133 VAL B CA 1
ATOM 3220 C C . VAL B 1 133 ? 12.211 -17.281 6.277 1 95.31 133 VAL B C 1
ATOM 3222 O O . VAL B 1 133 ? 12.648 -17.578 5.164 1 95.31 133 VAL B O 1
ATOM 3225 N N . LYS B 1 134 ? 11.406 -18.031 6.934 1 95.94 134 LYS B N 1
ATOM 3226 C CA . LYS B 1 134 ? 10.961 -19.312 6.383 1 95.94 134 LYS B CA 1
ATOM 3227 C C . LYS B 1 134 ? 10.203 -19.109 5.074 1 95.94 134 LYS B C 1
ATOM 3229 O O . LYS B 1 134 ? 10.445 -19.828 4.094 1 95.94 134 LYS B O 1
ATOM 3234 N N . ALA B 1 135 ? 9.297 -18.156 5.066 1 95.88 135 ALA B N 1
ATOM 3235 C CA . ALA B 1 135 ? 8.453 -17.922 3.9 1 95.88 135 ALA B CA 1
ATOM 3236 C C . ALA B 1 135 ? 9.289 -17.453 2.707 1 95.88 135 ALA B C 1
ATOM 3238 O O . ALA B 1 135 ? 9.203 -18.031 1.62 1 95.88 135 ALA B O 1
ATOM 3239 N N . ILE B 1 136 ? 10.125 -16.469 2.914 1 95.12 136 ILE B N 1
ATOM 3240 C CA . ILE B 1 136 ? 10.883 -15.898 1.805 1 95.12 136 ILE B CA 1
ATOM 3241 C C . ILE B 1 136 ? 11.914 -16.906 1.312 1 95.12 136 ILE B C 1
ATOM 3243 O O . ILE B 1 136 ? 12.18 -17 0.11 1 95.12 136 ILE B O 1
ATOM 3247 N N . THR B 1 137 ? 12.469 -17.703 2.188 1 93.19 137 THR B N 1
ATOM 3248 C CA . THR B 1 137 ? 13.43 -18.734 1.81 1 93.19 137 THR B CA 1
ATOM 3249 C C . THR B 1 137 ? 12.742 -19.844 1.013 1 93.19 137 THR B C 1
ATOM 3251 O O . THR B 1 137 ? 13.328 -20.375 0.071 1 93.19 137 THR B O 1
ATOM 3254 N N . SER B 1 138 ? 11.562 -20.141 1.436 1 91.5 138 SER B N 1
ATOM 3255 C CA . SER B 1 138 ? 10.836 -21.203 0.726 1 91.5 138 SER B CA 1
ATOM 3256 C C . SER B 1 138 ? 10.547 -20.797 -0.714 1 91.5 138 SER B C 1
ATOM 3258 O O . SER B 1 138 ? 10.453 -21.641 -1.599 1 91.5 138 SER B O 1
ATOM 3260 N N . ILE B 1 139 ? 10.445 -19.578 -0.971 1 91.81 139 ILE B N 1
ATOM 3261 C CA . ILE B 1 139 ? 10.117 -19.078 -2.303 1 91.81 139 ILE B CA 1
ATOM 3262 C C . ILE B 1 139 ? 11.398 -18.812 -3.088 1 91.81 139 ILE B C 1
ATOM 3264 O O . ILE B 1 139 ? 11.562 -19.312 -4.203 1 91.81 139 ILE B O 1
ATOM 3268 N N . TYR B 1 140 ? 12.383 -18.141 -2.408 1 90.88 140 TYR B N 1
ATOM 3269 C CA . TYR B 1 140 ? 13.492 -17.594 -3.182 1 90.88 140 TYR B CA 1
ATOM 3270 C C . TYR B 1 140 ? 14.805 -18.297 -2.832 1 90.88 140 TYR B C 1
ATOM 3272 O O . TYR B 1 140 ? 15.844 -18.016 -3.428 1 90.88 140 TYR B O 1
ATOM 3280 N N . GLY B 1 141 ? 14.766 -19.156 -1.892 1 88 141 GLY B N 1
ATOM 3281 C CA . GLY B 1 141 ? 15.984 -19.828 -1.494 1 88 141 GLY B CA 1
ATOM 3282 C C . GLY B 1 141 ? 17.078 -18.875 -1.04 1 88 141 GLY B C 1
ATOM 3283 O O . GLY B 1 141 ? 16.844 -18.031 -0.174 1 88 141 GLY B O 1
ATOM 3284 N N . THR B 1 142 ? 18.188 -18.938 -1.694 1 83.94 142 THR B N 1
ATOM 3285 C CA . THR B 1 142 ? 19.328 -18.141 -1.276 1 83.94 142 THR B CA 1
ATOM 3286 C C . THR B 1 142 ? 19.406 -16.844 -2.066 1 83.94 142 THR B C 1
ATOM 3288 O O . THR B 1 142 ? 20.375 -16.094 -1.951 1 83.94 142 THR B O 1
ATOM 3291 N N . LEU B 1 143 ? 18.438 -16.516 -2.754 1 84.25 143 LEU B N 1
ATOM 3292 C CA . LEU B 1 143 ? 18.469 -15.352 -3.637 1 84.25 143 LEU B CA 1
ATOM 3293 C C . LEU B 1 143 ? 18.047 -14.086 -2.891 1 84.25 143 LEU B C 1
ATOM 3295 O O . LEU B 1 143 ? 18.453 -12.984 -3.25 1 84.25 143 LEU B O 1
ATOM 3299 N N . TRP B 1 144 ? 17.312 -14.273 -1.798 1 86.94 144 TRP B N 1
ATOM 3300 C CA . TRP B 1 144 ? 16.641 -13.117 -1.201 1 86.94 144 TRP B CA 1
ATOM 3301 C C . TRP B 1 144 ? 17.656 -12.219 -0.49 1 86.94 144 TRP B C 1
ATOM 3303 O O . TRP B 1 144 ? 17.5 -11 -0.464 1 86.94 144 TRP B O 1
ATOM 3313 N N . PRO B 1 145 ? 18.797 -12.672 0.011 1 85.5 145 PRO B N 1
ATOM 3314 C CA . PRO B 1 145 ? 19.734 -11.766 0.671 1 85.5 145 PRO B CA 1
ATOM 3315 C C . PRO B 1 145 ? 20.328 -10.742 -0.287 1 85.5 145 PRO B C 1
ATOM 3317 O O . PRO B 1 145 ? 20.656 -9.625 0.125 1 85.5 145 PRO B O 1
ATOM 3320 N N . ARG B 1 146 ? 20.469 -11.109 -1.495 1 83.88 146 ARG B N 1
ATOM 3321 C CA . ARG B 1 146 ? 21.031 -10.195 -2.48 1 83.88 146 ARG B CA 1
ATOM 3322 C C . ARG B 1 146 ? 20.125 -8.992 -2.691 1 83.88 146 ARG B C 1
ATOM 3324 O O . ARG B 1 146 ? 20.594 -7.875 -2.904 1 83.88 146 ARG B O 1
ATOM 3331 N N . ILE B 1 147 ? 18.875 -9.219 -2.625 1 86.38 147 ILE B N 1
ATOM 3332 C CA . ILE B 1 147 ? 17.906 -8.133 -2.76 1 86.38 147 ILE B CA 1
ATOM 3333 C C . ILE B 1 147 ? 18.047 -7.16 -1.595 1 86.38 147 ILE B C 1
ATOM 3335 O O . ILE B 1 147 ? 18.047 -5.941 -1.791 1 86.38 147 ILE B O 1
ATOM 3339 N N . PHE B 1 148 ? 18.312 -7.637 -0.392 1 93.5 148 PHE B N 1
ATOM 3340 C CA . PHE B 1 148 ? 18.391 -6.816 0.81 1 93.5 148 PHE B CA 1
ATOM 3341 C C . PHE B 1 148 ? 19.672 -5.977 0.812 1 93.5 148 PHE B C 1
ATOM 3343 O O . PHE B 1 148 ? 19.703 -4.887 1.392 1 93.5 148 PHE B O 1
ATOM 3350 N N . SER B 1 149 ? 20.688 -6.492 0.126 1 93.56 149 SER B N 1
ATOM 3351 C CA . SER B 1 149 ? 21.922 -5.723 0.034 1 93.56 149 SER B CA 1
ATOM 3352 C C . SER B 1 149 ? 21.703 -4.41 -0.705 1 93.56 149 SER B C 1
ATOM 3354 O O . SER B 1 149 ? 22.453 -3.451 -0.516 1 93.56 149 SER B O 1
ATOM 3356 N N . THR B 1 150 ? 20.672 -4.355 -1.496 1 93.38 150 THR B N 1
ATOM 3357 C CA . THR B 1 150 ? 20.391 -3.172 -2.305 1 93.38 150 THR B CA 1
ATOM 3358 C C . THR B 1 150 ? 19.703 -2.1 -1.473 1 93.38 150 THR B C 1
ATOM 3360 O O . THR B 1 150 ? 19.5 -0.976 -1.941 1 93.38 150 THR B O 1
ATOM 3363 N N . PHE B 1 151 ? 19.359 -2.363 -0.165 1 96.69 151 PHE B N 1
ATOM 3364 C CA . PHE B 1 151 ? 18.656 -1.41 0.686 1 96.69 151 PHE B CA 1
ATOM 3365 C C . PHE B 1 151 ? 19.625 -0.392 1.274 1 96.69 151 PHE B C 1
ATOM 3367 O O . PHE B 1 151 ? 19.203 0.581 1.905 1 96.69 151 PHE B O 1
ATOM 3374 N N . GLY B 1 152 ? 20.969 -0.64 1.033 1 95.75 152 GLY B N 1
ATOM 3375 C CA . GLY B 1 152 ? 21.984 0.305 1.47 1 95.75 152 GLY B CA 1
ATOM 3376 C C . GLY B 1 152 ? 21.922 0.589 2.959 1 95.75 152 GLY B C 1
ATOM 3377 O O . GLY B 1 152 ? 21.891 -0.337 3.771 1 95.75 152 GLY B O 1
ATOM 3378 N N . PRO B 1 153 ? 22.016 1.854 3.359 1 95.56 153 PRO B N 1
ATOM 3379 C CA . PRO B 1 153 ? 22.031 2.199 4.781 1 95.56 153 PRO B CA 1
ATOM 3380 C C . PRO B 1 153 ? 20.719 1.865 5.496 1 95.56 153 PRO B C 1
ATOM 3382 O O . PRO B 1 153 ? 20.656 1.934 6.727 1 95.56 153 PRO B O 1
ATOM 3385 N N . HIS B 1 154 ? 19.734 1.511 4.766 1 97.12 154 HIS B N 1
ATOM 3386 C CA . HIS B 1 154 ? 18.406 1.259 5.324 1 97.12 154 HIS B CA 1
ATOM 3387 C C . HIS B 1 154 ? 18.172 -0.235 5.516 1 97.12 154 HIS B C 1
ATOM 3389 O O . HIS B 1 154 ? 17.094 -0.641 5.973 1 97.12 154 HIS B O 1
ATOM 3395 N N . ARG B 1 155 ? 19.125 -1.067 5.23 1 95.94 155 ARG B N 1
ATOM 3396 C CA . ARG B 1 155 ? 18.984 -2.52 5.191 1 95.94 155 ARG B CA 1
ATOM 3397 C C . ARG B 1 155 ? 18.5 -3.057 6.535 1 95.94 155 ARG B C 1
ATOM 3399 O O . ARG B 1 155 ? 17.578 -3.871 6.586 1 95.94 155 ARG B O 1
ATOM 3406 N N . ALA B 1 156 ? 19.031 -2.58 7.656 1 94.38 156 ALA B N 1
ATOM 3407 C CA . ALA B 1 156 ? 18.641 -3.09 8.977 1 94.38 156 ALA B CA 1
ATOM 3408 C C . ALA B 1 156 ? 17.188 -2.783 9.281 1 94.38 156 ALA B C 1
ATOM 3410 O O . ALA B 1 156 ? 16.406 -3.688 9.594 1 94.38 156 ALA B O 1
ATOM 3411 N N . GLN B 1 157 ? 16.797 -1.519 9.086 1 94.38 157 GLN B N 1
ATOM 3412 C CA . GLN B 1 157 ? 15.461 -1.087 9.484 1 94.38 157 GLN B CA 1
ATOM 3413 C C . GLN B 1 157 ? 14.414 -1.589 8.492 1 94.38 157 GLN B C 1
ATOM 3415 O O . GLN B 1 157 ? 13.461 -2.266 8.891 1 94.38 157 GLN B O 1
ATOM 3420 N N . VAL B 1 158 ? 14.656 -1.359 7.25 1 96.5 158 VAL B N 1
ATOM 3421 C CA . VAL B 1 158 ? 13.664 -1.73 6.25 1 96.5 158 VAL B CA 1
ATOM 3422 C C . VAL B 1 158 ? 13.617 -3.25 6.102 1 96.5 158 VAL B C 1
ATOM 3424 O O . VAL B 1 158 ? 12.555 -3.828 5.875 1 96.5 158 VAL B O 1
ATOM 3427 N N . GLY B 1 159 ? 14.805 -3.869 6.246 1 96 159 GLY B N 1
ATOM 3428 C CA . GLY B 1 159 ? 14.883 -5.316 6.121 1 96 159 GLY B CA 1
ATOM 3429 C C . GLY B 1 159 ? 14.055 -6.047 7.164 1 96 159 GLY B C 1
ATOM 3430 O O . GLY B 1 159 ? 13.383 -7.035 6.848 1 96 159 GLY B O 1
ATOM 3431 N N . ILE B 1 160 ? 14.07 -5.594 8.367 1 95.62 160 ILE B N 1
ATOM 3432 C CA . ILE B 1 160 ? 13.305 -6.246 9.43 1 95.62 160 ILE B CA 1
ATOM 3433 C C . ILE B 1 160 ? 11.812 -6.117 9.148 1 95.62 160 ILE B C 1
ATOM 3435 O O . ILE B 1 160 ? 11.047 -7.047 9.391 1 95.62 160 ILE B O 1
ATOM 3439 N N . HIS B 1 161 ? 11.352 -4.945 8.656 1 96.94 161 HIS B N 1
ATOM 3440 C CA . HIS B 1 161 ? 9.953 -4.762 8.297 1 96.94 161 HIS B CA 1
ATOM 3441 C C . HIS B 1 161 ? 9.555 -5.684 7.148 1 96.94 161 HIS B C 1
ATOM 3443 O O . HIS B 1 161 ? 8.469 -6.266 7.16 1 96.94 161 HIS B O 1
ATOM 3449 N N . GLU B 1 162 ? 10.445 -5.797 6.156 1 97.25 162 GLU B N 1
ATOM 3450 C CA . GLU B 1 162 ? 10.188 -6.68 5.023 1 97.25 162 GLU B CA 1
ATOM 3451 C C . GLU B 1 162 ? 10.047 -8.133 5.473 1 97.25 162 GLU B C 1
ATOM 3453 O O . GLU B 1 162 ? 9.109 -8.828 5.07 1 97.25 162 GLU B O 1
ATOM 3458 N N . ILE B 1 163 ? 10.914 -8.547 6.328 1 96.38 163 ILE B N 1
ATOM 3459 C CA . ILE B 1 163 ? 10.938 -9.953 6.727 1 96.38 163 ILE B CA 1
ATOM 3460 C C . ILE B 1 163 ? 9.812 -10.227 7.715 1 96.38 163 ILE B C 1
ATOM 3462 O O . ILE B 1 163 ? 8.977 -11.109 7.488 1 96.38 163 ILE B O 1
ATOM 3466 N N . ALA B 1 164 ? 9.695 -9.469 8.773 1 96 164 ALA B N 1
ATOM 3467 C CA . ALA B 1 164 ? 8.797 -9.797 9.875 1 96 164 ALA B CA 1
ATOM 3468 C C . ALA B 1 164 ? 7.355 -9.43 9.531 1 96 164 ALA B C 1
ATOM 3470 O O . ALA B 1 164 ? 6.422 -10.156 9.891 1 96 164 ALA B O 1
ATOM 3471 N N . ILE B 1 165 ? 7.168 -8.328 8.867 1 97.38 165 ILE B N 1
ATOM 3472 C CA . ILE B 1 165 ? 5.801 -7.848 8.68 1 97.38 165 ILE B CA 1
ATOM 3473 C C . ILE B 1 165 ? 5.301 -8.258 7.293 1 97.38 165 ILE B C 1
ATOM 3475 O O . ILE B 1 165 ? 4.336 -9.016 7.176 1 97.38 165 ILE B O 1
ATOM 3479 N N . VAL B 1 166 ? 6.004 -7.867 6.246 1 98.44 166 VAL B N 1
ATOM 3480 C CA . VAL B 1 166 ? 5.52 -8.141 4.898 1 98.44 166 VAL B CA 1
ATOM 3481 C C . VAL B 1 166 ? 5.473 -9.648 4.66 1 98.44 166 VAL B C 1
ATOM 3483 O O . VAL B 1 166 ? 4.414 -10.203 4.344 1 98.44 166 VAL B O 1
ATOM 3486 N N . TYR B 1 167 ? 6.582 -10.328 4.91 1 97.81 167 TYR B N 1
ATOM 3487 C CA . TYR B 1 167 ? 6.602 -11.766 4.668 1 97.81 167 TYR B CA 1
ATOM 3488 C C . TYR B 1 167 ? 6.078 -12.531 5.875 1 97.81 167 TYR B C 1
ATOM 3490 O O . TYR B 1 167 ? 5.258 -13.445 5.734 1 97.81 167 TYR B O 1
ATOM 3498 N N . GLY B 1 168 ? 6.461 -12.18 7.035 1 96.94 168 GLY B N 1
ATOM 3499 C CA . GLY B 1 168 ? 6.109 -12.953 8.219 1 96.94 168 GLY B CA 1
ATOM 3500 C C . GLY B 1 168 ? 4.633 -12.875 8.562 1 96.94 168 GLY B C 1
ATOM 3501 O O . GLY B 1 168 ? 3.965 -13.906 8.672 1 96.94 168 GLY B O 1
ATOM 3502 N N . LEU B 1 169 ? 4.113 -11.734 8.734 1 96.75 169 LEU B N 1
ATOM 3503 C CA . LEU B 1 169 ? 2.74 -11.547 9.188 1 96.75 169 LEU B CA 1
ATOM 3504 C C . LEU B 1 169 ? 1.759 -11.758 8.039 1 96.75 169 LEU B C 1
ATOM 3506 O O . LEU B 1 169 ? 0.708 -12.375 8.227 1 96.75 169 LEU B O 1
ATOM 3510 N N . TYR B 1 170 ? 2.094 -11.336 6.855 1 98.38 170 TYR B N 1
ATOM 3511 C CA . TYR B 1 170 ? 1.075 -11.289 5.812 1 98.38 170 TYR B CA 1
ATOM 3512 C C . TYR B 1 170 ? 1.312 -12.367 4.77 1 98.38 170 TYR B C 1
ATOM 3514 O O . TYR B 1 170 ? 0.507 -13.297 4.629 1 98.38 170 TYR B O 1
ATOM 3522 N N . LEU B 1 171 ? 2.463 -12.391 4.141 1 98.31 171 LEU B N 1
ATOM 3523 C CA . LEU B 1 171 ? 2.67 -13.273 2.998 1 98.31 171 LEU B CA 1
ATOM 3524 C C . LEU B 1 171 ? 3.074 -14.664 3.457 1 98.31 171 LEU B C 1
ATOM 3526 O O . LEU B 1 171 ? 3.006 -15.625 2.684 1 98.31 171 LEU B O 1
ATOM 3530 N N . GLY B 1 172 ? 3.455 -14.805 4.742 1 97.25 172 GLY B N 1
ATOM 3531 C CA . GLY B 1 172 ? 3.844 -16.094 5.281 1 97.25 172 GLY B CA 1
ATOM 3532 C C . GLY B 1 172 ? 2.738 -16.781 6.066 1 97.25 172 GLY B C 1
ATOM 3533 O O . GLY B 1 172 ? 2.926 -17.875 6.59 1 97.25 172 GLY B O 1
ATOM 3534 N N . ASP B 1 173 ? 1.603 -16.156 6.199 1 95.88 173 ASP B N 1
ATOM 3535 C CA . ASP B 1 173 ? 0.445 -16.781 6.828 1 95.88 173 ASP B CA 1
ATOM 3536 C C . ASP B 1 173 ? -0.33 -17.641 5.82 1 95.88 173 ASP B C 1
ATOM 3538 O O . ASP B 1 173 ? -1.02 -17.094 4.949 1 95.88 173 ASP B O 1
ATOM 3542 N N . PHE B 1 174 ? -0.263 -18.969 6.012 1 96.56 174 PHE B N 1
ATOM 3543 C CA . PHE B 1 174 ? -0.894 -19.875 5.059 1 96.56 174 PHE B CA 1
ATOM 3544 C C . PHE B 1 174 ? -2.082 -20.594 5.695 1 96.56 174 PHE B C 1
ATOM 3546 O O . PHE B 1 174 ? -2.473 -21.672 5.254 1 96.56 174 PHE B O 1
ATOM 3553 N N . SER B 1 175 ? -2.672 -19.953 6.699 1 95.25 175 SER B N 1
ATOM 3554 C CA . SER B 1 175 ? -3.773 -20.594 7.418 1 95.25 175 SER B CA 1
ATOM 3555 C C . SER B 1 175 ? -5.039 -20.625 6.57 1 95.25 175 SER B C 1
ATOM 3557 O O . SER B 1 175 ? -5.875 -21.516 6.73 1 95.25 175 SER B O 1
ATOM 3559 N N . THR B 1 176 ? -5.176 -19.625 5.625 1 97.88 176 THR B N 1
ATOM 3560 C CA . THR B 1 176 ? -6.363 -19.562 4.781 1 97.88 176 THR B CA 1
ATOM 3561 C C . THR B 1 176 ? -6 -19.797 3.316 1 97.88 176 THR B C 1
ATOM 3563 O O . THR B 1 176 ? -6.543 -20.688 2.674 1 97.88 176 THR B O 1
ATOM 3566 N N . LEU B 1 177 ? -5.082 -19.016 2.828 1 98.38 177 LEU B N 1
ATOM 3567 C CA . LEU B 1 177 ? -4.574 -19.219 1.474 1 98.38 177 LEU B CA 1
ATOM 3568 C C . LEU B 1 177 ? -3.279 -20.016 1.486 1 98.38 177 LEU B C 1
ATOM 3570 O O . LEU B 1 177 ? -2.416 -19.797 2.34 1 98.38 177 LEU B O 1
ATOM 3574 N N . THR B 1 178 ? -3.156 -20.922 0.602 1 97.62 178 THR B N 1
ATOM 3575 C CA . THR B 1 178 ? -1.948 -21.719 0.448 1 97.62 178 THR B CA 1
ATOM 3576 C C . THR B 1 178 ? -0.785 -20.859 -0.036 1 97.62 178 THR B C 1
ATOM 3578 O O . THR B 1 178 ? -0.983 -19.719 -0.448 1 97.62 178 THR B O 1
ATOM 3581 N N . PRO B 1 179 ? 0.468 -21.438 -0.001 1 96.88 179 PRO B N 1
ATOM 3582 C CA . PRO B 1 179 ? 1.609 -20.688 -0.537 1 96.88 179 PRO B CA 1
ATOM 3583 C C . PRO B 1 179 ? 1.417 -20.281 -1.995 1 96.88 179 PRO B C 1
ATOM 3585 O O . PRO B 1 179 ? 1.749 -19.156 -2.375 1 96.88 179 PRO B O 1
ATOM 3588 N N . LEU B 1 180 ? 0.893 -21.172 -2.785 1 98.06 180 LEU B N 1
ATOM 3589 C CA . LEU B 1 180 ? 0.657 -20.875 -4.191 1 98.06 180 LEU B CA 1
ATOM 3590 C C . LEU B 1 180 ? -0.385 -19.766 -4.344 1 98.06 180 LEU B C 1
ATOM 3592 O O . LEU B 1 180 ? -0.176 -18.812 -5.09 1 98.06 180 LEU B O 1
ATOM 3596 N N . GLU B 1 181 ? -1.499 -19.891 -3.619 1 98.62 181 GLU B N 1
ATOM 3597 C CA . GLU B 1 181 ? -2.549 -18.875 -3.68 1 98.62 181 GLU B CA 1
ATOM 3598 C C . GLU B 1 181 ? -2.037 -17.516 -3.205 1 98.62 181 GLU B C 1
ATOM 3600 O O . GLU B 1 181 ? -2.391 -16.484 -3.77 1 98.62 181 GLU B O 1
ATOM 3605 N N . THR B 1 182 ? -1.202 -17.531 -2.186 1 98.62 182 THR B N 1
ATOM 3606 C CA . THR B 1 182 ? -0.591 -16.312 -1.684 1 98.62 182 THR B CA 1
ATOM 3607 C C . THR B 1 182 ? 0.295 -15.672 -2.748 1 98.62 182 THR B C 1
ATOM 3609 O O . THR B 1 182 ? 0.246 -14.461 -2.957 1 98.62 182 THR B O 1
ATOM 3612 N N . GLU B 1 183 ? 1.082 -16.484 -3.426 1 98.38 183 GLU B N 1
ATOM 3613 C CA . GLU B 1 183 ? 1.944 -15.938 -4.477 1 98.38 183 GLU B CA 1
ATOM 3614 C C . GLU B 1 183 ? 1.125 -15.43 -5.656 1 98.38 183 GLU B C 1
ATOM 3616 O O . GLU B 1 183 ? 1.524 -14.477 -6.332 1 98.38 183 GLU B O 1
ATOM 3621 N N . LEU B 1 184 ? -0.063 -16.062 -5.922 1 98.75 184 LEU B N 1
ATOM 3622 C CA . LEU B 1 184 ? -0.965 -15.539 -6.941 1 98.75 184 LEU B CA 1
ATOM 3623 C C . LEU B 1 184 ? -1.423 -14.125 -6.594 1 98.75 184 LEU B C 1
ATOM 3625 O O . LEU B 1 184 ? -1.496 -13.258 -7.469 1 98.75 184 LEU B O 1
ATOM 3629 N N . VAL B 1 185 ? -1.702 -13.914 -5.32 1 98.88 185 VAL B N 1
ATOM 3630 C CA . VAL B 1 185 ? -2.1 -12.586 -4.863 1 98.88 185 VAL B CA 1
ATOM 3631 C C . VAL B 1 185 ? -0.944 -11.609 -5.062 1 98.88 185 VAL B C 1
ATOM 3633 O O . VAL B 1 185 ? -1.125 -10.531 -5.641 1 98.88 185 VAL B O 1
ATOM 3636 N N . ALA B 1 186 ? 0.259 -11.977 -4.609 1 98.69 186 ALA B N 1
ATOM 3637 C CA . ALA B 1 186 ? 1.418 -11.094 -4.66 1 98.69 186 ALA B CA 1
ATOM 3638 C C . ALA B 1 186 ? 1.784 -10.758 -6.105 1 98.69 186 ALA B C 1
ATOM 3640 O O . ALA B 1 186 ? 1.889 -9.578 -6.465 1 98.69 186 ALA B O 1
ATOM 3641 N N . PHE B 1 187 ? 1.88 -11.805 -6.969 1 98.56 187 PHE B N 1
ATOM 3642 C CA . PHE B 1 187 ? 2.232 -11.633 -8.375 1 98.56 187 PHE B CA 1
ATOM 3643 C C . PHE B 1 187 ? 1.216 -10.742 -9.078 1 98.56 187 PHE B C 1
ATOM 3645 O O . PHE B 1 187 ? 1.587 -9.766 -9.734 1 98.56 187 PHE B O 1
ATOM 3652 N N . THR B 1 188 ? -0.048 -11.055 -8.945 1 98.81 188 THR B N 1
ATOM 3653 C CA . THR B 1 188 ? -1.118 -10.328 -9.617 1 98.81 188 THR B CA 1
ATOM 3654 C C . THR B 1 188 ? -1.182 -8.883 -9.141 1 98.81 188 THR B C 1
ATOM 3656 O O . THR B 1 188 ? -1.242 -7.957 -9.953 1 98.81 188 THR B O 1
ATOM 3659 N N . CYS B 1 189 ? -1.089 -8.727 -7.863 1 98.69 189 CYS B N 1
ATOM 3660 C CA . CYS B 1 189 ? -1.185 -7.414 -7.23 1 98.69 189 CYS B CA 1
ATOM 3661 C C . CYS B 1 189 ? -0.063 -6.5 -7.707 1 98.69 189 CYS B C 1
ATOM 3663 O O . CYS B 1 189 ? -0.311 -5.359 -8.094 1 98.69 189 CYS B O 1
ATOM 3665 N N . ILE B 1 190 ? 1.106 -6.973 -7.699 1 98.5 190 ILE B N 1
ATOM 3666 C CA . ILE B 1 190 ? 2.287 -6.184 -8.031 1 98.5 190 ILE B CA 1
ATOM 3667 C C . ILE B 1 190 ? 2.318 -5.906 -9.531 1 98.5 190 ILE B C 1
ATOM 3669 O O . ILE B 1 190 ? 2.568 -4.777 -9.961 1 98.5 190 ILE B O 1
ATOM 3673 N N . THR B 1 191 ? 2.014 -6.887 -10.328 1 97.88 191 THR B N 1
ATOM 3674 C CA . THR B 1 191 ? 2.02 -6.758 -11.781 1 97.88 191 THR B CA 1
ATOM 3675 C C . THR B 1 191 ? 0.995 -5.719 -12.234 1 97.88 191 THR B C 1
ATOM 3677 O O . THR B 1 191 ? 1.289 -4.879 -13.094 1 97.88 191 THR B O 1
ATOM 3680 N N . CYS B 1 192 ? -0.108 -5.711 -11.609 1 96.62 192 CYS B N 1
ATOM 3681 C CA . CYS B 1 192 ? -1.169 -4.828 -12.086 1 96.62 192 CYS B CA 1
ATOM 3682 C C . CYS B 1 192 ? -0.949 -3.4 -11.602 1 96.62 192 CYS B C 1
ATOM 3684 O O . CYS B 1 192 ? -1.683 -2.488 -11.984 1 96.62 192 CYS B O 1
ATOM 3686 N N . GLN B 1 193 ? 0.053 -3.172 -10.797 1 96.31 193 GLN B N 1
ATOM 3687 C CA . GLN B 1 193 ? 0.439 -1.814 -10.43 1 96.31 193 GLN B CA 1
ATOM 3688 C C . GLN B 1 193 ? 1.409 -1.22 -11.445 1 96.31 193 GLN B C 1
ATOM 3690 O O . GLN B 1 193 ? 1.752 -0.038 -11.367 1 96.31 193 GLN B O 1
ATOM 3695 N N . GLY B 1 194 ? 1.885 -2.037 -12.305 1 94.12 194 GLY B N 1
ATOM 3696 C CA . GLY B 1 194 ? 2.807 -1.573 -13.328 1 94.12 194 GLY B CA 1
ATOM 3697 C C . GLY B 1 194 ? 4.242 -1.488 -12.844 1 94.12 194 GLY B C 1
ATOM 3698 O O . GLY B 1 194 ? 5.055 -0.759 -13.422 1 94.12 194 GLY B O 1
ATOM 3699 N N . LEU B 1 195 ? 4.57 -2.188 -11.82 1 94.44 195 LEU B N 1
ATOM 3700 C CA . LEU B 1 195 ? 5.922 -2.209 -11.266 1 94.44 195 LEU B CA 1
ATOM 3701 C C . LEU B 1 195 ? 6.73 -3.357 -11.859 1 94.44 195 LEU B C 1
ATOM 3703 O O . LEU B 1 195 ? 6.793 -4.445 -11.281 1 94.44 195 LEU B O 1
ATOM 3707 N N . ARG B 1 196 ? 7.344 -3.109 -12.938 1 92.88 196 ARG B N 1
ATOM 3708 C CA . ARG B 1 196 ? 7.961 -4.172 -13.734 1 92.88 196 ARG B CA 1
ATOM 3709 C C . ARG B 1 196 ? 9.031 -4.898 -12.93 1 92.88 196 ARG B C 1
ATOM 3711 O O . ARG B 1 196 ? 9.094 -6.129 -12.93 1 92.88 196 ARG B O 1
ATOM 3718 N N . GLY B 1 197 ? 9.93 -4.137 -12.242 1 91.19 197 GLY B N 1
ATOM 3719 C CA . GLY B 1 197 ? 11.008 -4.758 -11.477 1 91.19 197 GLY B CA 1
ATOM 3720 C C . GLY B 1 197 ? 10.508 -5.738 -10.43 1 91.19 197 GLY B C 1
ATOM 3721 O O . GLY B 1 197 ? 10.789 -6.934 -10.516 1 91.19 197 GLY B O 1
ATOM 3722 N N . PRO B 1 198 ? 9.719 -5.227 -9.508 1 94.38 198 PRO B N 1
ATOM 3723 C CA . PRO B 1 198 ? 9.148 -6.121 -8.5 1 94.38 198 PRO B CA 1
ATOM 3724 C C . PRO B 1 198 ? 8.328 -7.25 -9.109 1 94.38 198 PRO B C 1
ATOM 3726 O O . PRO B 1 198 ? 8.328 -8.375 -8.594 1 94.38 198 PRO B O 1
ATOM 3729 N N . SER B 1 199 ? 7.637 -6.973 -10.18 1 96.5 199 SER B N 1
ATOM 3730 C CA . SER B 1 199 ? 6.84 -8 -10.844 1 96.5 199 SER B CA 1
ATOM 3731 C C . SER B 1 199 ? 7.715 -9.148 -11.336 1 96.5 199 SER B C 1
ATOM 3733 O O . SER B 1 199 ? 7.336 -10.32 -11.219 1 96.5 199 SER B O 1
ATOM 3735 N N . LEU B 1 200 ? 8.859 -8.82 -11.883 1 95.69 200 LEU B N 1
ATOM 3736 C CA . LEU B 1 200 ? 9.758 -9.844 -12.391 1 95.69 200 LEU B CA 1
ATOM 3737 C C . LEU B 1 200 ? 10.203 -10.789 -11.281 1 95.69 200 LEU B C 1
ATOM 3739 O O . LEU B 1 200 ? 10.266 -12.008 -11.477 1 95.69 200 LEU B O 1
ATOM 3743 N N . TRP B 1 201 ? 10.469 -10.266 -10.141 1 93.88 201 TRP B N 1
ATOM 3744 C CA . TRP B 1 201 ? 10.82 -11.086 -8.984 1 93.88 201 TRP B CA 1
ATOM 3745 C C . TRP B 1 201 ? 9.672 -12.008 -8.602 1 93.88 201 TRP B C 1
ATOM 3747 O O . TRP B 1 201 ? 9.898 -13.148 -8.188 1 93.88 201 TRP B O 1
ATOM 3757 N N . HIS B 1 202 ? 8.5 -11.57 -8.773 1 97.06 202 HIS B N 1
ATOM 3758 C CA . HIS B 1 202 ? 7.359 -12.391 -8.383 1 97.06 202 HIS B CA 1
ATOM 3759 C C . HIS B 1 202 ? 6.93 -13.312 -9.516 1 97.06 202 HIS B C 1
ATOM 3761 O O . HIS B 1 202 ? 6.234 -14.305 -9.281 1 97.06 202 HIS B O 1
ATOM 3767 N N . VAL B 1 203 ? 7.34 -13.016 -10.805 1 97.69 203 VAL B N 1
ATOM 3768 C CA . VAL B 1 203 ? 7.293 -14.055 -11.82 1 97.69 203 VAL B CA 1
ATOM 3769 C C . VAL B 1 203 ? 8.18 -15.227 -11.414 1 97.69 203 VAL B C 1
ATOM 3771 O O . VAL B 1 203 ? 7.746 -16.375 -11.438 1 97.69 203 VAL B O 1
ATOM 3774 N N . ARG B 1 204 ? 9.375 -14.891 -11.008 1 95.94 204 ARG B N 1
ATOM 3775 C CA . ARG B 1 204 ? 10.305 -15.922 -10.555 1 95.94 204 ARG B CA 1
ATOM 3776 C C . ARG B 1 204 ? 9.75 -16.656 -9.336 1 95.94 204 ARG B C 1
ATOM 3778 O O . ARG B 1 204 ? 9.828 -17.891 -9.266 1 95.94 204 ARG B O 1
ATOM 3785 N N . GLY B 1 205 ? 9.211 -15.891 -8.359 1 96.25 205 GLY B N 1
ATOM 3786 C CA . GLY B 1 205 ? 8.633 -16.5 -7.176 1 96.25 205 GLY B CA 1
ATOM 3787 C C . GLY B 1 205 ? 7.5 -17.469 -7.492 1 96.25 205 GLY B C 1
ATOM 3788 O O . GLY B 1 205 ? 7.438 -18.562 -6.938 1 96.25 205 GLY B O 1
ATOM 3789 N N . LEU B 1 206 ? 6.602 -17.047 -8.383 1 98 206 LEU B N 1
ATOM 3790 C CA . LEU B 1 206 ? 5.484 -17.891 -8.781 1 98 206 LEU B CA 1
ATOM 3791 C C . LEU B 1 206 ? 5.98 -19.172 -9.453 1 98 206 LEU B C 1
ATOM 3793 O O . LEU B 1 206 ? 5.512 -20.266 -9.133 1 98 206 LEU B O 1
ATOM 3797 N N . GLY B 1 207 ? 6.969 -19.031 -10.344 1 97.38 207 GLY B N 1
ATOM 3798 C CA . GLY B 1 207 ? 7.566 -20.203 -10.953 1 97.38 207 GLY B CA 1
ATOM 3799 C C . GLY B 1 207 ? 8.211 -21.141 -9.953 1 97.38 207 GLY B C 1
ATOM 3800 O O . GLY B 1 207 ? 8.055 -22.359 -10.039 1 97.38 207 GLY B O 1
ATOM 3801 N N . ARG B 1 208 ? 8.844 -20.562 -9.016 1 96.12 208 ARG B N 1
ATOM 3802 C CA . ARG B 1 208 ? 9.555 -21.375 -8.031 1 96.12 208 ARG B CA 1
ATOM 3803 C C . ARG B 1 208 ? 8.578 -22.109 -7.121 1 96.12 208 ARG B C 1
ATOM 3805 O O . ARG B 1 208 ? 8.805 -23.266 -6.777 1 96.12 208 ARG B O 1
ATOM 3812 N N . VAL B 1 209 ? 7.488 -21.453 -6.738 1 96.62 209 VAL B N 1
ATOM 3813 C CA . VAL B 1 209 ? 6.461 -22.109 -5.941 1 96.62 209 VAL B CA 1
ATOM 3814 C C . VAL B 1 209 ? 5.871 -23.281 -6.734 1 96.62 209 VAL B C 1
ATOM 3816 O O . VAL B 1 209 ? 5.5 -24.312 -6.156 1 96.62 209 VAL B O 1
ATOM 3819 N N . LEU B 1 210 ? 5.906 -23.156 -8.062 1 97.19 210 LEU B N 1
ATOM 3820 C CA . LEU B 1 210 ? 5.387 -24.188 -8.953 1 97.19 210 LEU B CA 1
ATOM 3821 C C . LEU B 1 210 ? 6.461 -25.234 -9.258 1 97.19 210 LEU B C 1
ATOM 3823 O O . LEU B 1 210 ? 6.215 -26.172 -10.008 1 97.19 210 LEU B O 1
ATOM 3827 N N . GLY B 1 211 ? 7.73 -25.016 -8.766 1 94.56 211 GLY B N 1
ATOM 3828 C CA . GLY B 1 211 ? 8.75 -26.047 -8.859 1 94.56 211 GLY B CA 1
ATOM 3829 C C . GLY B 1 211 ? 9.922 -25.641 -9.734 1 94.56 211 GLY B C 1
ATOM 3830 O O . GLY B 1 211 ? 10.875 -26.406 -9.898 1 94.56 211 GLY B O 1
ATOM 3831 N N . ALA B 1 212 ? 9.922 -24.453 -10.312 1 95.69 212 ALA B N 1
ATOM 3832 C CA . ALA B 1 212 ? 11.016 -24.016 -11.18 1 95.69 212 ALA B CA 1
ATOM 3833 C C . ALA B 1 212 ? 12.32 -23.922 -10.398 1 95.69 212 ALA B C 1
ATOM 3835 O O . ALA B 1 212 ? 12.344 -23.453 -9.258 1 95.69 212 ALA B O 1
ATOM 3836 N N . ARG B 1 213 ? 13.328 -24.422 -11.016 1 93.69 213 ARG B N 1
ATOM 3837 C CA . ARG B 1 213 ? 14.688 -24.344 -10.477 1 93.69 213 ARG B CA 1
ATOM 3838 C C . ARG B 1 213 ? 15.719 -24.266 -11.594 1 93.69 213 ARG B C 1
ATOM 3840 O O . ARG B 1 213 ? 15.43 -24.625 -12.742 1 93.69 213 ARG B O 1
ATOM 3847 N N . GLY B 1 214 ? 16.891 -23.703 -11.188 1 90.88 214 GLY B N 1
ATOM 3848 C CA . GLY B 1 214 ? 18.031 -23.719 -12.094 1 90.88 214 GLY B CA 1
ATOM 3849 C C . GLY B 1 214 ? 17.922 -22.688 -13.195 1 90.88 214 GLY B C 1
ATOM 3850 O O . GLY B 1 214 ? 17.203 -21.703 -13.062 1 90.88 214 GLY B O 1
ATOM 3851 N N . ALA B 1 215 ? 18.734 -22.938 -14.242 1 90.25 215 ALA B N 1
ATOM 3852 C CA . ALA B 1 215 ? 18.844 -21.953 -15.328 1 90.25 215 ALA B CA 1
ATOM 3853 C C . ALA B 1 215 ? 18.375 -22.547 -16.656 1 90.25 215 ALA B C 1
ATOM 3855 O O . ALA B 1 215 ? 18.141 -21.828 -17.625 1 90.25 215 ALA B O 1
ATOM 3856 N N . ASP B 1 216 ? 18.125 -23.859 -16.609 1 89.56 216 ASP B N 1
ATOM 3857 C CA . ASP B 1 216 ? 17.641 -24.5 -17.828 1 89.56 216 ASP B CA 1
ATOM 3858 C C . ASP B 1 216 ? 16.125 -24.375 -17.953 1 89.56 216 ASP B C 1
ATOM 3860 O O . ASP B 1 216 ? 15.383 -25.062 -17.25 1 89.56 216 ASP B O 1
ATOM 3864 N N . ASP B 1 217 ? 15.734 -23.609 -18.859 1 88.06 217 ASP B N 1
ATOM 3865 C CA . ASP B 1 217 ? 14.32 -23.266 -19.016 1 88.06 217 ASP B CA 1
ATOM 3866 C C . ASP B 1 217 ? 13.672 -24.109 -20.109 1 88.06 217 ASP B C 1
ATOM 3868 O O . ASP B 1 217 ? 12.555 -23.828 -20.531 1 88.06 217 ASP B O 1
ATOM 3872 N N . GLU B 1 218 ? 14.328 -25.109 -20.609 1 90.19 218 GLU B N 1
ATOM 3873 C CA . GLU B 1 218 ? 13.828 -25.797 -21.797 1 90.19 218 GLU B CA 1
ATOM 3874 C C . GLU B 1 218 ? 13.414 -27.219 -21.469 1 90.19 218 GLU B C 1
ATOM 3876 O O . GLU B 1 218 ? 12.906 -27.938 -22.344 1 90.19 218 GLU B O 1
ATOM 3881 N N . THR B 1 219 ? 13.555 -27.625 -20.25 1 93.12 219 THR B N 1
ATOM 3882 C CA . THR B 1 219 ? 13.07 -28.953 -19.891 1 93.12 219 THR B CA 1
ATOM 3883 C C . THR B 1 219 ? 11.547 -29.016 -19.969 1 93.12 219 THR B C 1
ATOM 3885 O O . THR B 1 219 ? 10.875 -27.984 -19.875 1 93.12 219 THR B O 1
ATOM 3888 N N . PRO B 1 220 ? 11.047 -30.203 -20.109 1 94.88 220 PRO B N 1
ATOM 3889 C CA . PRO B 1 220 ? 9.586 -30.328 -20.156 1 94.88 220 PRO B CA 1
ATOM 3890 C C . PRO B 1 220 ? 8.906 -29.781 -18.906 1 94.88 220 PRO B C 1
ATOM 3892 O O . PRO B 1 220 ? 7.855 -29.125 -19.016 1 94.88 220 PRO B O 1
ATOM 3895 N N . ARG B 1 221 ? 9.477 -30.031 -17.828 1 94.19 221 ARG B N 1
ATOM 3896 C CA . ARG B 1 221 ? 8.922 -29.516 -16.578 1 94.19 221 ARG B CA 1
ATOM 3897 C C . ARG B 1 221 ? 8.906 -28 -16.562 1 94.19 221 ARG B C 1
ATOM 3899 O O . ARG B 1 221 ? 7.91 -27.391 -16.172 1 94.19 221 ARG B O 1
ATOM 3906 N N . MET B 1 222 ? 9.969 -27.422 -17 1 94.94 222 MET B N 1
ATOM 3907 C CA . MET B 1 222 ? 10.07 -25.969 -17.016 1 94.94 222 MET B CA 1
ATOM 3908 C C . MET B 1 222 ? 9.117 -25.359 -18.047 1 94.94 222 MET B C 1
ATOM 3910 O O . MET B 1 222 ? 8.531 -24.297 -17.797 1 94.94 222 MET B O 1
ATOM 3914 N N . ARG B 1 223 ? 8.961 -26 -19.125 1 96.19 223 ARG B N 1
ATOM 3915 C CA . ARG B 1 223 ? 8.016 -25.516 -20.125 1 96.19 223 ARG B CA 1
ATOM 3916 C C . ARG B 1 223 ? 6.594 -25.484 -19.562 1 96.19 223 ARG B C 1
ATOM 3918 O O . ARG B 1 223 ? 5.832 -24.562 -19.844 1 96.19 223 ARG B O 1
ATOM 3925 N N . ARG B 1 224 ? 6.336 -26.547 -18.812 1 97.38 224 ARG B N 1
ATOM 3926 C CA . ARG B 1 224 ? 5.008 -26.625 -18.219 1 97.38 224 ARG B CA 1
ATOM 3927 C C . ARG B 1 224 ? 4.805 -25.516 -17.188 1 97.38 224 ARG B C 1
ATOM 3929 O O . ARG B 1 224 ? 3.758 -24.859 -17.172 1 97.38 224 ARG B O 1
ATOM 3936 N N . VAL B 1 225 ? 5.805 -25.297 -16.359 1 97.69 225 VAL B N 1
ATOM 3937 C CA . VAL B 1 225 ? 5.738 -24.219 -15.375 1 97.69 225 VAL B CA 1
ATOM 3938 C C . VAL B 1 225 ? 5.539 -22.875 -16.062 1 97.69 225 VAL B C 1
ATOM 3940 O O . VAL B 1 225 ? 4.703 -22.078 -15.656 1 97.69 225 VAL B O 1
ATOM 3943 N N . LYS B 1 226 ? 6.273 -22.656 -17.094 1 97.56 226 LYS B N 1
ATOM 3944 C CA . LYS B 1 226 ? 6.176 -21.391 -17.844 1 97.56 226 LYS B CA 1
ATOM 3945 C C . LYS B 1 226 ? 4.781 -21.219 -18.438 1 97.56 226 LYS B C 1
ATOM 3947 O O . LYS B 1 226 ? 4.246 -20.109 -18.438 1 97.56 226 LYS B O 1
ATOM 3952 N N . ASP B 1 227 ? 4.215 -22.266 -18.906 1 98.19 227 ASP B N 1
ATOM 3953 C CA . ASP B 1 227 ? 2.857 -22.203 -19.438 1 98.19 227 ASP B CA 1
ATOM 3954 C C . ASP B 1 227 ? 1.855 -21.797 -18.359 1 98.19 227 ASP B C 1
ATOM 3956 O O . ASP B 1 227 ? 0.93 -21.031 -18.609 1 98.19 227 ASP B O 1
ATOM 3960 N N . VAL B 1 228 ? 2.043 -22.422 -17.203 1 98.62 228 VAL B N 1
ATOM 3961 C CA . VAL B 1 228 ? 1.155 -22.125 -16.078 1 98.62 228 VAL B CA 1
ATOM 3962 C C . VAL B 1 228 ? 1.266 -20.641 -15.727 1 98.62 228 VAL B C 1
ATOM 3964 O O . VAL B 1 228 ? 0.251 -19.953 -15.562 1 98.62 228 VAL B O 1
ATOM 3967 N N . VAL B 1 229 ? 2.512 -20.141 -15.641 1 98.5 229 VAL B N 1
ATOM 3968 C CA . VAL B 1 229 ? 2.748 -18.734 -15.289 1 98.5 229 VAL B CA 1
ATOM 3969 C C . VAL B 1 229 ? 2.15 -17.828 -16.359 1 98.5 229 VAL B C 1
ATOM 3971 O O . VAL B 1 229 ? 1.551 -16.797 -16.047 1 98.5 229 VAL B O 1
ATOM 3974 N N . ARG B 1 230 ? 2.256 -18.172 -17.656 1 98.31 230 ARG B N 1
ATOM 3975 C CA . ARG B 1 230 ? 1.664 -17.406 -18.75 1 98.31 230 ARG B CA 1
ATOM 3976 C C . ARG B 1 230 ? 0.146 -17.344 -18.609 1 98.31 230 ARG B C 1
ATOM 3978 O O . ARG B 1 230 ? -0.46 -16.297 -18.859 1 98.31 230 ARG B O 1
ATOM 3985 N N . GLY B 1 231 ? -0.396 -18.453 -18.234 1 98.75 231 GLY B N 1
ATOM 3986 C CA . GLY B 1 231 ? -1.836 -18.484 -18.016 1 98.75 231 GLY B CA 1
ATOM 3987 C C . GLY B 1 231 ? -2.297 -17.531 -16.938 1 98.75 231 GLY B C 1
ATOM 3988 O O . GLY B 1 231 ? -3.322 -16.859 -17.078 1 98.75 231 GLY B O 1
ATOM 3989 N N . VAL B 1 232 ? -1.55 -17.484 -15.844 1 98.81 232 VAL B N 1
ATOM 3990 C CA . VAL B 1 232 ? -1.874 -16.594 -14.742 1 98.81 232 VAL B CA 1
ATOM 3991 C C . VAL B 1 232 ? -1.775 -15.141 -15.219 1 98.81 232 VAL B C 1
ATOM 3993 O O . VAL B 1 232 ? -2.623 -14.312 -14.883 1 98.81 232 VAL B O 1
ATOM 3996 N N . LYS B 1 233 ? -0.706 -14.852 -15.992 1 98.62 233 LYS B N 1
ATOM 3997 C CA . LYS B 1 233 ? -0.544 -13.5 -16.531 1 98.62 233 LYS B CA 1
ATOM 3998 C C . LYS B 1 233 ? -1.721 -13.125 -17.422 1 98.62 233 LYS B C 1
ATOM 4000 O O . LYS B 1 233 ? -2.223 -12 -17.359 1 98.62 233 LYS B O 1
ATOM 4005 N N . VAL B 1 234 ? -2.186 -14.023 -18.25 1 98.69 234 VAL B N 1
ATOM 4006 C CA . VAL B 1 234 ? -3.314 -13.781 -19.141 1 98.69 234 VAL B CA 1
ATOM 4007 C C . VAL B 1 234 ? -4.578 -13.539 -18.328 1 98.69 234 VAL B C 1
ATOM 4009 O O . VAL B 1 234 ? -5.371 -12.641 -18.641 1 98.69 234 VAL B O 1
ATOM 4012 N N . ALA B 1 235 ? -4.797 -14.328 -17.312 1 98.88 235 ALA B N 1
ATOM 4013 C CA . ALA B 1 235 ? -5.945 -14.156 -16.422 1 98.88 235 ALA B CA 1
ATOM 4014 C C . ALA B 1 235 ? -5.938 -12.766 -15.781 1 98.88 235 ALA B C 1
ATOM 4016 O O . ALA B 1 235 ? -6.969 -12.086 -15.742 1 98.88 235 ALA B O 1
ATOM 4017 N N . ALA B 1 236 ? -4.773 -12.359 -15.281 1 98.81 236 ALA B N 1
ATOM 4018 C CA . ALA B 1 236 ? -4.637 -11.031 -14.695 1 98.81 236 ALA B CA 1
ATOM 4019 C C . ALA B 1 236 ? -4.93 -9.945 -15.727 1 98.81 236 ALA B C 1
ATOM 4021 O O . ALA B 1 236 ? -5.629 -8.969 -15.43 1 98.81 236 ALA B O 1
ATOM 4022 N N . ALA B 1 237 ? -4.426 -10.141 -16.938 1 98.69 237 ALA B N 1
ATOM 4023 C CA . ALA B 1 237 ? -4.629 -9.172 -18 1 98.69 237 ALA B CA 1
ATOM 4024 C C . ALA B 1 237 ? -6.109 -9.023 -18.344 1 98.69 237 ALA B C 1
ATOM 4026 O O . ALA B 1 237 ? -6.602 -7.906 -18.531 1 98.69 237 ALA B O 1
ATOM 4027 N N . ARG B 1 238 ? -6.793 -10.125 -18.375 1 98.75 238 ARG B N 1
ATOM 4028 C CA . ARG B 1 238 ? -8.227 -10.094 -18.672 1 98.75 238 ARG B CA 1
ATOM 4029 C C . ARG B 1 238 ? -8.977 -9.328 -17.578 1 98.75 238 ARG B C 1
ATOM 4031 O O . ARG B 1 238 ? -9.906 -8.57 -17.891 1 98.75 238 ARG B O 1
ATOM 4038 N N . SER B 1 239 ? -8.625 -9.547 -16.391 1 98.88 239 SER B N 1
ATOM 4039 C CA . SER B 1 239 ? -9.25 -8.852 -15.273 1 98.88 239 SER B CA 1
ATOM 4040 C C . SER B 1 239 ? -8.969 -7.355 -15.328 1 98.88 239 SER B C 1
ATOM 4042 O O . SER B 1 239 ? -9.844 -6.543 -15.008 1 98.88 239 SER B O 1
ATOM 4044 N N . VAL B 1 240 ? -7.734 -7.012 -15.664 1 98.56 240 VAL B N 1
ATOM 4045 C CA . VAL B 1 240 ? -7.355 -5.609 -15.805 1 98.56 240 VAL B CA 1
ATOM 4046 C C . VAL B 1 240 ? -8.188 -4.953 -16.906 1 98.56 240 VAL B C 1
ATOM 4048 O O . VAL B 1 240 ? -8.719 -3.855 -16.719 1 98.56 240 VAL B O 1
ATOM 4051 N N . GLU B 1 241 ? -8.344 -5.59 -17.984 1 98.25 241 GLU B N 1
ATOM 4052 C CA . GLU B 1 241 ? -9.148 -5.082 -19.094 1 98.25 241 GLU B CA 1
ATOM 4053 C C . GLU B 1 241 ? -10.602 -4.898 -18.688 1 98.25 241 GLU B C 1
ATOM 4055 O O . GLU B 1 241 ? -11.25 -3.922 -19.062 1 98.25 241 GLU B O 1
ATOM 4060 N N . PHE B 1 242 ? -11.078 -5.805 -17.969 1 98.5 242 PHE B N 1
ATOM 4061 C CA . PHE B 1 242 ? -12.445 -5.742 -17.469 1 98.5 242 PHE B CA 1
ATOM 4062 C C . PHE B 1 242 ? -12.68 -4.465 -16.672 1 98.5 242 PHE B C 1
ATOM 4064 O O . PHE B 1 242 ? -13.766 -3.883 -16.719 1 98.5 242 PHE B O 1
ATOM 4071 N N . CYS B 1 243 ? -11.625 -4.012 -15.914 1 97.06 243 CYS B N 1
ATOM 4072 C CA . CYS B 1 243 ? -11.742 -2.857 -15.031 1 97.06 243 CYS B CA 1
ATOM 4073 C C . CYS B 1 243 ? -11.805 -1.562 -15.828 1 97.06 243 CYS B C 1
ATOM 4075 O O . CYS B 1 243 ? -12.164 -0.513 -15.297 1 97.06 243 CYS B O 1
ATOM 4077 N N . GLY B 1 244 ? -11.391 -1.497 -17.156 1 94.31 244 GLY B N 1
ATOM 4078 C CA . GLY B 1 244 ? -11.555 -0.325 -18 1 94.31 244 GLY B CA 1
ATOM 4079 C C . GLY B 1 244 ? -10.234 0.26 -18.469 1 94.31 244 GLY B C 1
ATOM 4080 O O . GLY B 1 244 ? -9.172 -0.151 -18 1 94.31 244 GLY B O 1
ATOM 4081 N N . PRO B 1 245 ? -10.305 1.229 -19.312 1 92.56 245 PRO B N 1
ATOM 4082 C CA . PRO B 1 245 ? -9.102 1.766 -19.953 1 92.56 245 PRO B CA 1
ATOM 4083 C C . PRO B 1 245 ? -8.148 2.441 -18.969 1 92.56 245 PRO B C 1
ATOM 4085 O O . PRO B 1 245 ? -6.934 2.393 -19.156 1 92.56 245 PRO B O 1
ATOM 4088 N N . GLU B 1 246 ? -8.695 3.049 -18 1 90.25 246 GLU B N 1
ATOM 4089 C CA . GLU B 1 246 ? -7.836 3.686 -17 1 90.25 246 GLU B CA 1
ATOM 4090 C C . GLU B 1 246 ? -6.961 2.658 -16.297 1 90.25 246 GLU B C 1
ATOM 4092 O O . GLU B 1 246 ? -5.77 2.885 -16.094 1 90.25 246 GLU B O 1
ATOM 4097 N N . MET B 1 247 ? -7.57 1.562 -15.93 1 95 247 MET B N 1
ATOM 4098 C CA . MET B 1 247 ? -6.812 0.502 -15.266 1 95 247 MET B CA 1
ATOM 4099 C C . MET B 1 247 ? -5.777 -0.098 -16.203 1 95 247 MET B C 1
ATOM 4101 O O . MET B 1 247 ? -4.664 -0.424 -15.789 1 95 247 MET B O 1
ATOM 4105 N N . VAL B 1 248 ? -6.117 -0.235 -17.438 1 95.88 248 VAL B N 1
ATOM 4106 C CA . VAL B 1 248 ? -5.184 -0.757 -18.438 1 95.88 248 VAL B CA 1
ATOM 4107 C C . VAL B 1 248 ? -3.959 0.15 -18.516 1 95.88 248 VAL B C 1
ATOM 4109 O O . VAL B 1 248 ? -2.822 -0.328 -18.484 1 95.88 248 VAL B O 1
ATOM 4112 N N . ARG B 1 249 ? -4.16 1.377 -18.516 1 91.5 249 ARG B N 1
ATOM 4113 C CA . ARG B 1 249 ? -3.062 2.334 -18.609 1 91.5 249 ARG B CA 1
ATOM 4114 C C . ARG B 1 249 ? -2.227 2.324 -17.328 1 91.5 249 ARG B C 1
ATOM 4116 O O . ARG B 1 249 ? -0.996 2.262 -17.391 1 91.5 249 ARG B O 1
ATOM 4123 N N . ARG B 1 250 ? -2.873 2.301 -16.25 1 91.69 250 ARG B N 1
ATOM 4124 C CA . ARG B 1 250 ? -2.193 2.395 -14.961 1 91.69 250 ARG B CA 1
ATOM 4125 C C . ARG B 1 250 ? -1.348 1.153 -14.695 1 91.69 250 ARG B C 1
ATOM 4127 O O . ARG B 1 250 ? -0.288 1.239 -14.07 1 91.69 250 ARG B O 1
ATOM 4134 N N . SER B 1 251 ? -1.858 0.089 -15.156 1 95.44 251 SER B N 1
ATOM 4135 C CA . SER B 1 251 ? -1.169 -1.172 -14.898 1 95.44 251 SER B CA 1
ATOM 4136 C C . SER B 1 251 ? 0.039 -1.338 -15.812 1 95.44 251 SER B C 1
ATOM 4138 O O . SER B 1 251 ? 0.89 -2.199 -15.578 1 95.44 251 SER B O 1
ATOM 4140 N N . GLY B 1 252 ? 0.054 -0.575 -16.875 1 93.94 252 GLY B N 1
ATOM 4141 C CA . GLY B 1 252 ? 1.121 -0.712 -17.859 1 93.94 252 GLY B CA 1
ATOM 4142 C C . GLY B 1 252 ? 0.927 -1.891 -18.781 1 93.94 252 GLY B C 1
ATOM 4143 O O . GLY B 1 252 ? 1.857 -2.295 -19.484 1 93.94 252 GLY B O 1
ATOM 4144 N N . LEU B 1 253 ? -0.232 -2.42 -18.75 1 94.81 253 LEU B N 1
ATOM 4145 C CA . LEU B 1 253 ? -0.52 -3.576 -19.594 1 94.81 253 LEU B CA 1
ATOM 4146 C C . LEU B 1 253 ? -0.3 -3.244 -21.062 1 94.81 253 LEU B C 1
ATOM 4148 O O . LEU B 1 253 ? 0.236 -4.062 -21.828 1 94.81 253 LEU B O 1
ATOM 4152 N N . ASP B 1 254 ? -0.62 -2.053 -21.516 1 90.44 254 ASP B N 1
ATOM 4153 C CA . ASP B 1 254 ? -0.553 -1.683 -22.922 1 90.44 254 ASP B CA 1
ATOM 4154 C C . ASP B 1 254 ? 0.767 -0.985 -23.234 1 90.44 254 ASP B C 1
ATOM 4156 O O . ASP B 1 254 ? 0.971 -0.52 -24.359 1 90.44 254 ASP B O 1
ATOM 4160 N N . ALA B 1 255 ? 1.655 -0.805 -22.297 1 85 255 ALA B N 1
ATOM 4161 C CA . ALA B 1 255 ? 2.963 -0.175 -22.453 1 85 255 ALA B CA 1
ATOM 4162 C C . ALA B 1 255 ? 2.828 1.236 -23.016 1 85 255 ALA B C 1
ATOM 4164 O O . ALA B 1 255 ? 3.68 1.688 -23.781 1 85 255 ALA B O 1
ATOM 4165 N N . SER B 1 256 ? 1.774 1.835 -22.766 1 77.62 256 SER B N 1
ATOM 4166 C CA . SER B 1 256 ? 1.499 3.15 -23.328 1 77.62 256 SER B CA 1
ATOM 4167 C C . SER B 1 256 ? 2.422 4.211 -22.75 1 77.62 256 SER B C 1
ATOM 4169 O O . SER B 1 256 ? 2.549 5.309 -23.297 1 77.62 256 SER B O 1
ATOM 4171 N N . ASP B 1 257 ? 3.021 3.875 -21.719 1 72.25 257 ASP B N 1
ATOM 4172 C CA . ASP B 1 257 ? 3.922 4.832 -21.078 1 72.25 257 ASP B CA 1
ATOM 4173 C C . ASP B 1 257 ? 5.324 4.742 -21.672 1 72.25 257 ASP B C 1
ATOM 4175 O O . ASP B 1 257 ? 6.246 5.426 -21.219 1 72.25 257 ASP B O 1
ATOM 4179 N N . GLY B 1 258 ? 5.469 3.912 -22.703 1 71.44 258 GLY B N 1
ATOM 4180 C CA . GLY B 1 258 ? 6.766 3.77 -23.328 1 71.44 258 GLY B CA 1
ATOM 4181 C C . GLY B 1 258 ? 7.648 2.73 -22.672 1 71.44 258 GLY B C 1
ATOM 4182 O O . GLY B 1 258 ? 8.805 2.555 -23.047 1 71.44 258 GLY B O 1
ATOM 4183 N N . GLY B 1 259 ? 7.078 2.119 -21.719 1 76.56 259 GLY B N 1
ATOM 4184 C CA . GLY B 1 259 ? 7.855 1.093 -21.031 1 76.56 259 GLY B CA 1
ATOM 4185 C C . GLY B 1 259 ? 7.789 -0.258 -21.719 1 76.56 259 GLY B C 1
ATOM 4186 O O . GLY B 1 259 ? 7.32 -0.359 -22.859 1 76.56 259 GLY B O 1
ATOM 4187 N N . LEU B 1 260 ? 8.391 -1.251 -21.062 1 81.38 260 LEU B N 1
ATOM 4188 C CA . LEU B 1 260 ? 8.5 -2.596 -21.609 1 81.38 260 LEU B CA 1
ATOM 4189 C C . LEU B 1 260 ? 7.254 -3.418 -21.297 1 81.38 260 LEU B C 1
ATOM 4191 O O . LEU B 1 260 ? 7.164 -4.586 -21.688 1 81.38 260 LEU B O 1
ATOM 4195 N N . GLY B 1 261 ? 6.293 -2.787 -20.547 1 91 261 GLY B N 1
ATOM 4196 C CA . GLY B 1 261 ? 5.109 -3.537 -20.172 1 91 261 GLY B CA 1
ATOM 4197 C C . GLY B 1 261 ? 5.371 -4.555 -19.078 1 91 261 GLY B C 1
ATOM 4198 O O . GLY B 1 261 ? 6.359 -4.445 -18.344 1 91 261 GLY B O 1
ATOM 4199 N N . TRP B 1 262 ? 4.426 -5.488 -18.953 1 96.5 262 TRP B N 1
ATOM 4200 C CA . TRP B 1 262 ? 4.555 -6.535 -17.938 1 96.5 262 TRP B CA 1
ATOM 4201 C C . TRP B 1 262 ? 5.68 -7.5 -18.297 1 96.5 262 TRP B C 1
ATOM 4203 O O . TRP B 1 262 ? 5.902 -7.801 -19.469 1 96.5 262 TRP B O 1
ATOM 4213 N N . PRO B 1 263 ? 6.41 -7.984 -17.328 1 96 263 PRO B N 1
ATOM 4214 C CA . PRO B 1 263 ? 7.441 -8.977 -17.641 1 96 263 PRO B CA 1
ATOM 4215 C C . PRO B 1 263 ? 6.859 -10.305 -18.109 1 96 263 PRO B C 1
ATOM 4217 O O . PRO B 1 263 ? 5.766 -10.695 -17.688 1 96 263 PRO B O 1
ATOM 4220 N N . ASN B 1 264 ? 7.625 -10.883 -18.969 1 94.81 264 ASN B N 1
ATOM 4221 C CA . ASN B 1 264 ? 7.309 -12.234 -19.438 1 94.81 264 ASN B CA 1
ATOM 4222 C C . ASN B 1 264 ? 8.125 -13.289 -18.688 1 94.81 264 ASN B C 1
ATOM 4224 O O . ASN B 1 264 ? 9.172 -12.977 -18.125 1 94.81 264 ASN B O 1
ATOM 4228 N N . VAL B 1 265 ? 7.574 -14.43 -18.656 1 96 265 VAL B N 1
ATOM 4229 C CA . VAL B 1 265 ? 8.227 -15.523 -17.938 1 96 265 VAL B CA 1
ATOM 4230 C C . VAL B 1 265 ? 9.648 -15.711 -18.469 1 96 265 VAL B C 1
ATOM 4232 O O . VAL B 1 265 ? 10.555 -16.062 -17.703 1 96 265 VAL B O 1
ATOM 4235 N N . GLY B 1 266 ? 9.945 -15.461 -19.75 1 93.81 266 GLY B N 1
ATOM 4236 C CA . GLY B 1 266 ? 11.281 -15.555 -20.328 1 93.81 266 GLY B CA 1
ATOM 4237 C C . GLY B 1 266 ? 12.242 -14.516 -19.781 1 93.81 266 GLY B C 1
ATOM 4238 O O . GLY B 1 266 ? 13.461 -14.68 -19.875 1 93.81 266 GLY B O 1
ATOM 4239 N N . ASP B 1 267 ? 11.719 -13.453 -19.234 1 95.25 267 ASP B N 1
ATOM 4240 C CA . ASP B 1 267 ? 12.547 -12.383 -18.703 1 95.25 267 ASP B CA 1
ATOM 4241 C C . ASP B 1 267 ? 13.312 -12.844 -17.453 1 95.25 267 ASP B C 1
ATOM 4243 O O . ASP B 1 267 ? 14.305 -12.234 -17.062 1 95.25 267 ASP B O 1
ATOM 4247 N N . VAL B 1 268 ? 12.836 -13.891 -16.766 1 94.88 268 VAL B N 1
ATOM 4248 C CA . VAL B 1 268 ? 13.516 -14.422 -15.594 1 94.88 268 VAL B CA 1
ATOM 4249 C C . VAL B 1 268 ? 14.922 -14.883 -15.969 1 94.88 268 VAL B C 1
ATOM 4251 O O . VAL B 1 268 ? 15.891 -14.547 -15.289 1 94.88 268 VAL B O 1
ATOM 4254 N N . GLY B 1 269 ? 15.016 -15.656 -17.016 1 91.75 269 GLY B N 1
ATOM 4255 C CA . GLY B 1 269 ? 16.328 -16.078 -17.5 1 91.75 269 GLY B CA 1
ATOM 4256 C C . GLY B 1 269 ? 17.156 -14.914 -18.016 1 91.75 269 GLY B C 1
ATOM 4257 O O . GLY B 1 269 ? 18.344 -14.805 -17.688 1 91.75 269 GLY B O 1
ATOM 4258 N N . ARG B 1 270 ? 16.594 -14.023 -18.703 1 91.5 270 ARG B N 1
ATOM 4259 C CA . ARG B 1 270 ? 17.312 -12.961 -19.406 1 91.5 270 ARG B CA 1
ATOM 4260 C C . ARG B 1 270 ? 17.812 -11.906 -18.422 1 91.5 270 ARG B C 1
ATOM 4262 O O . ARG B 1 270 ? 18.906 -11.367 -18.609 1 91.5 270 ARG B O 1
ATOM 4269 N N . GLU B 1 271 ? 16.938 -11.672 -17.406 1 91.56 271 GLU B N 1
ATOM 4270 C CA . GLU B 1 271 ? 17.266 -10.5 -16.594 1 91.56 271 GLU B CA 1
ATOM 4271 C C . GLU B 1 271 ? 17.719 -10.906 -15.203 1 91.56 271 GLU B C 1
ATOM 4273 O O . GLU B 1 271 ? 18.391 -10.133 -14.523 1 91.56 271 GLU B O 1
ATOM 4278 N N . LEU B 1 272 ? 17.344 -12.164 -14.75 1 90.56 272 LEU B N 1
ATOM 4279 C CA . LEU B 1 272 ? 17.672 -12.555 -13.383 1 90.56 272 LEU B CA 1
ATOM 4280 C C . LEU B 1 272 ? 18.641 -13.727 -13.383 1 90.56 272 LEU B C 1
ATOM 4282 O O . LEU B 1 272 ? 19.047 -14.203 -12.312 1 90.56 272 LEU B O 1
ATOM 4286 N N . GLY B 1 273 ? 18.953 -14.266 -14.5 1 88.94 273 GLY B N 1
ATOM 4287 C CA . GLY B 1 273 ? 19.922 -15.336 -14.594 1 88.94 273 GLY B CA 1
ATOM 4288 C C . GLY B 1 273 ? 19.328 -16.703 -14.344 1 88.94 273 GLY B C 1
ATOM 4289 O O . GLY B 1 273 ? 20.047 -17.672 -14.109 1 88.94 273 GLY B O 1
ATOM 4290 N N . GLY B 1 274 ? 18 -16.766 -14.273 1 91.62 274 GLY B N 1
ATOM 4291 C CA . GLY B 1 274 ? 17.328 -18.047 -14.086 1 91.62 274 GLY B CA 1
ATOM 4292 C C . GLY B 1 274 ? 16.469 -18.094 -12.844 1 91.62 274 GLY B C 1
ATOM 4293 O O . GLY B 1 274 ? 16.109 -17.062 -12.289 1 91.62 274 GLY B O 1
ATOM 4294 N N . TRP B 1 275 ? 16.141 -19.297 -12.469 1 93.19 275 TRP B N 1
ATOM 4295 C CA . TRP B 1 275 ? 15.156 -19.5 -11.414 1 93.19 275 TRP B CA 1
ATOM 4296 C C . TRP B 1 275 ? 15.844 -19.734 -10.07 1 93.19 275 TRP B C 1
ATOM 4298 O O . TRP B 1 275 ? 15.195 -19.656 -9.016 1 93.19 275 TRP B O 1
ATOM 4308 N N . GLY B 1 276 ? 17.188 -19.984 -10.086 1 88.81 276 GLY B N 1
ATOM 4309 C CA . GLY B 1 276 ? 17.938 -20.219 -8.867 1 88.81 276 GLY B CA 1
ATOM 4310 C C . GLY B 1 276 ? 17.812 -21.656 -8.367 1 88.81 276 GLY B C 1
ATOM 4311 O O . GLY B 1 276 ? 16.844 -22.344 -8.672 1 88.81 276 GLY B O 1
ATOM 4312 N N . ASP B 1 277 ? 18.938 -22.078 -7.57 1 84.44 277 ASP B N 1
ATOM 4313 C CA . ASP B 1 277 ? 18.953 -23.406 -6.969 1 84.44 277 ASP B CA 1
ATOM 4314 C C . ASP B 1 277 ? 18.75 -23.328 -5.453 1 84.44 277 ASP B C 1
ATOM 4316 O O . ASP B 1 277 ? 18.922 -22.266 -4.855 1 84.44 277 ASP B O 1
ATOM 4320 N N . ASP B 1 278 ? 18.078 -24.328 -4.812 1 76.5 278 ASP B N 1
ATOM 4321 C CA . ASP B 1 278 ? 17.891 -24.344 -3.365 1 76.5 278 ASP B CA 1
ATOM 4322 C C . ASP B 1 278 ? 19.203 -24.609 -2.643 1 76.5 278 ASP B C 1
ATOM 4324 O O . ASP B 1 278 ? 19.391 -24.172 -1.5 1 76.5 278 ASP B O 1
ATOM 4328 N N . ASP B 1 279 ? 20.062 -25.672 -2.93 1 60.75 279 ASP B N 1
ATOM 4329 C CA . ASP B 1 279 ? 21.172 -26.234 -2.17 1 60.75 279 ASP B CA 1
ATOM 4330 C C . ASP B 1 279 ? 22.438 -25.391 -2.355 1 60.75 279 ASP B C 1
ATOM 4332 O O . ASP B 1 279 ? 23.531 -25.812 -1.97 1 60.75 279 ASP B O 1
ATOM 4336 N N . ALA B 1 280 ? 22.812 -24.234 -2.441 1 43.97 280 ALA B N 1
ATOM 4337 C CA . ALA B 1 280 ? 24.266 -24.109 -2.529 1 43.97 280 ALA B CA 1
ATOM 4338 C C . ALA B 1 280 ? 24.938 -24.609 -1.257 1 43.97 280 ALA B C 1
ATOM 4340 O O . ALA B 1 280 ? 24.516 -24.281 -0.148 1 43.97 280 ALA B O 1
ATOM 4341 N N . ASP B 1 281 ? 25.438 -25.719 -1.325 1 35.84 281 ASP B N 1
ATOM 4342 C CA . ASP B 1 281 ? 26.562 -26.172 -0.512 1 35.84 281 ASP B CA 1
ATOM 4343 C C . ASP B 1 281 ? 27.5 -25.016 -0.173 1 35.84 281 ASP B C 1
ATOM 4345 O O . ASP B 1 281 ? 28.172 -24.469 -1.055 1 35.84 281 ASP B O 1
ATOM 4349 N N . ASP B 1 282 ? 27.094 -23.719 0.136 1 31.95 282 ASP B N 1
ATOM 4350 C CA . ASP B 1 282 ? 28.328 -23.234 0.755 1 31.95 282 ASP B CA 1
ATOM 4351 C C . ASP B 1 282 ? 28.625 -23.969 2.057 1 31.95 282 ASP B C 1
ATOM 4353 O O . ASP B 1 282 ? 27.703 -24.234 2.846 1 31.95 282 ASP B O 1
#

Solvent-accessible surface area (backbone atoms only — not comparable to full-atom values): 28947 Å² total; per-residue (Å²): 96,73,73,77,74,78,80,50,72,65,53,51,50,48,51,53,49,53,28,48,70,35,46,47,77,90,67,47,93,68,41,50,63,50,46,44,46,38,44,29,34,74,35,97,50,15,49,48,39,25,54,48,50,55,49,42,46,71,70,35,77,82,26,62,43,71,68,40,39,52,52,50,51,53,48,52,48,50,56,43,57,42,32,22,43,50,46,2,40,61,44,37,46,51,16,44,34,46,31,17,30,62,76,43,72,66,68,40,30,87,73,68,39,44,76,62,55,74,90,43,69,82,49,36,46,66,58,22,30,53,40,5,51,52,39,51,34,70,41,46,36,72,55,54,63,62,59,48,23,41,32,13,93,42,19,35,65,53,34,33,46,46,31,19,46,47,26,13,60,36,68,38,49,54,88,79,43,46,71,62,58,43,39,47,43,53,30,48,45,39,38,53,58,42,40,41,68,65,22,41,56,30,48,41,32,45,35,27,66,69,63,44,49,36,64,65,67,76,43,70,68,37,46,51,42,48,50,40,52,50,16,49,51,49,27,44,50,51,42,32,53,71,71,32,70,68,38,29,58,56,15,21,68,73,26,74,72,53,56,86,32,65,69,52,78,69,44,31,47,76,74,65,67,26,53,48,61,78,66,79,81,119,97,73,73,77,72,78,81,50,73,67,54,52,52,49,50,53,50,53,28,50,70,35,45,47,76,90,65,48,94,69,43,51,63,51,46,44,46,38,44,29,34,73,35,96,50,14,48,48,39,26,53,49,51,54,48,41,46,74,70,34,78,83,27,63,44,72,69,40,39,51,52,49,50,51,47,52,48,52,56,42,56,41,32,22,42,50,46,1,39,61,44,37,48,51,15,44,32,46,29,17,29,63,75,43,73,66,69,40,31,85,71,69,39,42,76,60,54,76,90,43,68,84,48,35,47,67,58,23,30,52,38,5,51,51,39,51,34,71,42,45,36,73,54,54,63,63,61,48,22,40,31,14,95,41,19,36,65,55,34,34,46,46,30,19,44,46,26,14,59,36,66,40,49,55,88,77,43,45,72,62,57,43,38,47,44,53,30,48,46,39,37,54,58,41,40,41,70,64,24,40,56,31,50,43,33,47,35,27,67,70,63,44,50,37,65,65,65,76,44,72,69,37,45,50,42,47,49,41,53,50,16,51,52,50,26,45,50,52,42,34,52,71,70,31,70,68,36,29,59,56,15,22,68,73,27,72,72,51,55,87,31,65,68,52,75,69,45,31,47,76,74,65,68,26,54,48,62,76,65,77,81,119

Nearest PDB structures (foldseek):
  3tj6-assembly1_A  TM=1.416E-01  e=5.766E+00  Homo sapiens
  3tj6-assembly1_A  TM=1.416E-01  e=6.109E+00  Homo sapiens

Secondary structure (DSSP, 8-state):
----PPPPHHHHHHHHHHHHHH--GGG-TTHHHHHHHHHHHHSS-TTHHHHHHHHHHHH-GGG-SHHHHHHHHHHHHHHHHHHHHHH-HHHHHHHHHHHHHHHTTT----S-GGG--GGGTT-BHHHHHHHHHHHHHHHHGGGHHHHHHTTGGGHHHHHHIIIIIIIIIIIT--SSS-HHHHHHHHHHHHHTTT-HHHHHHHHHHHHHHTT--BS---SHHHHHHHHHHHHHHHHHHHHHHHH-HHHHHHHTTT-TTSS--SPPTTHHHHHHSSSB-S----/----PPPPHHHHHHHHHHHHHH--GGG-TTHHHHHHHHHHHHSS-TTHHHHHHHHHHHH-GGG-SHHHHHHHHHHHHHHHHHHHHHH-HHHHHHHHHHHHHHHTTT----S-GGG--GGGTT-BHHHHHHHHHHHHHHHHGGGHHHHHHTTGGGHHHHHHIIIIIIIIIIIT--SSS-HHHHHHHHHHHHHTTT-HHHHHHHHHHHHHHTT--BS---SHHHHHHHHHHHHHHHHHHHHHHHH-HHHHHHHTTT-TTSS--SPPTTHHHHHHSSSB-S----

Foldseek 3Di:
DDPPDQDDLVLLVVLLVLLQVLADPLLDDPLLVLLLLLLCLLFPNLLVNLVNLVNCCVPPPCNVDPVSSVLVVVLSVLLLQLCCVVRNDVSSCSNVVSNQCSVVVNPDDPDPCVPDCVVVVPPDQVQLLVLLVVLVCQQQAPNVVVVLVVCPPCSVPVVSCCRRPNRRVRLSDPVRPHNLSSLLSNLLNNLLQQNQVSNLVSLLSNLVVSPWEDQDCPDPSNVVSLSNSSSSVSSSQSSQVSSDDVSCVRSCCVVPVVDPHHDHSVVCCVPVVTNYHNDDPD/DDPPDQDDLVLLVVLLVLLQVLADPLLDDPLLVLLLLLLCLLFPNLLVNLVNLVNCCVPPPCNVDPVSSVLVVVLSVLLLQLCCVVRNDVSSCSNVVSNQCSVVVNPDDPDPCVPDCVVVVPPDQVQLLVLLVVLVCQQQAPNVVVVLVVCPPCSVPVVSCCRRPNRRVRLSDPVRPHNLSSLLSNLLNNLLQQNQVSNLVSLLSNLVVSPWEDQDCPDPSNVVSLSNSSSSVSSSQSSQVSSDDVSCVRSCCVVVVVDPHHDHSVVCCVPVVTSYDNDPPD

Organism: NCBI:txid1442368